Protein AF-A0A1Q7BSC8-F1 (afdb_monomer_lite)

Structure (mmCIF, N/CA/C/O backbone):
data_AF-A0A1Q7BSC8-F1
#
_entry.id   AF-A0A1Q7BSC8-F1
#
loop_
_atom_site.group_PDB
_atom_site.id
_atom_site.type_symbol
_atom_site.label_atom_id
_atom_site.label_alt_id
_atom_site.label_comp_id
_atom_site.label_asym_id
_atom_site.label_entity_id
_atom_site.label_seq_id
_atom_site.pdbx_PDB_ins_code
_atom_site.Cartn_x
_atom_site.Cartn_y
_atom_site.Cartn_z
_atom_site.occupancy
_atom_site.B_iso_or_equiv
_atom_site.auth_seq_id
_atom_site.auth_comp_id
_atom_site.auth_asym_id
_atom_site.auth_atom_id
_atom_site.pdbx_PDB_model_num
ATOM 1 N N . MET A 1 1 ? 24.101 6.860 -33.844 1.00 36.53 1 MET A N 1
ATOM 2 C CA . MET A 1 1 ? 23.488 7.467 -32.642 1.00 36.53 1 MET A CA 1
ATOM 3 C C . MET A 1 1 ? 24.605 7.893 -31.706 1.00 36.53 1 MET A C 1
ATOM 5 O O . MET A 1 1 ? 25.421 7.050 -31.357 1.00 36.53 1 MET A O 1
ATOM 9 N N . GLN A 1 2 ? 24.690 9.177 -31.361 1.00 43.75 2 GLN A N 1
ATOM 10 C CA . GLN A 1 2 ? 25.536 9.635 -30.258 1.00 43.75 2 GLN A CA 1
ATOM 11 C C . GLN A 1 2 ? 24.615 9.796 -29.054 1.00 43.75 2 GLN A C 1
ATOM 13 O O . GLN A 1 2 ? 23.700 10.613 -29.097 1.00 43.75 2 GLN A O 1
ATOM 18 N N . LEU A 1 3 ? 24.829 8.994 -28.010 1.00 50.44 3 LEU A N 1
ATOM 19 C CA . LEU A 1 3 ? 24.289 9.318 -26.692 1.00 50.44 3 LEU A CA 1
ATOM 20 C C . LEU A 1 3 ? 24.719 10.754 -26.355 1.00 50.44 3 LEU A C 1
ATOM 22 O O . LEU A 1 3 ? 25.823 11.170 -26.708 1.00 50.44 3 LEU A O 1
ATOM 26 N N . GLY A 1 4 ? 23.878 11.511 -25.646 1.00 54.38 4 GLY A N 1
ATOM 27 C CA . GLY A 1 4 ? 24.215 12.872 -25.192 1.00 54.38 4 GLY A CA 1
ATOM 28 C C . GLY A 1 4 ? 25.420 12.914 -24.250 1.00 54.38 4 GLY A C 1
ATOM 29 O O . GLY A 1 4 ? 25.931 13.983 -23.925 1.00 54.38 4 GLY A O 1
ATOM 30 N N . LEU A 1 5 ? 25.865 11.732 -23.830 1.00 59.69 5 LEU A N 1
ATOM 31 C CA . LEU A 1 5 ? 27.064 11.459 -23.072 1.00 59.69 5 LEU A CA 1
ATOM 32 C C . LEU A 1 5 ? 28.054 10.745 -24.013 1.00 59.69 5 LEU A C 1
ATOM 34 O O . LEU A 1 5 ? 27.775 9.620 -24.438 1.00 59.69 5 LEU A O 1
ATOM 38 N N . PRO A 1 6 ? 29.200 11.358 -24.357 1.00 66.75 6 PRO A N 1
ATOM 39 C CA . PRO A 1 6 ? 30.256 10.671 -25.088 1.00 66.75 6 PRO A CA 1
ATOM 40 C C . PRO A 1 6 ? 30.926 9.652 -24.154 1.00 66.75 6 PRO A C 1
ATOM 42 O O . PRO A 1 6 ? 31.910 9.952 -23.485 1.00 66.75 6 PRO A O 1
ATOM 45 N N . PHE A 1 7 ? 30.379 8.437 -24.081 1.00 67.12 7 PHE A N 1
ATOM 46 C CA . PHE A 1 7 ? 30.982 7.322 -23.333 1.00 67.12 7 PHE A CA 1
ATOM 47 C C . PHE A 1 7 ? 32.167 6.673 -24.058 1.00 67.12 7 PHE A C 1
ATOM 49 O O . PHE A 1 7 ? 32.701 5.669 -23.594 1.00 67.12 7 PHE A O 1
ATOM 56 N N . ASP A 1 8 ? 32.574 7.236 -25.194 1.00 69.06 8 ASP A N 1
ATOM 57 C CA . ASP A 1 8 ? 33.717 6.758 -25.970 1.00 69.06 8 ASP A CA 1
ATOM 58 C C . ASP A 1 8 ? 35.052 7.030 -25.238 1.00 69.06 8 ASP A C 1
ATOM 60 O O . ASP A 1 8 ? 36.064 6.401 -25.536 1.00 69.06 8 ASP A O 1
ATOM 64 N N . ASP A 1 9 ? 35.043 7.921 -24.238 1.00 80.94 9 ASP A N 1
ATOM 65 C CA . ASP A 1 9 ? 36.149 8.172 -23.315 1.00 80.94 9 ASP A CA 1
ATOM 66 C C . ASP A 1 9 ? 35.873 7.547 -21.934 1.00 80.94 9 ASP A C 1
ATOM 68 O O . ASP A 1 9 ? 34.904 7.891 -21.245 1.00 80.94 9 ASP A O 1
ATOM 72 N N . LEU A 1 10 ? 36.767 6.649 -21.506 1.00 80.62 10 LEU A N 1
ATOM 73 C CA . LEU A 1 10 ? 36.708 5.978 -20.204 1.00 80.62 10 LEU A CA 1
ATOM 74 C C . LEU A 1 10 ? 36.642 6.988 -19.052 1.00 80.62 10 LEU A C 1
ATOM 76 O O . LEU A 1 10 ? 35.930 6.754 -18.076 1.00 80.62 10 LEU A O 1
ATOM 80 N N . TRP A 1 11 ? 37.357 8.113 -19.155 1.00 85.25 11 TRP A N 1
ATOM 81 C CA . TRP A 1 11 ? 37.371 9.124 -18.099 1.00 85.25 11 TRP A CA 1
ATOM 82 C C . TRP A 1 11 ? 36.010 9.806 -17.947 1.00 85.25 11 TRP A C 1
ATOM 84 O O . TRP A 1 11 ? 35.499 9.934 -16.833 1.00 85.25 11 TRP A O 1
ATOM 94 N N . SER A 1 12 ? 35.379 10.168 -19.063 1.00 83.44 12 SER A N 1
ATOM 95 C CA . SER A 1 12 ? 34.022 10.720 -19.095 1.00 83.44 12 SER A CA 1
ATOM 96 C C . SER A 1 12 ? 32.983 9.753 -18.512 1.00 83.44 12 SER A C 1
ATOM 98 O O . SER A 1 12 ? 32.105 10.177 -17.755 1.00 83.44 12 SER A O 1
ATOM 100 N N . PHE A 1 13 ? 33.114 8.449 -18.782 1.00 80.38 13 PHE A N 1
ATOM 101 C CA . PHE A 1 13 ? 32.273 7.417 -18.167 1.00 80.38 13 PHE A CA 1
ATOM 102 C C . PHE A 1 13 ? 32.499 7.306 -16.650 1.00 80.38 13 PHE A C 1
ATOM 104 O O . PHE A 1 13 ? 31.537 7.341 -15.882 1.00 80.38 13 PHE A O 1
ATOM 111 N N . VAL A 1 14 ? 33.755 7.231 -16.195 1.00 84.06 14 VAL A N 1
ATOM 112 C CA . VAL A 1 14 ? 34.092 7.160 -14.760 1.00 84.06 14 VAL A CA 1
ATOM 113 C C . VAL A 1 14 ? 33.574 8.390 -14.014 1.00 84.06 14 VAL A C 1
ATOM 115 O O . VAL A 1 14 ? 32.969 8.251 -12.949 1.00 84.06 14 VAL A O 1
ATOM 118 N N . LEU A 1 15 ? 33.747 9.584 -14.589 1.00 88.50 15 LEU A N 1
ATOM 119 C CA . LEU A 1 15 ? 33.216 10.824 -14.030 1.00 88.50 15 LEU A CA 1
ATOM 120 C C . LEU A 1 15 ? 31.687 10.781 -13.932 1.00 88.50 15 LEU A C 1
ATOM 122 O O . LEU A 1 15 ? 31.143 11.118 -12.882 1.00 88.50 15 LEU A O 1
ATOM 126 N N . PHE A 1 16 ? 30.996 10.319 -14.979 1.00 86.56 16 PHE A N 1
ATOM 127 C CA . PHE A 1 16 ? 29.541 10.168 -14.964 1.00 86.56 16 PHE A CA 1
ATOM 128 C C . PHE A 1 16 ? 29.069 9.234 -13.844 1.00 86.56 16 PHE A C 1
ATOM 130 O O . PHE A 1 16 ? 28.160 9.589 -13.097 1.00 86.56 16 PHE A O 1
ATOM 137 N N . ILE A 1 17 ? 29.706 8.072 -13.670 1.00 85.44 17 ILE A N 1
ATOM 138 C CA . ILE A 1 17 ? 29.359 7.115 -12.607 1.00 85.44 17 ILE A CA 1
ATOM 139 C C . ILE A 1 17 ? 29.641 7.691 -11.213 1.00 85.44 17 ILE A C 1
ATOM 141 O O . ILE A 1 17 ? 28.824 7.526 -10.301 1.00 85.44 17 ILE A O 1
ATOM 145 N N . ALA A 1 18 ? 30.756 8.406 -11.036 1.00 90.31 18 ALA A N 1
ATOM 146 C CA . ALA A 1 18 ? 31.074 9.080 -9.779 1.00 90.31 18 ALA A CA 1
ATOM 147 C C . ALA A 1 18 ? 30.032 10.163 -9.444 1.00 90.31 18 ALA A C 1
ATOM 149 O O . ALA A 1 18 ? 29.505 10.205 -8.329 1.00 90.31 18 ALA A O 1
ATOM 150 N N . CYS A 1 19 ? 29.670 10.992 -10.426 1.00 94.06 19 CYS A N 1
ATOM 151 C CA . CYS A 1 19 ? 28.638 12.012 -10.281 1.00 94.06 19 CYS A CA 1
ATOM 152 C C . CYS A 1 19 ? 27.249 11.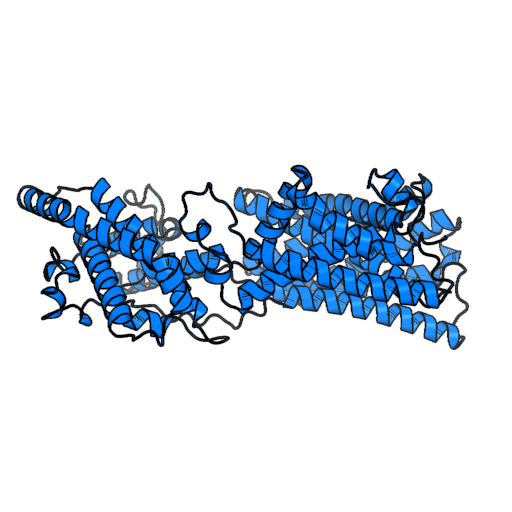410 -10.037 1.00 94.06 19 CYS A C 1
ATOM 154 O O . CYS A 1 19 ? 26.514 11.911 -9.189 1.00 94.06 19 CYS A O 1
ATOM 156 N N . LEU A 1 20 ? 26.895 10.318 -10.717 1.00 90.31 20 LEU A N 1
ATOM 157 C CA . LEU A 1 20 ? 25.647 9.590 -10.490 1.00 90.31 20 LEU A CA 1
ATOM 158 C C . LEU A 1 20 ? 25.587 9.012 -9.073 1.00 90.31 20 LEU A C 1
ATOM 160 O O . LEU A 1 20 ? 24.568 9.141 -8.403 1.00 90.31 20 LEU A O 1
ATOM 164 N N . SER A 1 21 ? 26.687 8.445 -8.579 1.00 87.31 21 SER A N 1
ATOM 165 C CA . SER A 1 21 ? 26.769 7.925 -7.209 1.00 87.31 21 SER A CA 1
ATOM 166 C C . SER A 1 21 ? 26.558 9.035 -6.172 1.00 87.31 21 SER A C 1
ATOM 168 O O . SER A 1 21 ? 25.778 8.872 -5.233 1.00 87.31 21 SER A O 1
ATOM 170 N N . ALA A 1 22 ? 27.183 10.201 -6.374 1.00 95.06 22 ALA A N 1
ATOM 171 C CA . ALA A 1 22 ? 26.968 11.375 -5.527 1.00 95.06 22 ALA A CA 1
ATOM 172 C C . ALA A 1 22 ? 25.517 11.891 -5.601 1.00 95.06 22 ALA A C 1
ATOM 174 O O . ALA A 1 22 ? 24.913 12.200 -4.572 1.00 95.06 22 ALA A O 1
ATOM 175 N N . ALA A 1 23 ? 24.935 11.931 -6.802 1.00 94.56 23 ALA A N 1
ATOM 176 C CA . ALA A 1 23 ? 23.545 12.315 -7.030 1.00 94.56 23 ALA A CA 1
ATOM 177 C C . ALA A 1 23 ? 22.560 11.387 -6.299 1.00 94.56 23 ALA A C 1
ATOM 179 O O . ALA A 1 23 ? 21.646 11.866 -5.630 1.00 94.56 23 ALA A O 1
ATOM 180 N N . ILE A 1 24 ? 22.783 10.069 -6.347 1.00 90.75 24 ILE A N 1
ATOM 181 C CA . ILE A 1 24 ? 21.999 9.074 -5.601 1.00 90.75 24 ILE A CA 1
ATOM 182 C C . ILE A 1 24 ? 22.101 9.326 -4.089 1.00 90.75 24 ILE A C 1
ATOM 184 O O . ILE A 1 24 ? 21.083 9.286 -3.398 1.00 90.75 24 ILE A O 1
ATOM 188 N N . GLY A 1 25 ? 23.293 9.650 -3.574 1.00 92.81 25 GLY A N 1
ATOM 189 C CA . GLY A 1 25 ? 23.489 10.029 -2.170 1.00 92.81 25 GLY A CA 1
ATOM 190 C C . GLY A 1 25 ? 22.687 11.272 -1.758 1.00 92.81 25 GLY A C 1
ATOM 191 O O . GLY A 1 25 ? 22.038 11.267 -0.711 1.00 92.81 25 GLY A O 1
ATOM 192 N N . LEU A 1 26 ? 22.657 12.313 -2.599 1.00 96.00 26 LEU A N 1
ATOM 193 C CA . LEU A 1 26 ? 21.836 13.513 -2.368 1.00 96.00 26 LEU A CA 1
ATOM 194 C C . LEU A 1 26 ? 20.337 13.187 -2.353 1.00 96.00 26 LEU A C 1
ATOM 196 O O . LEU A 1 26 ? 19.617 13.618 -1.450 1.00 96.00 26 LEU A O 1
ATOM 200 N N . VAL A 1 27 ? 19.873 12.390 -3.320 1.00 94.56 27 VAL A N 1
ATOM 201 C CA . VAL A 1 27 ? 18.477 11.937 -3.392 1.00 94.56 27 VAL A CA 1
ATOM 202 C C . VAL A 1 27 ? 18.112 11.100 -2.170 1.00 94.56 27 VAL A C 1
ATOM 204 O O . VAL A 1 27 ? 17.017 11.268 -1.643 1.00 94.56 27 VAL A O 1
ATOM 207 N N . TYR A 1 28 ? 19.010 10.243 -1.679 1.00 93.69 28 TYR A N 1
ATOM 208 C CA . TYR A 1 28 ? 18.780 9.444 -0.475 1.00 93.69 28 TYR A CA 1
ATOM 209 C C . TYR A 1 28 ? 18.534 10.331 0.752 1.00 93.69 28 TYR A C 1
ATOM 211 O O . TYR A 1 28 ? 17.547 10.135 1.461 1.00 93.69 28 TYR A O 1
ATOM 219 N N . LEU A 1 29 ? 19.385 11.341 0.975 1.00 95.88 29 LEU A N 1
ATOM 220 C CA . LEU A 1 29 ? 19.230 12.282 2.091 1.00 95.88 29 LEU A CA 1
ATOM 221 C C . LEU A 1 29 ? 17.918 13.070 1.992 1.00 95.88 29 LEU A C 1
ATOM 223 O O . LEU A 1 29 ? 17.183 13.171 2.976 1.00 95.88 29 LEU A O 1
ATOM 227 N N . PHE A 1 30 ? 17.598 13.576 0.798 1.00 95.12 30 PHE A N 1
ATOM 228 C CA . PHE A 1 30 ? 16.337 14.271 0.540 1.00 95.12 30 PHE A CA 1
ATOM 229 C C . PHE A 1 30 ? 15.129 13.368 0.797 1.00 95.12 30 PHE A C 1
ATOM 231 O O . PHE A 1 30 ? 14.215 13.748 1.532 1.00 95.12 30 PHE A O 1
ATOM 238 N N . CYS A 1 31 ? 15.144 12.150 0.249 1.00 94.06 31 CYS A N 1
ATOM 239 C CA . CYS A 1 31 ? 14.062 11.195 0.434 1.00 94.06 31 CYS A CA 1
ATOM 240 C C . CYS A 1 31 ? 13.902 10.828 1.908 1.00 94.06 31 CYS A C 1
ATOM 242 O O . CYS A 1 31 ? 12.776 10.707 2.376 1.00 94.06 31 CYS A O 1
ATOM 244 N N . GLY A 1 32 ? 15.002 10.673 2.654 1.00 93.38 32 GLY A N 1
ATOM 245 C CA . GLY A 1 32 ? 14.970 10.335 4.079 1.00 93.38 32 GLY A CA 1
ATOM 246 C C . GLY A 1 32 ? 14.221 11.379 4.904 1.00 93.38 32 GLY A C 1
ATOM 247 O O . GLY A 1 32 ? 13.424 11.028 5.772 1.00 93.38 32 GLY A O 1
ATOM 248 N N . GLN A 1 33 ? 14.419 12.660 4.583 1.00 94.56 33 GLN A N 1
ATOM 249 C CA . GLN A 1 33 ? 13.695 13.762 5.215 1.00 94.56 33 GLN A CA 1
ATOM 250 C C . GLN A 1 33 ? 12.238 13.826 4.745 1.00 94.56 33 GLN A C 1
ATOM 252 O O . GLN A 1 33 ? 11.324 13.870 5.567 1.00 94.56 33 GLN A O 1
ATOM 257 N N . LYS A 1 34 ? 12.005 13.791 3.426 1.00 94.44 34 LYS A N 1
ATOM 258 C CA . LYS A 1 34 ? 10.671 13.967 2.835 1.00 94.44 34 LYS A CA 1
ATOM 259 C C . LYS A 1 34 ? 9.726 12.814 3.118 1.00 94.44 34 LYS A C 1
ATOM 261 O O . LYS A 1 34 ? 8.547 13.043 3.360 1.00 94.44 34 LYS A O 1
ATOM 266 N N . PHE A 1 35 ? 10.214 11.581 3.113 1.00 94.88 35 PHE A N 1
ATOM 267 C CA . PHE A 1 35 ? 9.389 10.398 3.343 1.00 94.88 35 PHE A CA 1
ATOM 268 C C . PHE A 1 35 ? 8.862 10.312 4.786 1.00 94.88 35 PHE A C 1
ATOM 270 O O . PHE A 1 35 ? 7.818 9.701 5.020 1.00 94.88 35 PHE A O 1
ATOM 277 N N . ALA A 1 36 ? 9.549 10.961 5.732 1.00 93.50 36 ALA A N 1
ATOM 278 C CA . ALA A 1 36 ? 9.143 11.060 7.131 1.00 93.50 36 ALA A CA 1
ATOM 279 C C . ALA A 1 36 ? 8.074 12.144 7.393 1.00 93.50 36 ALA A C 1
ATOM 281 O O . ALA A 1 36 ? 7.526 12.199 8.495 1.00 93.50 36 ALA A O 1
ATOM 282 N N . GLU A 1 37 ? 7.768 13.008 6.418 1.00 92.69 37 GLU A N 1
ATOM 283 C CA . GLU A 1 37 ? 6.724 14.028 6.551 1.00 92.69 37 GLU A CA 1
ATOM 284 C C . GLU A 1 37 ? 5.311 13.418 6.501 1.00 92.69 37 GLU A C 1
ATOM 286 O O . GLU A 1 37 ? 5.076 12.349 5.934 1.00 92.69 37 GLU A O 1
ATOM 291 N N . ARG A 1 38 ? 4.334 14.134 7.070 1.00 88.19 38 ARG A N 1
ATOM 292 C CA . ARG A 1 38 ? 2.925 13.711 7.106 1.00 88.19 38 ARG A CA 1
ATOM 293 C C . ARG A 1 38 ? 2.294 13.722 5.704 1.00 88.19 38 ARG A C 1
ATOM 295 O O . ARG A 1 38 ? 2.599 14.577 4.871 1.00 88.19 38 ARG A O 1
ATOM 302 N N . ILE A 1 39 ? 1.378 12.783 5.456 1.00 74.06 39 ILE A N 1
ATOM 303 C CA . ILE A 1 39 ? 0.730 12.564 4.144 1.00 74.06 39 ILE A CA 1
ATOM 304 C C . ILE A 1 39 ? -0.262 13.685 3.800 1.00 74.06 39 ILE A C 1
ATOM 306 O O . ILE A 1 39 ? -0.447 14.034 2.628 1.00 74.06 39 ILE A O 1
ATOM 310 N N . SER A 1 40 ? -0.920 14.229 4.823 1.00 73.06 40 SER A N 1
ATOM 311 C CA . SER A 1 40 ? -1.962 15.246 4.718 1.00 73.06 40 SER A CA 1
ATOM 312 C C . SER A 1 40 ? -2.167 15.909 6.079 1.00 73.06 40 SER A C 1
ATOM 314 O O . SER A 1 40 ? -2.193 15.232 7.099 1.00 73.06 40 SER A O 1
ATOM 316 N N . THR A 1 41 ? -2.345 17.228 6.097 1.00 62.94 41 THR A N 1
ATOM 317 C CA . THR A 1 41 ? -2.771 17.985 7.287 1.00 62.94 41 THR A CA 1
ATOM 318 C C . THR A 1 41 ? -4.267 18.318 7.273 1.00 62.94 41 THR A C 1
ATOM 320 O O . THR A 1 41 ? -4.727 19.024 8.161 1.00 62.94 41 THR A O 1
ATOM 323 N N . GLY A 1 42 ? -5.023 17.845 6.272 1.00 64.81 42 GLY A N 1
ATOM 324 C CA . GLY A 1 42 ? -6.436 18.198 6.059 1.00 64.81 42 GLY A CA 1
ATOM 325 C C . GLY A 1 42 ? -7.417 17.027 6.134 1.00 64.81 42 GLY A C 1
ATOM 326 O O . GLY A 1 42 ? -8.547 17.161 5.682 1.00 64.81 42 GLY A O 1
ATOM 327 N N . THR A 1 43 ? -6.983 15.868 6.626 1.00 71.12 43 THR A N 1
ATOM 328 C CA . THR A 1 43 ? -7.823 14.674 6.799 1.00 71.12 43 THR A CA 1
ATOM 329 C C . THR A 1 43 ? -8.283 14.559 8.250 1.00 71.12 43 THR A C 1
ATOM 331 O O . THR A 1 43 ? -7.473 14.690 9.168 1.00 71.12 43 THR A O 1
ATOM 334 N N . ASP A 1 44 ? -9.571 14.268 8.454 1.00 79.81 44 ASP A N 1
ATOM 335 C CA . ASP A 1 44 ? -10.162 14.097 9.792 1.00 79.81 44 ASP A CA 1
ATOM 336 C C . ASP A 1 44 ? -9.675 12.821 10.504 1.00 79.81 44 ASP A C 1
ATOM 338 O O . ASP A 1 44 ? -9.789 12.700 11.723 1.00 79.81 44 ASP A O 1
ATOM 342 N N . ASP A 1 45 ? -9.108 11.864 9.761 1.00 88.12 45 ASP A N 1
ATOM 343 C CA . ASP A 1 45 ? -8.606 10.616 10.330 1.00 88.12 45 ASP A CA 1
ATOM 344 C C . ASP A 1 45 ? -7.304 10.837 11.106 1.00 88.12 45 ASP A C 1
ATOM 346 O O . ASP A 1 45 ? -6.295 11.311 10.577 1.00 88.12 45 ASP A O 1
ATOM 350 N N . TYR A 1 46 ? -7.324 10.428 12.372 1.00 90.75 46 TYR A N 1
ATOM 351 C CA . TYR A 1 46 ? -6.200 10.559 13.287 1.00 90.75 46 TYR A CA 1
ATOM 352 C C . TYR A 1 46 ? -4.954 9.796 12.814 1.00 90.75 46 TYR A C 1
ATOM 354 O O . TYR A 1 46 ? -3.839 10.267 13.026 1.00 90.75 46 TYR A O 1
ATOM 362 N N . ALA A 1 47 ? -5.119 8.667 12.110 1.00 90.69 47 ALA A N 1
ATOM 363 C CA . ALA A 1 47 ? -3.987 7.914 11.569 1.00 90.69 47 ALA A CA 1
ATOM 364 C C . ALA A 1 47 ? -3.126 8.764 10.617 1.00 90.69 47 ALA A C 1
ATOM 366 O O . ALA A 1 47 ? -1.904 8.679 10.655 1.00 90.69 47 ALA A O 1
ATOM 367 N N . ASP A 1 48 ? -3.739 9.636 9.812 1.00 87.50 48 ASP A N 1
ATOM 368 C CA . ASP A 1 48 ? -3.017 10.471 8.842 1.00 87.50 48 ASP A CA 1
ATOM 369 C C . ASP A 1 48 ? -2.289 11.662 9.499 1.00 87.50 48 ASP A C 1
ATOM 371 O O . ASP A 1 48 ? -1.434 12.295 8.873 1.00 87.50 48 ASP A O 1
ATOM 375 N N . GLN A 1 49 ? -2.609 11.967 10.763 1.00 89.88 49 GLN A N 1
ATOM 376 C CA . GLN A 1 49 ? -1.973 13.032 11.545 1.00 89.88 49 GLN A CA 1
ATOM 377 C C . GLN A 1 49 ? -0.648 12.578 12.176 1.00 89.88 49 GLN A C 1
ATOM 379 O O . GLN A 1 49 ? 0.171 13.425 12.556 1.00 89.88 49 GLN A O 1
ATOM 384 N N . LEU A 1 50 ? -0.422 11.262 12.275 1.00 91.06 50 LEU A N 1
ATOM 385 C CA . LEU A 1 50 ? 0.809 10.691 12.814 1.00 91.06 50 LEU A CA 1
ATOM 386 C C . LEU A 1 50 ? 1.942 10.685 11.772 1.00 91.06 50 LEU A C 1
ATOM 388 O O . LEU A 1 50 ? 1.708 10.776 10.565 1.00 91.06 50 LEU A O 1
ATOM 392 N N . LEU A 1 51 ? 3.200 10.599 12.221 1.00 93.06 51 LEU A N 1
ATOM 393 C CA . LEU A 1 51 ? 4.328 10.470 11.298 1.00 93.06 51 LEU A CA 1
ATOM 394 C C . LEU A 1 51 ? 4.340 9.056 10.692 1.00 93.06 51 LEU A C 1
ATOM 396 O O . LEU A 1 51 ? 4.174 8.081 11.428 1.00 93.06 51 LEU A O 1
ATOM 400 N N . PRO A 1 52 ? 4.639 8.896 9.390 1.00 92.62 52 PRO A N 1
ATOM 401 C CA . PRO A 1 52 ? 4.713 7.579 8.751 1.00 92.62 52 PRO A CA 1
ATOM 402 C C . PRO A 1 52 ? 5.656 6.600 9.461 1.00 92.62 52 PRO A C 1
ATOM 404 O O . PRO A 1 52 ? 5.346 5.417 9.571 1.00 92.62 52 PRO A O 1
ATOM 407 N N . ARG A 1 53 ? 6.773 7.101 10.012 1.00 92.94 53 ARG A N 1
ATOM 408 C CA . ARG A 1 53 ? 7.741 6.301 10.786 1.00 92.94 53 ARG A CA 1
ATOM 409 C C . ARG A 1 53 ? 7.157 5.681 12.056 1.00 92.94 53 ARG A C 1
ATOM 411 O O . ARG A 1 53 ? 7.739 4.748 12.581 1.00 92.94 53 ARG A O 1
ATOM 418 N N . GLN A 1 54 ? 6.063 6.243 12.569 1.00 93.12 54 GLN A N 1
ATOM 419 C CA . GLN A 1 54 ? 5.384 5.789 13.782 1.00 93.12 54 GLN A CA 1
ATOM 420 C C . GLN A 1 54 ? 4.182 4.892 13.477 1.00 93.12 54 GLN A C 1
ATOM 422 O O . GLN A 1 54 ? 3.760 4.125 14.332 1.00 93.12 54 GLN A O 1
ATOM 427 N N . LEU A 1 55 ? 3.644 4.970 12.259 1.00 91.88 55 LEU A N 1
ATOM 428 C CA . LEU A 1 55 ? 2.510 4.168 11.801 1.00 91.88 55 LEU A CA 1
ATOM 429 C C . LEU A 1 55 ? 2.912 2.781 11.293 1.00 91.88 55 LEU A C 1
ATOM 431 O O . LEU A 1 55 ? 2.059 1.903 11.185 1.00 91.88 55 LEU A O 1
ATOM 435 N N . ALA A 1 56 ? 4.177 2.591 10.932 1.00 90.44 56 ALA A N 1
ATOM 436 C CA . ALA A 1 56 ? 4.667 1.395 10.262 1.00 90.44 56 ALA A CA 1
ATOM 437 C C . ALA A 1 56 ? 5.755 0.694 11.066 1.00 90.44 56 ALA A C 1
ATOM 439 O O . ALA A 1 56 ? 6.533 1.331 11.769 1.00 90.44 56 ALA A O 1
ATOM 440 N N . THR A 1 57 ? 5.846 -0.623 10.904 1.00 89.81 57 THR A N 1
ATOM 441 C CA . THR A 1 57 ? 7.023 -1.374 11.357 1.00 89.81 57 THR A CA 1
ATOM 442 C C . THR A 1 57 ? 8.266 -0.934 10.571 1.00 89.81 57 THR A C 1
ATOM 444 O O . THR A 1 57 ? 8.157 -0.360 9.483 1.00 89.81 57 THR A O 1
ATOM 447 N N . HIS A 1 58 ? 9.468 -1.232 11.075 1.00 87.25 58 HIS A N 1
ATOM 448 C CA . HIS A 1 58 ? 10.709 -0.908 10.358 1.00 87.25 58 HIS A CA 1
ATOM 449 C C . HIS A 1 58 ? 10.755 -1.500 8.939 1.00 87.25 58 HIS A C 1
ATOM 451 O O . HIS A 1 58 ? 11.241 -0.845 8.019 1.00 87.25 58 HIS A O 1
ATOM 457 N N . GLU A 1 59 ? 10.220 -2.708 8.750 1.00 83.69 59 GLU A N 1
ATOM 458 C CA . GLU A 1 59 ? 10.169 -3.383 7.450 1.00 83.69 59 GLU A CA 1
ATOM 459 C C . GLU A 1 59 ? 9.208 -2.687 6.484 1.00 83.69 59 GLU A C 1
ATOM 461 O O . GLU A 1 59 ? 9.583 -2.378 5.356 1.00 83.69 59 GLU A O 1
ATOM 466 N N . GLU A 1 60 ? 7.984 -2.392 6.925 1.00 86.94 60 GLU A N 1
ATOM 467 C CA . GLU A 1 60 ? 6.993 -1.662 6.124 1.00 86.94 60 GLU A CA 1
ATOM 468 C C . GLU A 1 60 ? 7.509 -0.268 5.744 1.00 86.94 60 GLU A C 1
ATOM 470 O O . GLU A 1 60 ? 7.438 0.132 4.579 1.00 86.94 60 GLU A O 1
ATOM 475 N N . TYR A 1 61 ? 8.093 0.458 6.704 1.00 90.31 61 TYR A N 1
ATOM 476 C CA . TYR A 1 61 ? 8.664 1.778 6.454 1.00 90.31 61 TYR A CA 1
ATOM 477 C C . TYR A 1 61 ? 9.820 1.705 5.453 1.00 90.31 61 TYR A C 1
ATOM 479 O O . TYR A 1 61 ? 9.859 2.491 4.507 1.00 90.31 61 TYR A O 1
ATOM 487 N N . SER A 1 62 ? 10.734 0.742 5.619 1.00 86.88 62 SER A N 1
ATOM 488 C CA . SER A 1 62 ? 11.856 0.530 4.700 1.00 86.88 62 SER A CA 1
ATOM 489 C C . SER A 1 62 ? 11.377 0.173 3.292 1.00 86.88 62 SER A C 1
ATOM 491 O O . SER A 1 62 ? 11.840 0.775 2.325 1.00 86.88 62 SER A O 1
ATOM 493 N N . LYS A 1 63 ? 10.387 -0.719 3.160 1.00 85.38 63 LYS A N 1
ATOM 494 C CA . LYS A 1 63 ? 9.772 -1.077 1.872 1.00 85.38 63 LYS A CA 1
ATOM 495 C C . LYS A 1 63 ? 9.188 0.147 1.170 1.00 85.38 63 LYS A C 1
ATOM 497 O O . LYS A 1 63 ? 9.499 0.399 0.007 1.00 85.38 63 LYS A O 1
ATOM 502 N N . GLY A 1 64 ? 8.374 0.934 1.874 1.00 88.50 64 GLY A N 1
ATOM 503 C CA . GLY A 1 64 ? 7.801 2.160 1.317 1.00 88.50 64 GLY A CA 1
ATOM 504 C C . GLY A 1 64 ? 8.881 3.172 0.931 1.00 88.50 64 GLY A C 1
ATOM 505 O O . GLY A 1 64 ? 8.833 3.746 -0.157 1.00 88.50 64 GLY A O 1
ATOM 506 N N . PHE A 1 65 ? 9.896 3.333 1.782 1.00 91.31 65 PHE A N 1
ATOM 507 C CA . PHE A 1 65 ? 11.020 4.221 1.520 1.00 91.31 65 PHE A CA 1
ATOM 508 C C . PHE A 1 65 ? 11.784 3.806 0.260 1.00 91.31 65 PHE A C 1
ATOM 510 O O . PHE A 1 65 ? 12.057 4.655 -0.580 1.00 91.31 65 PHE A O 1
ATOM 517 N N . LEU A 1 66 ? 12.075 2.513 0.083 1.00 87.19 66 LEU A N 1
ATOM 518 C CA . LEU A 1 66 ? 12.769 1.991 -1.096 1.00 87.19 66 LEU A CA 1
ATOM 519 C C . LEU A 1 66 ? 11.971 2.201 -2.386 1.00 87.19 66 LEU A C 1
ATOM 521 O O . LEU A 1 66 ? 12.566 2.531 -3.409 1.00 87.19 66 LEU A O 1
ATOM 525 N N . VAL A 1 67 ? 10.641 2.068 -2.352 1.00 85.19 67 VAL A N 1
ATOM 526 C CA . VAL A 1 67 ? 9.782 2.370 -3.513 1.00 85.19 67 VAL A CA 1
ATOM 527 C C . VAL A 1 67 ? 9.878 3.850 -3.886 1.00 85.19 67 VAL A C 1
ATOM 529 O O . VAL A 1 67 ? 10.076 4.186 -5.057 1.00 85.19 67 VAL A O 1
ATOM 532 N N . TYR A 1 68 ? 9.770 4.740 -2.898 1.00 91.38 68 TYR A N 1
ATOM 533 C CA . TYR A 1 68 ? 9.872 6.182 -3.115 1.00 91.38 68 TYR A CA 1
ATOM 534 C C . TYR A 1 68 ? 11.269 6.583 -3.612 1.00 91.38 68 TYR A C 1
ATOM 536 O O . TYR A 1 68 ? 11.400 7.171 -4.685 1.00 91.38 68 TYR A O 1
ATOM 544 N N . PHE A 1 69 ? 12.315 6.181 -2.891 1.00 90.81 69 PHE A N 1
ATOM 545 C CA . PHE A 1 69 ? 13.712 6.428 -3.238 1.00 90.81 69 PHE A CA 1
ATOM 546 C C . PHE A 1 69 ? 14.074 5.869 -4.617 1.00 90.81 69 PHE A C 1
ATOM 548 O O . PHE A 1 69 ? 14.638 6.587 -5.438 1.00 90.81 69 PHE A O 1
ATOM 555 N N . GLY A 1 70 ? 13.697 4.623 -4.912 1.00 85.38 70 GLY A N 1
ATOM 556 C CA . GLY A 1 70 ? 13.948 3.992 -6.207 1.00 85.38 70 GLY A CA 1
ATOM 557 C C . GLY A 1 70 ? 13.304 4.755 -7.364 1.00 85.38 70 GLY A C 1
ATOM 558 O O . GLY A 1 70 ? 13.940 4.951 -8.397 1.00 85.38 70 GLY A O 1
ATOM 559 N N . THR A 1 71 ? 12.085 5.269 -7.177 1.00 84.94 71 THR A N 1
ATOM 560 C CA . THR A 1 71 ? 11.402 6.083 -8.198 1.00 84.94 71 THR A CA 1
ATOM 561 C C . THR A 1 71 ? 12.114 7.422 -8.431 1.00 84.94 71 THR A C 1
ATOM 563 O O . THR A 1 71 ? 12.251 7.878 -9.569 1.00 84.94 71 THR A O 1
ATOM 566 N N . MET A 1 72 ? 12.631 8.038 -7.368 1.00 89.06 72 MET A N 1
ATOM 567 C CA . MET A 1 72 ? 13.386 9.293 -7.445 1.00 89.06 72 MET A CA 1
ATOM 568 C C . MET A 1 72 ? 14.752 9.098 -8.112 1.00 89.06 72 MET A C 1
ATOM 570 O O . MET A 1 72 ? 15.132 9.883 -8.980 1.00 89.06 72 MET A O 1
ATOM 574 N N . VAL A 1 73 ? 15.461 8.014 -7.782 1.00 87.56 73 VAL A N 1
ATOM 575 C CA . VAL A 1 73 ? 16.715 7.626 -8.447 1.00 87.56 73 VAL A CA 1
ATOM 576 C C . VAL A 1 73 ? 16.482 7.331 -9.924 1.00 87.56 73 VAL A C 1
ATOM 578 O O . VAL A 1 73 ? 17.238 7.820 -10.759 1.00 87.56 73 VAL A O 1
ATOM 581 N N . ALA A 1 74 ? 15.420 6.595 -10.264 1.00 82.06 74 ALA A N 1
ATOM 582 C CA . ALA A 1 74 ? 15.055 6.337 -11.654 1.00 82.06 74 ALA A CA 1
ATOM 583 C C . ALA A 1 74 ? 14.792 7.645 -12.416 1.00 82.06 74 ALA A C 1
ATOM 585 O O . ALA A 1 74 ? 15.262 7.803 -13.539 1.00 82.06 74 ALA A O 1
ATOM 586 N N . THR A 1 75 ? 14.123 8.614 -11.785 1.00 85.81 75 THR A N 1
ATOM 587 C CA . THR A 1 75 ? 13.894 9.945 -12.368 1.00 85.81 75 THR A CA 1
ATOM 588 C C . THR A 1 75 ? 15.212 10.675 -12.630 1.00 85.81 75 THR A C 1
ATOM 590 O O . THR A 1 75 ? 15.417 11.180 -13.732 1.00 85.81 75 THR A O 1
ATOM 593 N N . VAL A 1 76 ? 16.136 10.690 -11.660 1.00 88.62 76 VAL A N 1
ATOM 594 C CA . VAL A 1 76 ? 17.469 11.287 -11.851 1.00 88.62 76 VAL A CA 1
ATOM 595 C C . VAL A 1 76 ? 18.225 10.591 -12.975 1.00 88.62 76 VAL A C 1
ATOM 597 O O . VAL A 1 76 ? 18.789 11.271 -13.826 1.00 88.62 76 VAL A O 1
ATOM 600 N N . LEU A 1 77 ? 18.219 9.260 -13.015 1.00 84.12 77 LEU A N 1
ATOM 601 C CA . LEU A 1 77 ? 18.909 8.485 -14.041 1.00 84.12 77 LEU A CA 1
ATOM 602 C C . LEU A 1 77 ? 18.356 8.785 -15.438 1.00 84.12 77 LEU A C 1
ATOM 604 O O . LEU A 1 77 ? 19.129 9.128 -16.327 1.00 84.12 77 LEU A O 1
ATOM 608 N N . VAL A 1 78 ? 17.032 8.749 -15.614 1.00 78.19 78 VAL A N 1
ATOM 609 C CA . VAL A 1 78 ? 16.381 9.066 -16.895 1.00 78.19 78 VAL A CA 1
ATOM 610 C C . VAL A 1 78 ? 16.721 10.488 -17.338 1.00 78.19 78 VAL A C 1
ATOM 612 O O . VAL A 1 78 ? 17.178 10.681 -18.462 1.00 78.19 78 VAL A O 1
ATOM 615 N N . LEU A 1 79 ? 16.578 11.478 -16.452 1.00 83.88 79 LEU A N 1
ATOM 616 C CA . LEU A 1 79 ? 16.919 12.867 -16.766 1.00 83.88 79 LEU A CA 1
ATOM 617 C C . LEU A 1 79 ? 18.413 13.042 -17.071 1.00 83.88 79 LEU A C 1
ATOM 619 O O . LEU A 1 79 ? 18.769 13.823 -17.945 1.00 83.88 79 LEU A O 1
ATOM 623 N N . SER A 1 80 ? 19.293 12.299 -16.399 1.00 85.50 80 SER A N 1
ATOM 624 C CA . SER A 1 80 ? 20.738 12.368 -16.643 1.00 85.50 80 SER A CA 1
ATOM 625 C C . SER A 1 80 ? 21.128 11.835 -18.014 1.00 85.50 80 SER A C 1
ATOM 627 O O . SER A 1 80 ? 22.020 12.389 -18.653 1.00 85.50 80 SER A O 1
ATOM 629 N N . LEU A 1 81 ? 20.452 10.777 -18.468 1.00 78.12 81 LEU A N 1
ATOM 630 C CA . LEU A 1 81 ? 20.705 10.162 -19.768 1.00 78.12 81 LEU A CA 1
ATOM 631 C C . LEU A 1 81 ? 20.288 11.077 -20.928 1.00 78.12 81 LEU A C 1
ATOM 633 O O . LEU A 1 81 ? 21.014 11.138 -21.917 1.00 78.12 81 LEU A O 1
ATOM 637 N N . ILE A 1 82 ? 19.216 11.871 -20.763 1.00 78.44 82 ILE A N 1
ATOM 638 C CA . ILE A 1 82 ? 18.777 12.893 -21.738 1.00 78.44 82 ILE A CA 1
ATOM 639 C C . ILE A 1 82 ? 19.922 13.851 -22.122 1.00 78.44 82 ILE A C 1
ATOM 641 O O . ILE A 1 82 ? 20.002 14.292 -23.273 1.00 78.44 82 ILE A O 1
ATOM 645 N N . GLY A 1 83 ? 20.830 14.146 -21.186 1.00 79.25 83 GLY A N 1
ATOM 646 C CA . GLY A 1 83 ? 21.988 15.010 -21.404 1.00 79.25 83 GLY A CA 1
ATOM 647 C C . GLY A 1 83 ? 21.668 16.512 -21.325 1.00 79.25 83 GLY A C 1
ATOM 648 O O . GLY A 1 83 ? 20.506 16.927 -21.365 1.00 79.25 83 GLY A O 1
ATOM 649 N N . PRO A 1 84 ? 22.697 17.370 -21.215 1.00 83.50 84 PRO A N 1
ATOM 650 C CA . PRO A 1 84 ? 22.518 18.769 -20.825 1.00 83.50 84 PRO A CA 1
ATOM 651 C C . PRO A 1 84 ? 21.806 19.596 -21.904 1.00 83.50 84 PRO A C 1
ATOM 653 O O . PRO A 1 84 ? 20.899 20.362 -21.590 1.00 83.50 84 PRO A O 1
ATOM 656 N N . ASN A 1 85 ? 22.146 19.398 -23.182 1.00 80.06 85 ASN A N 1
ATOM 657 C CA . ASN A 1 85 ? 21.575 20.163 -24.299 1.00 80.06 85 ASN A CA 1
ATOM 658 C C . ASN A 1 85 ? 20.059 19.968 -24.432 1.00 80.06 85 ASN A C 1
ATOM 660 O O . ASN A 1 85 ? 19.314 20.923 -24.647 1.00 80.06 85 ASN A O 1
ATOM 664 N N . ASN A 1 86 ? 19.599 18.730 -24.266 1.00 75.69 86 ASN A N 1
ATOM 665 C CA . ASN A 1 86 ? 18.186 18.390 -24.380 1.00 75.69 86 ASN A CA 1
ATOM 666 C C . ASN A 1 86 ? 17.403 18.835 -23.143 1.00 75.69 86 ASN A C 1
ATOM 668 O O . ASN A 1 86 ? 16.287 19.326 -23.273 1.00 75.69 86 ASN A O 1
ATOM 672 N N . LEU A 1 87 ? 17.995 18.737 -21.949 1.00 79.62 87 LEU A N 1
ATOM 673 C CA . LEU A 1 87 ? 17.392 19.290 -20.737 1.00 79.62 87 LEU A CA 1
ATOM 674 C C . LEU A 1 87 ? 17.201 20.813 -20.853 1.00 79.62 87 LEU A C 1
ATOM 676 O O . LEU A 1 87 ? 16.125 21.311 -20.525 1.00 79.62 87 LEU A O 1
ATOM 680 N N . VAL A 1 88 ? 18.180 21.544 -21.401 1.00 81.38 88 VAL A N 1
ATOM 681 C CA . VAL A 1 88 ? 18.038 22.984 -21.691 1.00 81.38 88 VAL A CA 1
ATOM 682 C C . VAL A 1 88 ? 16.921 23.239 -22.708 1.00 81.38 88 VAL A C 1
ATOM 684 O O . VAL A 1 88 ? 16.121 24.153 -22.511 1.00 81.38 88 VAL A O 1
ATOM 687 N N . ALA A 1 89 ? 16.809 22.416 -23.756 1.00 78.12 89 ALA A N 1
ATOM 688 C CA . ALA A 1 89 ? 15.719 22.512 -24.732 1.00 78.12 89 ALA A CA 1
ATOM 689 C C . ALA A 1 89 ? 14.331 22.245 -24.114 1.00 78.12 89 ALA A C 1
ATOM 691 O O . ALA A 1 89 ? 13.342 22.830 -24.549 1.00 78.12 89 ALA A O 1
ATOM 692 N N . LEU A 1 90 ? 14.261 21.417 -23.066 1.00 72.44 90 LEU A N 1
ATOM 693 C CA . LEU A 1 90 ? 13.057 21.166 -22.264 1.00 72.44 90 LEU A CA 1
ATOM 694 C C . LEU A 1 90 ? 12.778 22.264 -21.217 1.00 72.44 90 LEU A C 1
ATOM 696 O O . LEU A 1 90 ? 11.844 22.136 -20.427 1.00 72.44 90 LEU A O 1
ATOM 700 N N . GLY A 1 91 ? 13.569 23.342 -21.196 1.00 79.12 91 GLY A N 1
ATOM 701 C CA . GLY A 1 91 ? 13.406 24.460 -20.266 1.00 79.12 91 GLY A CA 1
ATOM 702 C C . GLY A 1 91 ? 13.995 24.216 -18.874 1.00 79.12 91 GLY A C 1
ATOM 703 O O . GLY A 1 91 ? 13.717 24.986 -17.955 1.00 79.12 91 GLY A O 1
ATOM 704 N N . VAL A 1 92 ? 14.812 23.172 -18.695 1.00 81.75 92 VAL A N 1
ATOM 705 C CA . VAL A 1 92 ? 15.523 22.923 -17.436 1.00 81.75 92 VAL A CA 1
ATOM 706 C C . VAL A 1 92 ? 16.738 23.859 -17.364 1.00 81.75 92 VAL A C 1
ATOM 708 O O . VAL A 1 92 ? 17.590 23.824 -18.256 1.00 81.75 92 VAL A O 1
ATOM 711 N N . PRO A 1 93 ? 16.857 24.706 -16.326 1.00 81.44 93 PRO A N 1
ATOM 712 C CA . PRO A 1 93 ? 17.925 25.696 -16.240 1.00 81.44 93 PRO A CA 1
ATOM 713 C C . PRO A 1 93 ? 19.258 25.027 -15.875 1.00 81.44 93 PRO A C 1
ATOM 715 O O . PRO A 1 93 ? 19.580 24.867 -14.699 1.00 81.44 93 PRO A O 1
ATOM 718 N N . LEU A 1 94 ? 20.042 24.638 -16.883 1.00 85.81 94 LEU A N 1
ATOM 719 C CA . LEU A 1 94 ? 21.404 24.122 -16.713 1.00 85.81 94 LEU A CA 1
ATOM 720 C C . LEU A 1 94 ? 22.452 25.113 -17.244 1.00 85.81 94 LEU A C 1
ATOM 722 O O . LEU A 1 94 ? 22.197 25.803 -18.236 1.00 85.81 94 LEU A O 1
ATOM 726 N N . PRO A 1 95 ? 23.647 25.181 -16.627 1.00 86.50 95 PRO A N 1
ATOM 727 C CA . PRO A 1 95 ? 24.776 25.916 -17.190 1.00 86.50 95 PRO A CA 1
ATOM 728 C C . PRO A 1 95 ? 25.135 25.381 -18.582 1.00 86.50 95 PRO A C 1
ATOM 730 O O . PRO A 1 95 ? 25.228 24.170 -18.772 1.00 86.50 95 PRO A O 1
ATOM 733 N N . LYS A 1 96 ? 25.374 26.280 -19.546 1.00 83.25 96 LYS A N 1
ATOM 734 C CA . LYS A 1 96 ? 25.708 25.910 -20.936 1.00 83.25 96 LYS A CA 1
ATOM 735 C C . LYS A 1 96 ? 27.010 25.109 -21.051 1.00 83.25 96 LYS A C 1
ATOM 737 O O . LYS A 1 96 ? 27.132 24.290 -21.951 1.00 83.25 96 LYS A O 1
ATOM 742 N N . ASP A 1 97 ? 27.927 25.309 -20.107 1.00 86.69 97 ASP A N 1
ATOM 743 C CA . ASP A 1 97 ? 29.246 24.669 -20.080 1.00 86.69 97 ASP A CA 1
ATOM 744 C C . ASP A 1 97 ? 29.295 23.449 -19.140 1.00 86.69 97 ASP A C 1
ATOM 746 O O . ASP A 1 97 ? 30.369 23.001 -18.734 1.00 86.69 97 ASP A O 1
ATOM 750 N N . LEU A 1 98 ? 28.136 22.915 -18.732 1.00 87.75 98 LEU A N 1
ATOM 751 C CA . LEU A 1 98 ? 28.088 21.755 -17.849 1.00 87.75 98 LEU A CA 1
ATOM 752 C C . LEU A 1 98 ? 28.596 20.509 -18.586 1.00 87.75 98 LEU A C 1
ATOM 754 O O . LEU A 1 98 ? 27.992 20.058 -19.559 1.00 87.75 98 LEU A O 1
ATOM 758 N N . SER A 1 99 ? 29.683 19.923 -18.077 1.00 87.75 99 SER A N 1
ATOM 759 C CA . SER A 1 99 ? 30.196 18.651 -18.586 1.00 87.75 99 SER A CA 1
ATOM 760 C C . SER A 1 99 ? 29.097 17.575 -18.557 1.00 87.75 99 SER A C 1
ATOM 762 O O . SER A 1 99 ? 28.426 17.438 -17.528 1.00 87.75 99 SER A O 1
ATOM 764 N N . PRO A 1 100 ? 28.943 16.764 -19.622 1.00 84.88 100 PRO A N 1
ATOM 765 C CA . PRO A 1 100 ? 28.007 15.639 -19.657 1.00 84.88 100 PRO A CA 1
ATOM 766 C C . PRO A 1 100 ? 28.142 14.712 -18.433 1.00 84.88 100 PRO A C 1
ATOM 768 O O . PRO A 1 100 ? 27.144 14.282 -17.859 1.00 84.88 100 PRO A O 1
ATOM 771 N N . GLY A 1 101 ? 29.372 14.487 -17.952 1.00 86.56 101 GLY A N 1
ATOM 772 C CA . GLY A 1 101 ? 29.628 13.685 -16.751 1.00 86.56 101 GLY A CA 1
ATOM 773 C C . GLY A 1 101 ? 29.038 14.276 -15.463 1.00 86.56 101 GLY A C 1
ATOM 774 O O . GLY A 1 101 ? 28.676 13.528 -14.564 1.00 86.56 101 GLY A O 1
ATOM 775 N N . ALA A 1 102 ? 28.873 15.600 -15.377 1.00 91.00 102 ALA A N 1
ATOM 776 C CA . ALA A 1 102 ? 28.358 16.295 -14.193 1.00 91.00 102 ALA A CA 1
ATOM 777 C C . ALA A 1 102 ? 26.822 16.436 -14.163 1.00 91.00 102 ALA A C 1
ATOM 779 O O . ALA A 1 102 ? 26.262 16.885 -13.157 1.00 91.00 102 ALA A O 1
ATOM 780 N N . VAL A 1 103 ? 26.126 16.039 -15.235 1.00 91.06 103 VAL A N 1
ATOM 781 C CA . VAL A 1 103 ? 24.663 16.155 -15.362 1.00 91.06 103 VAL A CA 1
ATOM 782 C C . VAL A 1 103 ? 23.900 15.491 -14.209 1.00 91.06 103 VAL A C 1
ATOM 784 O O . VAL A 1 103 ? 22.992 16.146 -13.692 1.00 91.06 103 VAL A O 1
ATOM 787 N N . PRO A 1 104 ? 24.250 14.279 -13.723 1.00 93.94 104 PRO A N 1
ATOM 788 C CA . PRO A 1 104 ? 23.505 13.655 -12.629 1.00 93.94 104 PRO A CA 1
ATOM 789 C C . PRO A 1 104 ? 23.432 14.498 -11.359 1.00 93.94 104 PRO A C 1
ATOM 791 O O . PRO A 1 104 ? 22.371 14.598 -10.742 1.00 93.94 104 PRO A O 1
ATOM 794 N N . ILE A 1 105 ? 24.538 15.151 -10.987 1.00 94.88 105 ILE A N 1
ATOM 795 C CA . ILE A 1 105 ? 24.574 16.022 -9.808 1.00 94.88 105 ILE A CA 1
ATOM 796 C C . ILE A 1 105 ? 23.690 17.246 -10.038 1.00 94.88 105 ILE A C 1
ATOM 798 O O . ILE A 1 105 ? 22.905 17.597 -9.161 1.00 94.88 105 ILE A O 1
ATOM 802 N N . ALA A 1 106 ? 23.777 17.880 -11.211 1.00 93.38 106 ALA A N 1
ATOM 803 C CA . ALA A 1 106 ? 22.960 19.051 -11.520 1.00 93.38 106 ALA A CA 1
ATOM 804 C C . ALA A 1 106 ? 21.458 18.721 -11.497 1.00 93.38 106 ALA A C 1
ATOM 806 O O . ALA A 1 106 ? 20.677 19.452 -10.890 1.00 93.38 106 ALA A O 1
ATOM 807 N N . VAL A 1 107 ? 21.066 17.586 -12.083 1.00 92.31 107 VAL A N 1
ATOM 808 C CA . VAL A 1 107 ? 19.688 17.078 -12.049 1.00 92.31 107 VAL A CA 1
ATOM 809 C C . VAL A 1 107 ? 19.240 16.811 -10.615 1.00 92.31 107 VAL A C 1
ATOM 811 O O . VAL A 1 107 ? 18.158 17.250 -10.235 1.00 92.31 107 VAL A O 1
ATOM 814 N N . ALA A 1 108 ? 20.055 16.136 -9.800 1.00 94.50 108 ALA A N 1
ATOM 815 C CA . ALA A 1 108 ? 19.714 15.879 -8.404 1.00 94.50 108 ALA A CA 1
ATOM 816 C C . ALA A 1 108 ? 19.575 17.175 -7.594 1.00 94.50 108 ALA A C 1
ATOM 818 O O . ALA A 1 108 ? 18.632 17.299 -6.822 1.00 94.50 108 ALA A O 1
ATOM 819 N N . LEU A 1 109 ? 20.448 18.167 -7.794 1.00 93.25 109 LEU A N 1
ATOM 820 C CA . LEU A 1 109 ? 20.350 19.467 -7.122 1.00 93.25 109 LEU A CA 1
ATOM 821 C C . LEU A 1 109 ? 19.102 20.245 -7.545 1.00 93.25 109 LEU A C 1
ATOM 823 O O . LEU A 1 109 ? 18.436 20.829 -6.694 1.00 93.25 109 LEU A O 1
ATOM 827 N N . ILE A 1 110 ? 18.754 20.222 -8.833 1.00 90.75 110 ILE A N 1
ATOM 828 C CA . ILE A 1 110 ? 17.501 20.793 -9.342 1.00 90.75 110 ILE A CA 1
ATOM 829 C C . ILE A 1 110 ? 16.310 20.091 -8.702 1.00 90.75 110 ILE A C 1
ATOM 831 O O . ILE A 1 110 ? 15.414 20.743 -8.176 1.00 90.75 110 ILE A O 1
ATOM 835 N N . LEU A 1 111 ? 16.314 18.764 -8.705 1.00 89.62 111 LEU A N 1
ATOM 836 C CA . LEU A 1 111 ? 15.221 17.970 -8.181 1.00 89.62 111 LEU A CA 1
ATOM 837 C C . LEU A 1 111 ? 15.064 18.174 -6.666 1.00 89.62 111 LEU A C 1
ATOM 839 O O . LEU A 1 111 ? 13.954 18.345 -6.193 1.00 89.62 111 LEU A O 1
ATOM 843 N N . VAL A 1 112 ? 16.152 18.244 -5.903 1.00 92.62 112 VAL A N 1
ATOM 844 C CA . VAL A 1 112 ? 16.116 18.462 -4.447 1.00 92.62 112 VAL A CA 1
ATOM 845 C C . VAL A 1 112 ? 15.806 19.924 -4.090 1.00 92.62 112 VAL A C 1
ATOM 847 O O . VAL A 1 112 ? 15.082 20.184 -3.129 1.00 92.62 112 VAL A O 1
ATOM 850 N N . GLY A 1 113 ? 16.331 20.886 -4.853 1.00 89.88 113 GLY A N 1
ATOM 851 C CA . GLY A 1 113 ? 16.237 22.319 -4.559 1.00 89.88 113 GLY A CA 1
ATOM 852 C C . GLY A 1 113 ? 14.998 23.020 -5.123 1.00 89.88 113 GLY A C 1
ATOM 853 O O . GLY A 1 113 ? 14.450 23.902 -4.465 1.00 89.88 113 GLY A O 1
ATOM 854 N N . LEU A 1 114 ? 14.534 22.640 -6.320 1.00 87.44 114 LEU A N 1
ATOM 855 C CA . LEU A 1 114 ? 13.385 23.265 -6.994 1.00 87.44 114 LEU A CA 1
ATOM 856 C C . LEU A 1 114 ? 12.060 22.538 -6.745 1.00 87.44 114 LEU A C 1
ATOM 858 O O . LEU A 1 114 ? 10.998 23.146 -6.850 1.00 87.44 114 LEU A O 1
ATOM 862 N N . MET A 1 115 ? 12.079 21.257 -6.378 1.00 86.50 115 MET A N 1
ATOM 863 C CA . MET A 1 115 ? 10.843 20.525 -6.078 1.00 86.50 115 MET A CA 1
ATOM 864 C C . MET A 1 115 ? 10.011 21.147 -4.948 1.00 86.50 115 MET A C 1
ATOM 866 O O . MET A 1 115 ? 8.794 21.205 -5.105 1.00 86.50 115 MET A O 1
ATOM 870 N N . PRO A 1 116 ? 10.595 21.678 -3.852 1.00 85.06 116 PRO A N 1
ATOM 871 C CA . PRO A 1 116 ? 9.814 22.364 -2.824 1.00 85.06 116 PRO A CA 1
ATOM 872 C C . PRO A 1 116 ? 9.229 23.709 -3.277 1.00 85.06 116 PRO A C 1
ATOM 874 O O . PRO A 1 116 ? 8.266 24.175 -2.673 1.00 85.06 116 PRO A O 1
ATOM 877 N N . THR A 1 117 ? 9.816 24.355 -4.291 1.00 88.25 117 THR A N 1
ATOM 878 C CA . THR A 1 117 ? 9.444 25.715 -4.718 1.00 88.25 117 THR A CA 1
ATOM 879 C C . THR A 1 117 ? 8.471 25.730 -5.891 1.00 88.25 117 THR A C 1
ATOM 881 O O . THR A 1 117 ? 7.706 26.683 -6.029 1.00 88.25 117 THR A O 1
ATOM 884 N N . VAL A 1 118 ? 8.460 24.682 -6.718 1.00 88.12 118 VAL A N 1
ATOM 885 C CA . VAL A 1 118 ? 7.566 24.555 -7.874 1.00 88.12 118 VAL A CA 1
ATOM 886 C C . VAL A 1 118 ? 6.324 23.740 -7.485 1.00 88.12 118 VAL A C 1
ATOM 888 O O . VAL A 1 118 ? 6.446 22.530 -7.283 1.00 88.12 118 VAL A O 1
ATOM 891 N N . PRO A 1 119 ? 5.113 24.339 -7.441 1.00 88.62 119 PRO A N 1
ATOM 892 C CA . PRO A 1 119 ? 3.900 23.657 -6.976 1.00 88.62 119 PRO A CA 1
ATOM 893 C C . PRO A 1 119 ? 3.605 22.342 -7.703 1.00 88.62 119 PRO A C 1
ATOM 895 O O . PRO A 1 119 ? 3.282 21.346 -7.068 1.00 88.62 119 PRO A O 1
ATOM 898 N N . LEU A 1 120 ? 3.798 22.311 -9.026 1.00 86.69 120 LEU A N 1
ATOM 899 C CA . LEU A 1 120 ? 3.562 21.112 -9.832 1.00 86.69 120 LEU A CA 1
ATOM 900 C C . LEU A 1 120 ? 4.495 19.952 -9.445 1.00 86.69 120 LEU A C 1
ATOM 902 O O . LEU A 1 120 ? 4.044 18.816 -9.328 1.00 86.69 120 LEU A O 1
ATOM 906 N N . LEU A 1 121 ? 5.788 20.228 -9.234 1.00 85.88 121 LEU A N 1
ATOM 907 C CA . LEU A 1 121 ? 6.753 19.201 -8.824 1.00 85.88 121 LEU A CA 1
ATOM 908 C C . LEU A 1 121 ? 6.474 18.723 -7.401 1.00 85.88 121 LEU A C 1
ATOM 910 O O . LEU A 1 121 ? 6.579 17.530 -7.131 1.00 85.88 121 LEU A O 1
ATOM 914 N N . LEU A 1 122 ? 6.071 19.637 -6.516 1.00 89.69 122 LEU A N 1
ATOM 915 C CA . LEU A 1 122 ? 5.652 19.303 -5.162 1.00 89.69 122 LEU A CA 1
ATOM 916 C C . LEU A 1 122 ? 4.409 18.401 -5.154 1.00 89.69 122 LEU A C 1
ATOM 918 O O . LEU A 1 122 ? 4.332 17.476 -4.352 1.00 89.69 122 LEU A O 1
ATOM 922 N N . ASP A 1 123 ? 3.439 18.638 -6.036 1.00 89.62 123 ASP A N 1
ATOM 923 C CA . ASP A 1 123 ? 2.242 17.799 -6.136 1.00 89.62 123 ASP A CA 1
ATOM 924 C C . ASP A 1 123 ? 2.567 16.399 -6.672 1.00 89.62 123 ASP A C 1
ATOM 926 O O . ASP A 1 123 ? 2.058 15.405 -6.146 1.00 89.62 123 ASP A O 1
ATOM 930 N N . VAL A 1 124 ? 3.462 16.303 -7.663 1.00 87.31 124 VAL A N 1
ATOM 931 C CA . VAL A 1 124 ? 3.983 15.017 -8.158 1.00 87.31 124 VAL A CA 1
ATOM 932 C C . VAL A 1 124 ? 4.746 14.277 -7.056 1.00 87.31 124 VAL A C 1
ATOM 934 O O . VAL A 1 124 ? 4.519 13.086 -6.854 1.00 87.31 124 VAL A O 1
ATOM 937 N N . GLU A 1 125 ? 5.602 14.967 -6.299 1.00 92.88 125 GLU A N 1
ATOM 938 C CA . GLU A 1 125 ? 6.336 14.395 -5.164 1.00 92.88 125 GLU A CA 1
ATOM 939 C C . GLU A 1 125 ? 5.388 13.877 -4.082 1.00 92.88 125 GLU A C 1
ATOM 941 O O . GLU A 1 125 ? 5.491 12.716 -3.684 1.00 92.88 125 GLU A O 1
ATOM 946 N N . LYS A 1 126 ? 4.412 14.686 -3.656 1.00 92.19 126 LYS A N 1
ATOM 947 C CA . LYS A 1 126 ? 3.398 14.278 -2.674 1.00 92.19 126 LYS A CA 1
ATOM 948 C C . LYS A 1 126 ? 2.612 13.069 -3.156 1.00 92.19 126 LYS A C 1
ATOM 950 O O . LYS A 1 126 ? 2.300 12.187 -2.354 1.00 92.19 126 LYS A O 1
ATOM 955 N N . TRP A 1 127 ? 2.279 13.023 -4.447 1.00 89.88 127 TRP A N 1
ATOM 956 C CA . TRP A 1 127 ? 1.606 11.880 -5.052 1.00 89.88 127 TRP A CA 1
ATOM 957 C C . TRP A 1 127 ? 2.484 10.624 -5.010 1.00 89.88 127 TRP A C 1
ATOM 959 O O . TRP A 1 127 ? 2.012 9.586 -4.549 1.00 89.88 127 TRP A O 1
ATOM 969 N N . LEU A 1 128 ? 3.760 10.724 -5.399 1.00 89.38 128 LEU A N 1
ATOM 970 C CA . LEU A 1 128 ? 4.727 9.620 -5.344 1.00 89.38 128 LEU A CA 1
ATOM 971 C C . LEU A 1 128 ? 4.927 9.106 -3.918 1.00 89.38 128 LEU A C 1
ATOM 973 O O . LEU A 1 128 ? 4.899 7.899 -3.677 1.00 89.38 128 LEU A O 1
ATOM 977 N N . ARG A 1 129 ? 5.084 10.018 -2.958 1.00 92.69 129 ARG A N 1
ATOM 978 C CA . ARG A 1 129 ? 5.239 9.692 -1.541 1.00 92.69 129 ARG A CA 1
ATOM 979 C C . ARG A 1 129 ? 3.998 8.997 -0.990 1.00 92.69 129 ARG A C 1
ATOM 981 O O . ARG A 1 129 ? 4.116 7.942 -0.373 1.00 92.69 129 ARG A O 1
ATOM 988 N N . ARG A 1 130 ? 2.804 9.534 -1.266 1.00 90.38 130 ARG A N 1
ATOM 989 C CA . ARG A 1 130 ? 1.532 8.909 -0.868 1.00 90.38 130 ARG A CA 1
ATOM 990 C C . ARG A 1 130 ? 1.374 7.529 -1.495 1.00 90.38 130 ARG A C 1
ATOM 992 O O . ARG A 1 130 ? 0.995 6.594 -0.800 1.00 90.38 130 ARG A O 1
ATOM 999 N N . TYR A 1 131 ? 1.696 7.392 -2.778 1.00 86.25 131 TYR A N 1
ATOM 1000 C CA . TYR A 1 131 ? 1.681 6.108 -3.470 1.00 86.25 131 TYR A CA 1
ATOM 1001 C C . TYR A 1 131 ? 2.609 5.096 -2.786 1.00 86.25 131 TYR A C 1
ATOM 1003 O O . TYR A 1 131 ? 2.197 3.968 -2.523 1.00 86.25 131 TYR A O 1
ATOM 1011 N N . ALA A 1 132 ? 3.826 5.503 -2.422 1.00 88.94 132 ALA A N 1
ATOM 1012 C CA . ALA A 1 132 ? 4.770 4.648 -1.714 1.00 88.94 132 ALA A CA 1
ATOM 1013 C C . ALA A 1 132 ? 4.285 4.259 -0.302 1.00 88.94 132 ALA A C 1
ATOM 1015 O O . ALA A 1 132 ? 4.400 3.094 0.082 1.00 88.94 132 ALA A O 1
ATOM 1016 N N . HIS A 1 133 ? 3.683 5.190 0.450 1.00 90.19 133 HIS A N 1
ATOM 1017 C CA . HIS A 1 133 ? 3.068 4.908 1.756 1.00 90.19 133 HIS A CA 1
ATOM 1018 C C . HIS A 1 133 ? 1.875 3.949 1.652 1.00 90.19 133 HIS A C 1
ATOM 1020 O O . HIS A 1 133 ? 1.788 3.005 2.435 1.00 90.19 133 HIS A O 1
ATOM 1026 N N . GLU A 1 134 ? 0.979 4.157 0.681 1.00 85.38 134 GLU A N 1
ATOM 1027 C CA . GLU A 1 134 ? -0.155 3.260 0.407 1.00 85.38 134 GLU A CA 1
ATOM 1028 C C . GLU A 1 134 ? 0.338 1.868 -0.004 1.00 85.38 134 GLU A C 1
ATOM 1030 O O . GLU A 1 134 ? -0.181 0.858 0.469 1.00 85.38 134 GLU A O 1
ATOM 1035 N N . ARG A 1 135 ? 1.378 1.797 -0.844 1.00 82.50 135 ARG A N 1
ATOM 1036 C CA . ARG A 1 135 ? 1.925 0.530 -1.340 1.00 82.50 135 ARG A CA 1
ATOM 1037 C C . ARG A 1 135 ? 2.581 -0.311 -0.247 1.00 82.50 135 ARG A C 1
ATOM 1039 O O . ARG A 1 135 ? 2.579 -1.538 -0.371 1.00 82.50 135 ARG A O 1
ATOM 1046 N N . ALA A 1 136 ? 3.121 0.350 0.774 1.00 85.50 136 ALA A N 1
ATOM 1047 C CA . ALA A 1 136 ? 3.692 -0.253 1.972 1.00 85.50 136 ALA A CA 1
ATOM 1048 C C . ALA A 1 136 ? 2.687 -0.394 3.129 1.00 85.50 136 ALA A C 1
ATOM 1050 O O . ALA A 1 136 ? 3.082 -0.737 4.239 1.00 85.50 136 ALA A O 1
ATOM 1051 N N . TYR A 1 137 ? 1.400 -0.127 2.881 1.00 88.25 137 TYR A N 1
ATOM 1052 C CA . TYR A 1 137 ? 0.311 -0.265 3.849 1.00 88.25 137 TYR A CA 1
ATOM 1053 C C . TYR A 1 137 ? 0.476 0.527 5.148 1.00 88.25 137 TYR A C 1
ATOM 1055 O O . TYR A 1 137 ? -0.124 0.176 6.161 1.00 88.25 137 TYR A O 1
ATOM 1063 N N . ILE A 1 138 ? 1.247 1.614 5.137 1.00 90.06 138 ILE A N 1
ATOM 1064 C CA . ILE A 1 138 ? 1.615 2.334 6.363 1.00 90.06 138 ILE A CA 1
ATOM 1065 C C . ILE A 1 138 ? 0.372 2.799 7.146 1.00 90.06 138 ILE A C 1
ATOM 1067 O O . ILE A 1 138 ? 0.175 2.351 8.279 1.00 90.06 138 ILE A O 1
ATOM 1071 N N . PRO A 1 139 ? -0.529 3.624 6.578 1.00 91.25 139 PRO A N 1
ATOM 1072 C CA . PRO A 1 139 ? -1.714 4.039 7.320 1.00 91.25 139 PRO A CA 1
ATOM 1073 C C . PRO A 1 139 ? -2.770 2.923 7.409 1.00 91.25 139 PRO A C 1
ATOM 1075 O O . PRO A 1 139 ? -3.504 2.846 8.392 1.00 91.25 139 PRO A O 1
ATOM 1078 N N . SER A 1 140 ? -2.869 2.031 6.416 1.00 90.25 140 SER A N 1
ATOM 1079 C CA . SER A 1 140 ? -3.886 0.968 6.405 1.00 90.25 140 SER A CA 1
ATOM 1080 C C . SER A 1 140 ? -3.634 -0.104 7.459 1.00 90.25 140 SER A C 1
ATOM 1082 O O . SER A 1 140 ? -4.590 -0.565 8.068 1.00 90.25 140 SER A O 1
ATOM 1084 N N . ALA A 1 141 ? -2.382 -0.466 7.734 1.00 90.75 141 ALA A N 1
ATOM 1085 C CA . ALA A 1 141 ? -2.044 -1.449 8.758 1.00 90.75 141 ALA A CA 1
ATOM 1086 C C . ALA A 1 141 ? -2.265 -0.905 10.183 1.00 90.75 141 ALA A C 1
ATOM 1088 O O . ALA A 1 141 ? -2.733 -1.633 11.064 1.00 90.75 141 ALA A O 1
ATOM 1089 N N . ALA A 1 142 ? -2.020 0.393 10.403 1.00 93.12 142 ALA A N 1
ATOM 1090 C CA . ALA A 1 142 ? -2.376 1.063 11.654 1.00 93.12 142 ALA A CA 1
ATOM 1091 C C . ALA A 1 142 ? -3.901 1.080 11.860 1.00 93.12 142 ALA A C 1
ATOM 1093 O O . ALA A 1 142 ? -4.388 0.666 12.913 1.00 93.12 142 ALA A O 1
ATOM 1094 N N . ARG A 1 143 ? -4.663 1.459 10.822 1.00 94.62 143 ARG A N 1
ATOM 1095 C CA . ARG A 1 143 ? -6.136 1.404 10.829 1.00 94.62 143 ARG A CA 1
ATOM 1096 C C . ARG A 1 143 ? -6.665 -0.007 11.048 1.00 94.62 143 ARG A C 1
ATOM 1098 O O . ARG A 1 143 ? -7.577 -0.186 11.843 1.00 94.62 143 ARG A O 1
ATOM 1105 N N . ALA A 1 144 ? -6.100 -0.998 10.366 1.00 92.44 144 ALA A N 1
ATOM 1106 C CA . ALA A 1 144 ? -6.478 -2.398 10.512 1.00 92.44 144 ALA A CA 1
ATOM 1107 C C . ALA A 1 144 ? -6.303 -2.852 11.960 1.00 92.44 144 ALA A C 1
ATOM 1109 O O . ALA A 1 144 ? -7.229 -3.395 12.554 1.00 92.44 144 ALA A O 1
ATOM 1110 N N . THR A 1 145 ? -5.167 -2.514 12.570 1.00 93.88 145 THR A N 1
ATOM 1111 C CA . THR A 1 145 ? -4.913 -2.811 13.983 1.00 93.88 145 THR A CA 1
ATOM 1112 C C . THR A 1 145 ? -5.930 -2.125 14.889 1.00 93.88 145 THR A C 1
ATOM 1114 O O . THR A 1 145 ? -6.522 -2.781 15.739 1.00 93.88 145 THR A O 1
ATOM 1117 N N . ALA A 1 146 ? -6.214 -0.837 14.679 1.00 95.38 146 ALA A N 1
ATOM 1118 C CA . ALA A 1 146 ? -7.218 -0.134 15.474 1.00 95.38 146 ALA A CA 1
ATOM 1119 C C . ALA A 1 146 ? -8.636 -0.701 15.296 1.00 95.38 146 ALA A C 1
ATOM 1121 O O . ALA A 1 146 ? -9.379 -0.807 16.269 1.00 95.38 146 ALA A O 1
ATOM 1122 N N . GLN A 1 147 ? -9.009 -1.118 14.082 1.00 94.50 147 GLN A N 1
ATOM 1123 C CA . GLN A 1 147 ? -10.283 -1.792 13.826 1.00 94.50 147 GLN A CA 1
ATOM 1124 C C . GLN A 1 147 ? -10.349 -3.167 14.492 1.00 94.50 147 GLN A C 1
ATOM 1126 O O . GLN A 1 147 ? -11.403 -3.534 15.008 1.00 94.50 147 GLN A O 1
ATOM 1131 N N . ARG A 1 148 ? -9.237 -3.909 14.499 1.00 93.44 148 ARG A N 1
ATOM 1132 C CA . ARG A 1 148 ? -9.125 -5.198 15.185 1.00 93.44 148 ARG A CA 1
ATOM 1133 C C . ARG A 1 148 ? -9.284 -5.017 16.690 1.00 93.44 148 ARG A C 1
ATOM 1135 O O . ARG A 1 148 ? -10.078 -5.719 17.298 1.00 93.44 148 ARG A O 1
ATOM 1142 N N . LEU A 1 149 ? -8.629 -4.010 17.276 1.00 95.25 149 LEU A N 1
ATOM 1143 C CA . LEU A 1 149 ? -8.802 -3.646 18.685 1.00 95.25 149 LEU A CA 1
ATOM 1144 C C . LEU A 1 149 ? -10.242 -3.239 18.997 1.00 95.25 149 LEU A C 1
ATOM 1146 O O . LEU A 1 149 ? -10.812 -3.729 19.966 1.00 95.25 149 LEU A O 1
ATOM 1150 N N . ALA A 1 150 ? -10.856 -2.398 18.165 1.00 94.12 150 ALA A N 1
ATOM 1151 C CA . ALA A 1 150 ? -12.244 -1.991 18.352 1.00 94.12 150 ALA A CA 1
ATOM 1152 C C . ALA A 1 150 ? -13.201 -3.197 18.345 1.00 94.12 150 ALA A C 1
ATOM 1154 O O . ALA A 1 150 ? -14.066 -3.274 19.215 1.00 94.12 150 ALA A O 1
ATOM 1155 N N . ALA A 1 151 ? -12.989 -4.143 17.421 1.00 92.06 151 ALA A N 1
ATOM 1156 C CA . ALA A 1 151 ? -13.780 -5.363 17.253 1.00 92.06 151 ALA A CA 1
ATOM 1157 C C . ALA A 1 151 ? -13.412 -6.509 18.215 1.00 92.06 151 ALA A C 1
ATOM 1159 O O . ALA A 1 151 ? -14.138 -7.504 18.286 1.00 92.06 151 ALA A O 1
ATOM 1160 N N . ALA A 1 152 ? -12.331 -6.396 18.984 1.00 93.19 152 ALA A N 1
ATOM 1161 C CA . ALA A 1 152 ? -11.914 -7.418 19.941 1.00 93.19 152 ALA A CA 1
ATOM 1162 C C . ALA A 1 152 ? -12.728 -7.355 21.239 1.00 93.19 152 ALA A C 1
ATOM 1164 O O . ALA A 1 152 ? -12.991 -6.261 21.752 1.00 93.19 152 ALA A O 1
ATOM 1165 N N . ASP A 1 153 ? -13.065 -8.525 21.789 1.00 91.94 153 ASP A N 1
ATOM 1166 C CA . ASP A 1 153 ? -13.590 -8.633 23.153 1.00 91.94 153 ASP A CA 1
ATOM 1167 C C . ASP A 1 153 ? -12.580 -8.061 24.161 1.00 91.94 153 ASP A C 1
ATOM 1169 O O . ASP A 1 153 ? -11.371 -8.005 23.906 1.00 91.94 153 ASP A O 1
ATOM 1173 N N . PHE A 1 154 ? -13.079 -7.632 25.320 1.00 95.06 154 PHE A N 1
ATOM 1174 C CA . PHE A 1 154 ? -12.264 -7.010 26.357 1.00 95.06 154 PHE A CA 1
ATOM 1175 C C . PHE A 1 154 ? -12.415 -7.745 27.692 1.00 95.06 154 PHE A C 1
ATOM 1177 O O . PHE A 1 154 ? -13.525 -8.051 28.123 1.00 95.06 154 PHE A O 1
ATOM 1184 N N . ASP A 1 155 ? -11.291 -8.065 28.323 1.00 96.19 155 ASP A N 1
ATOM 1185 C CA . ASP A 1 155 ? -11.205 -8.693 29.632 1.00 96.19 155 ASP A CA 1
ATOM 1186 C C . ASP A 1 155 ? -11.069 -7.626 30.711 1.00 96.19 155 ASP A C 1
ATOM 1188 O O . ASP A 1 155 ? -10.037 -6.964 30.818 1.00 96.19 155 ASP A O 1
ATOM 1192 N N . PHE A 1 156 ? -12.114 -7.463 31.516 1.00 96.62 156 PHE A N 1
ATOM 1193 C CA . PHE A 1 156 ? -12.121 -6.478 32.594 1.00 96.62 156 PHE A CA 1
ATOM 1194 C C . PHE A 1 156 ? -11.565 -7.011 33.920 1.00 96.62 156 PHE A C 1
ATOM 1196 O O . PHE A 1 156 ? -11.381 -6.229 34.845 1.00 96.62 156 PHE A O 1
ATOM 1203 N N . THR A 1 157 ? -11.247 -8.307 34.011 1.00 95.19 157 THR A N 1
ATOM 1204 C CA . THR A 1 157 ? -10.871 -8.985 35.266 1.00 95.19 157 THR A CA 1
ATOM 1205 C C . THR A 1 157 ? -9.703 -8.316 35.996 1.00 95.19 157 THR A C 1
ATOM 1207 O O . THR A 1 157 ? -9.727 -8.197 37.217 1.00 95.19 157 THR A O 1
ATOM 1210 N N . ALA A 1 158 ? -8.705 -7.813 35.263 1.00 93.31 158 ALA A N 1
ATOM 1211 C CA . ALA A 1 158 ? -7.551 -7.107 35.830 1.00 93.31 158 ALA A CA 1
ATOM 1212 C C . ALA A 1 158 ? -7.884 -5.714 36.404 1.00 93.31 158 ALA A C 1
ATOM 1214 O O . ALA A 1 158 ? -7.081 -5.146 37.141 1.00 93.31 158 ALA A O 1
ATOM 1215 N N . TYR A 1 159 ? -9.051 -5.162 36.063 1.00 95.38 159 TYR A N 1
ATOM 1216 C CA . TYR A 1 159 ? -9.512 -3.827 36.455 1.00 95.38 159 TYR A CA 1
ATOM 1217 C C . TYR A 1 159 ? -10.594 -3.865 37.545 1.00 95.38 159 TYR A C 1
ATOM 1219 O O . TYR A 1 159 ? -11.095 -2.819 37.963 1.00 95.38 159 TYR A O 1
ATOM 1227 N N . GLU A 1 160 ? -10.964 -5.059 38.007 1.00 91.25 160 GLU A N 1
ATOM 1228 C CA . GLU A 1 160 ? -11.844 -5.254 39.156 1.00 91.25 160 GLU A CA 1
ATOM 1229 C C . GLU A 1 160 ? -11.102 -4.981 40.482 1.00 91.25 160 GLU A C 1
ATOM 1231 O O . GLU A 1 160 ? -9.872 -4.966 40.551 1.00 91.25 160 GLU A O 1
ATOM 1236 N N . GLY A 1 161 ? -11.850 -4.736 41.563 1.00 92.25 161 GLY A N 1
ATOM 1237 C CA . GLY A 1 161 ? -11.280 -4.500 42.896 1.00 92.25 161 GLY A CA 1
ATOM 1238 C C . GLY A 1 161 ? -10.613 -3.128 43.050 1.00 92.25 161 GLY A C 1
ATOM 1239 O O . GLY A 1 161 ? -11.207 -2.104 42.713 1.00 92.25 161 GLY A O 1
ATOM 1240 N N . ASP A 1 162 ? -9.383 -3.098 43.574 1.00 91.38 162 ASP A N 1
ATOM 1241 C CA . ASP A 1 162 ? -8.671 -1.865 43.958 1.00 91.38 162 ASP A CA 1
ATOM 1242 C C . ASP A 1 162 ? -8.448 -0.893 42.791 1.00 91.38 162 ASP A C 1
ATOM 1244 O O . ASP A 1 162 ? -8.392 0.325 42.989 1.00 91.38 162 ASP A O 1
ATOM 1248 N N . VAL A 1 163 ? -8.344 -1.413 41.564 1.00 93.44 163 VAL A N 1
ATOM 1249 C CA . VAL A 1 163 ? -8.175 -0.595 40.356 1.00 93.44 163 VAL A CA 1
ATOM 1250 C C . VAL A 1 163 ? -9.415 0.258 40.092 1.00 93.44 163 VAL A C 1
ATOM 1252 O O . VAL A 1 163 ? -9.286 1.431 39.745 1.00 93.44 163 VAL A O 1
ATOM 1255 N N . LEU A 1 164 ? -10.617 -0.271 40.342 1.00 93.50 164 LEU A N 1
ATOM 1256 C CA . LEU A 1 164 ? -11.881 0.449 40.153 1.00 93.50 164 LEU A CA 1
ATOM 1257 C C . LEU A 1 164 ? -11.993 1.693 41.055 1.00 93.50 164 LEU A C 1
ATOM 1259 O O . LEU A 1 164 ? -12.720 2.632 40.737 1.00 93.50 164 LEU A O 1
ATOM 1263 N N . HIS A 1 165 ? -11.248 1.725 42.162 1.00 92.88 165 HIS A N 1
ATOM 1264 C CA . HIS A 1 165 ? -11.206 2.853 43.094 1.00 92.88 165 HIS A CA 1
ATOM 1265 C C . HIS A 1 165 ? -10.163 3.921 42.732 1.00 92.88 165 HIS A C 1
ATOM 1267 O O . HIS A 1 165 ? -10.087 4.955 43.402 1.00 92.88 165 HIS A O 1
ATOM 1273 N N . GLN A 1 166 ? -9.370 3.708 41.678 1.00 95.44 166 GLN A N 1
ATOM 1274 C CA . GLN A 1 166 ? -8.364 4.669 41.236 1.00 95.44 166 GLN A CA 1
ATOM 1275 C C . GLN A 1 166 ? -9.008 5.914 40.600 1.00 95.44 166 GLN A C 1
ATOM 1277 O O . GLN A 1 166 ? -10.086 5.821 40.001 1.00 95.44 166 GLN A O 1
ATOM 1282 N N . PRO A 1 167 ? -8.361 7.094 40.675 1.00 92.38 167 PRO A N 1
ATOM 1283 C CA . PRO A 1 167 ? -8.897 8.336 40.113 1.00 92.38 167 PRO A CA 1
ATOM 1284 C C . PRO A 1 167 ? -9.253 8.237 38.624 1.00 92.38 167 PRO A C 1
ATOM 1286 O O . PRO A 1 167 ? -10.250 8.805 38.182 1.00 92.38 167 PRO A O 1
ATOM 1289 N N . GLU A 1 168 ? -8.463 7.496 37.852 1.00 92.31 168 GLU A N 1
ATOM 1290 C CA . GLU A 1 168 ? -8.657 7.279 36.418 1.00 92.31 168 GLU A CA 1
ATOM 1291 C C . GLU A 1 168 ? -9.935 6.483 36.117 1.00 92.31 168 GLU A C 1
ATOM 1293 O O . GLU A 1 168 ? -10.555 6.707 35.078 1.00 92.31 168 GLU A O 1
ATOM 1298 N N . MET A 1 169 ? -10.378 5.634 37.048 1.00 95.81 169 MET A N 1
ATOM 1299 C CA . MET A 1 169 ? -11.585 4.805 36.946 1.00 95.81 169 MET A CA 1
ATOM 1300 C C . MET A 1 169 ? -12.845 5.505 37.474 1.00 95.81 169 MET A C 1
ATOM 1302 O O . MET A 1 169 ? -13.926 4.916 37.501 1.00 95.81 169 MET A O 1
ATOM 1306 N N . ARG A 1 170 ? -12.753 6.786 37.864 1.00 93.81 170 ARG A N 1
ATOM 1307 C CA . ARG A 1 170 ? -13.912 7.547 38.343 1.00 93.81 170 ARG A CA 1
ATOM 1308 C C . ARG A 1 170 ? -15.055 7.512 37.329 1.00 93.81 170 ARG A C 1
ATOM 1310 O O . ARG A 1 170 ? -14.865 7.784 36.140 1.00 93.81 170 ARG A O 1
ATOM 1317 N N . GLY A 1 171 ? -16.247 7.221 37.845 1.00 91.81 171 GLY A N 1
ATOM 1318 C CA . GLY A 1 171 ? -17.465 7.101 37.058 1.00 91.81 171 GLY A CA 1
ATOM 1319 C C . GLY A 1 171 ? -17.620 5.743 36.381 1.00 91.81 171 GLY A C 1
ATOM 1320 O O . GLY A 1 171 ? -18.563 5.586 35.623 1.00 91.81 171 GLY A O 1
ATOM 1321 N N . VAL A 1 172 ? -16.748 4.761 36.610 1.00 96.81 172 VAL A N 1
ATOM 1322 C CA . VAL A 1 172 ? -16.963 3.369 36.184 1.00 96.81 172 VAL A CA 1
ATOM 1323 C C . VAL A 1 172 ? -17.620 2.593 37.325 1.00 96.81 172 VAL A C 1
ATOM 1325 O O . VAL A 1 172 ? -17.230 2.723 38.482 1.00 96.81 172 VAL A O 1
ATOM 1328 N N . GLU A 1 173 ? -18.645 1.810 37.010 1.00 95.50 173 GLU A N 1
ATOM 1329 C CA . GLU A 1 173 ? -19.291 0.874 37.933 1.00 95.50 173 GLU A CA 1
ATOM 1330 C C . GLU A 1 173 ? -18.913 -0.563 37.560 1.00 95.50 173 GLU A C 1
ATOM 1332 O O . GLU A 1 173 ? -18.777 -0.878 36.382 1.00 95.50 173 GLU A O 1
ATOM 1337 N N . ALA A 1 174 ? -18.815 -1.473 38.535 1.00 94.62 174 ALA A N 1
ATOM 1338 C CA . ALA A 1 174 ? -18.508 -2.885 38.261 1.00 94.62 174 ALA A CA 1
ATOM 1339 C C . ALA A 1 174 ? -19.515 -3.533 37.288 1.00 94.62 174 ALA A C 1
ATOM 1341 O O . ALA A 1 174 ? -19.165 -4.405 36.496 1.00 94.62 174 ALA A O 1
ATOM 1342 N N . ALA A 1 175 ? -20.768 -3.065 37.301 1.00 95.19 175 ALA A N 1
ATOM 1343 C CA . ALA A 1 175 ? -21.788 -3.512 36.362 1.00 95.19 175 ALA A CA 1
ATOM 1344 C C . ALA A 1 175 ? -21.437 -3.181 34.900 1.00 95.19 175 ALA A C 1
ATOM 1346 O O . ALA A 1 175 ? -21.851 -3.927 34.012 1.00 95.19 175 ALA A O 1
ATOM 1347 N N . ASP A 1 176 ? -20.668 -2.113 34.642 1.00 95.94 176 ASP A N 1
ATOM 1348 C CA . ASP A 1 176 ? -20.286 -1.668 33.296 1.00 95.94 176 ASP A CA 1
ATOM 1349 C C . ASP A 1 176 ? -19.461 -2.724 32.550 1.00 95.94 176 ASP A C 1
ATOM 1351 O O . ASP A 1 176 ? -19.623 -2.886 31.343 1.00 95.94 176 ASP A O 1
ATOM 1355 N N . PHE A 1 177 ? -18.650 -3.502 33.275 1.00 95.62 177 PHE A N 1
ATOM 1356 C CA . PHE A 1 177 ? -17.807 -4.572 32.727 1.00 95.62 177 PHE A CA 1
ATOM 1357 C C . PHE A 1 177 ? -18.604 -5.728 32.117 1.00 95.62 177 PHE A C 1
ATOM 1359 O O . PHE A 1 177 ? -18.096 -6.470 31.281 1.00 95.62 177 PHE A O 1
ATOM 1366 N N . THR A 1 178 ? -19.867 -5.869 32.518 1.00 92.56 178 THR A N 1
ATOM 1367 C CA . THR A 1 178 ? -20.781 -6.909 32.021 1.00 92.56 178 THR A CA 1
ATOM 1368 C C . THR A 1 178 ? -21.823 -6.363 31.048 1.00 92.56 178 THR A C 1
ATOM 1370 O O . THR A 1 178 ? -22.675 -7.112 30.561 1.00 92.56 178 THR A O 1
ATOM 1373 N N . ARG A 1 179 ? -21.801 -5.052 30.765 1.00 91.94 179 ARG A N 1
ATOM 1374 C CA . ARG A 1 179 ? -22.757 -4.449 29.834 1.00 91.94 179 ARG A CA 1
ATOM 1375 C C . ARG A 1 179 ? -22.479 -4.913 28.405 1.00 91.94 179 ARG A C 1
ATOM 1377 O O . ARG A 1 179 ? -21.331 -5.182 28.058 1.00 91.94 179 ARG A O 1
ATOM 1384 N N . PRO A 1 180 ? -23.522 -4.986 27.556 1.00 87.75 180 PRO A N 1
ATOM 1385 C CA . PRO A 1 180 ? -23.346 -5.347 26.158 1.00 87.75 180 PRO A CA 1
ATOM 1386 C C . PRO A 1 180 ? -22.326 -4.441 25.472 1.00 87.75 180 PRO A C 1
ATOM 1388 O O . PRO A 1 180 ? -22.301 -3.227 25.705 1.00 87.75 180 PRO A O 1
ATOM 1391 N N . ARG A 1 181 ? -21.537 -5.023 24.566 1.00 84.69 181 ARG A N 1
ATOM 1392 C CA . ARG A 1 181 ? -20.627 -4.268 23.700 1.00 84.69 181 ARG A CA 1
ATOM 1393 C C . ARG A 1 181 ? -21.407 -3.146 23.012 1.00 84.69 181 ARG A C 1
ATOM 1395 O O . ARG A 1 181 ? -22.575 -3.328 22.666 1.00 84.69 181 ARG A O 1
ATOM 1402 N N . ARG A 1 182 ? -20.773 -1.980 22.845 1.00 81.00 182 ARG A N 1
ATOM 1403 C CA . ARG A 1 182 ? -21.361 -0.728 22.319 1.00 81.00 182 ARG A CA 1
ATOM 1404 C C . ARG A 1 182 ? -22.328 0.025 23.209 1.00 81.00 182 ARG A C 1
ATOM 1406 O O . ARG A 1 182 ? -22.756 1.119 22.814 1.00 81.00 182 ARG A O 1
ATOM 1413 N N . SER A 1 183 ? -22.689 -0.504 24.373 1.00 91.06 183 SER A N 1
ATOM 1414 C CA . SER A 1 183 ? -23.353 0.343 25.351 1.00 91.06 183 SER A CA 1
ATOM 1415 C C . SER A 1 183 ? -22.402 1.482 25.736 1.00 91.06 183 SER A C 1
ATOM 1417 O O . SER A 1 183 ? -21.178 1.341 25.682 1.00 91.06 183 SER A O 1
ATOM 1419 N N . LEU A 1 184 ? -22.967 2.637 26.090 1.00 95.50 184 LEU A N 1
ATOM 1420 C CA . LEU A 1 184 ? -22.156 3.783 26.498 1.00 95.50 184 LEU A CA 1
ATOM 1421 C C . LEU A 1 184 ? -21.299 3.411 27.713 1.00 95.50 184 LEU A C 1
ATOM 1423 O O . LEU A 1 184 ? -20.133 3.770 27.771 1.00 95.50 184 LEU A O 1
ATOM 1427 N N . GLU A 1 185 ? -21.868 2.628 28.628 1.00 96.38 185 GLU A N 1
ATOM 1428 C CA . GLU A 1 185 ? -21.218 2.099 29.825 1.00 96.38 185 GLU A CA 1
ATOM 1429 C C . GLU A 1 185 ? -20.025 1.198 29.497 1.00 96.38 185 GLU A C 1
ATOM 1431 O O . GLU A 1 185 ? -18.947 1.405 30.043 1.00 96.38 185 GLU A O 1
ATOM 1436 N N . HIS A 1 186 ? -20.188 0.242 28.576 1.00 95.38 186 HIS A N 1
ATOM 1437 C CA . HIS A 1 186 ? -19.102 -0.645 28.164 1.00 95.38 186 HIS A CA 1
ATOM 1438 C C . HIS A 1 186 ? -17.964 0.142 27.493 1.00 95.38 186 HIS A C 1
ATOM 1440 O O . HIS A 1 186 ? -16.792 -0.033 27.831 1.00 95.38 186 HIS A O 1
ATOM 1446 N N . ASP A 1 187 ? -18.297 1.040 26.559 1.00 96.19 187 ASP A N 1
ATOM 1447 C CA . ASP A 1 187 ? -17.304 1.866 25.861 1.00 96.19 187 ASP A CA 1
ATOM 1448 C C . ASP A 1 187 ? -16.601 2.829 26.847 1.00 96.19 187 ASP A C 1
ATOM 1450 O O . ASP A 1 187 ? -15.388 3.031 26.769 1.00 96.19 187 ASP A O 1
ATOM 1454 N N . TRP A 1 188 ? -17.331 3.368 27.829 1.00 97.88 188 TRP A N 1
ATOM 1455 C CA . TRP A 1 188 ? -16.790 4.206 28.903 1.00 97.88 188 TRP A CA 1
ATOM 1456 C C . TRP A 1 188 ? -15.841 3.447 29.837 1.00 97.88 188 TRP A C 1
ATOM 1458 O O . TRP A 1 188 ? -14.752 3.943 30.148 1.00 97.88 188 TRP A O 1
ATOM 1468 N N . ALA A 1 189 ? -16.229 2.242 30.261 1.00 97.94 189 ALA A N 1
ATOM 1469 C CA . ALA A 1 189 ? -15.392 1.373 31.076 1.00 97.94 189 ALA A CA 1
ATOM 1470 C C . ALA A 1 189 ? -14.094 1.040 30.337 1.00 97.94 189 ALA A C 1
ATOM 1472 O O . ALA A 1 189 ? -13.009 1.235 30.877 1.00 97.94 189 ALA A O 1
ATOM 1473 N N . ARG A 1 190 ? -14.194 0.651 29.061 1.00 97.44 190 ARG A N 1
ATOM 1474 C CA . ARG A 1 190 ? -13.034 0.352 28.216 1.00 97.44 190 ARG A CA 1
ATOM 1475 C C . ARG A 1 190 ? -12.106 1.555 28.051 1.00 97.44 190 ARG A C 1
ATOM 1477 O O . ARG A 1 190 ? -10.894 1.398 28.162 1.00 97.44 190 ARG A O 1
ATOM 1484 N N . LEU A 1 191 ? -12.653 2.752 27.816 1.00 98.00 191 LEU A N 1
ATOM 1485 C CA . LEU A 1 191 ? -11.860 3.983 27.729 1.00 98.00 191 LEU A CA 1
ATOM 1486 C C . LEU A 1 191 ? -11.111 4.246 29.038 1.00 98.00 191 LEU A C 1
ATOM 1488 O O . LEU A 1 191 ? -9.913 4.518 29.014 1.00 98.00 191 LEU A O 1
ATOM 1492 N N . SER A 1 192 ? -11.802 4.125 30.170 1.00 98.00 192 SER A N 1
ATOM 1493 C CA . SER A 1 192 ? -11.226 4.367 31.495 1.00 98.00 192 SER A CA 1
ATOM 1494 C C . SER A 1 192 ? -10.129 3.355 31.838 1.00 98.00 192 SER A C 1
ATOM 1496 O O . SER A 1 192 ? -9.046 3.769 32.249 1.00 98.00 192 SER A O 1
ATOM 1498 N N . CYS A 1 193 ? -10.350 2.061 31.574 1.00 97.75 193 CYS A N 1
ATOM 1499 C CA . CYS A 1 193 ? -9.344 1.008 31.748 1.00 97.75 193 CYS A CA 1
ATOM 1500 C C . CYS A 1 193 ? -8.089 1.280 30.914 1.00 97.75 193 CYS A C 1
ATOM 1502 O O . CYS A 1 193 ? -6.978 1.188 31.425 1.00 97.75 193 CYS A O 1
ATOM 1504 N N . LEU A 1 194 ? -8.248 1.656 29.640 1.00 97.06 194 LEU A N 1
ATOM 1505 C CA . LEU A 1 194 ? -7.109 1.911 28.756 1.00 97.06 194 LEU A CA 1
ATOM 1506 C C . LEU A 1 194 ? -6.332 3.170 29.144 1.00 97.06 194 LEU A C 1
ATOM 1508 O O . LEU A 1 194 ? -5.105 3.155 29.083 1.00 97.06 194 LEU A O 1
ATOM 1512 N N . VAL A 1 195 ? -7.018 4.239 29.564 1.00 96.81 195 VAL A N 1
ATOM 1513 C CA . VAL A 1 195 ? -6.364 5.449 30.092 1.00 96.81 195 VAL A CA 1
ATOM 1514 C C . VAL A 1 195 ? -5.604 5.128 31.381 1.00 96.81 195 VAL A C 1
ATOM 1516 O O . VAL A 1 195 ? -4.447 5.525 31.512 1.00 96.81 195 VAL A O 1
ATOM 1519 N N . TYR A 1 196 ? -6.214 4.376 32.303 1.00 96.62 196 TYR A N 1
ATOM 1520 C CA . TYR A 1 196 ? -5.555 3.914 33.525 1.00 96.62 196 TYR A CA 1
ATOM 1521 C C . TYR A 1 196 ? -4.303 3.087 33.209 1.00 96.62 196 TYR A C 1
ATOM 1523 O O . TYR A 1 196 ? -3.212 3.431 33.660 1.00 96.62 196 TYR A O 1
ATOM 1531 N N . GLU A 1 197 ? -4.438 2.045 32.389 1.00 94.56 197 GLU A N 1
ATOM 1532 C CA . GLU A 1 197 ? -3.356 1.110 32.073 1.00 94.56 197 GLU A CA 1
ATOM 1533 C C . GLU A 1 197 ? -2.186 1.816 31.378 1.00 94.56 197 GLU A C 1
ATOM 1535 O O . GLU A 1 197 ? -1.015 1.610 31.707 1.00 94.56 197 GLU A O 1
ATOM 1540 N N . GLN A 1 198 ? -2.502 2.697 30.427 1.00 92.69 198 GLN A N 1
ATOM 1541 C CA . GLN A 1 198 ? -1.512 3.476 29.696 1.00 92.69 198 GLN A CA 1
ATOM 1542 C C . GLN A 1 198 ? -0.749 4.430 30.622 1.00 92.69 198 GLN A C 1
ATOM 1544 O O . GLN A 1 198 ? 0.478 4.531 30.522 1.00 92.69 198 GLN A O 1
ATOM 1549 N N . LYS A 1 199 ? -1.448 5.097 31.544 1.00 92.88 199 LYS A N 1
ATOM 1550 C CA . LYS A 1 199 ? -0.833 5.996 32.522 1.00 92.88 199 LYS A CA 1
ATOM 1551 C C . LYS A 1 199 ? 0.013 5.227 33.531 1.00 92.88 199 LYS A C 1
ATOM 1553 O O . LYS A 1 199 ? 1.171 5.583 33.738 1.00 92.88 199 LYS A O 1
ATOM 1558 N N . TYR A 1 200 ? -0.527 4.142 34.085 1.00 92.75 200 TYR A N 1
ATOM 1559 C CA . TYR A 1 200 ? 0.167 3.264 35.023 1.00 92.75 200 TYR A CA 1
ATOM 1560 C C . TYR A 1 200 ? 1.495 2.773 34.442 1.00 92.75 200 TYR A C 1
ATOM 1562 O O . TYR A 1 200 ? 2.542 2.965 35.058 1.00 92.75 200 TYR A O 1
ATOM 1570 N N . ARG A 1 201 ? 1.491 2.233 33.216 1.00 90.88 201 ARG A N 1
ATOM 1571 C CA . ARG A 1 201 ? 2.709 1.726 32.563 1.00 90.88 201 ARG A CA 1
ATOM 1572 C C . ARG A 1 201 ? 3.731 2.817 32.274 1.00 90.88 201 ARG A C 1
ATOM 1574 O O . ARG A 1 201 ? 4.920 2.596 32.497 1.00 90.88 201 ARG A O 1
ATOM 1581 N N . ARG A 1 202 ? 3.285 4.001 31.836 1.00 88.75 202 ARG A N 1
ATOM 1582 C CA . ARG A 1 202 ? 4.172 5.158 31.627 1.00 88.75 202 ARG A CA 1
ATOM 1583 C C . ARG A 1 202 ? 4.844 5.593 32.924 1.00 88.75 202 ARG A C 1
ATOM 1585 O O . ARG A 1 202 ? 6.048 5.826 32.922 1.00 88.75 202 ARG A O 1
ATOM 1592 N N . THR A 1 203 ? 4.091 5.689 34.018 1.00 88.94 203 THR A N 1
ATOM 1593 C CA . THR A 1 203 ? 4.623 6.110 35.323 1.00 88.94 203 THR A CA 1
ATOM 1594 C C . THR A 1 203 ? 5.503 5.035 35.959 1.00 88.94 203 THR A C 1
ATOM 1596 O O . THR A 1 203 ? 6.524 5.364 36.556 1.00 88.94 203 THR A O 1
ATOM 1599 N N . ALA A 1 204 ? 5.152 3.758 35.800 1.00 89.00 204 ALA A N 1
ATOM 1600 C CA . ALA A 1 204 ? 5.923 2.630 36.316 1.00 89.00 204 ALA A CA 1
ATOM 1601 C C . ALA A 1 204 ? 7.159 2.284 35.461 1.00 89.00 204 ALA A C 1
ATOM 1603 O O . ALA A 1 204 ? 7.969 1.457 35.868 1.00 89.00 204 ALA A O 1
ATOM 1604 N N . GLY A 1 205 ? 7.304 2.879 34.270 1.00 85.12 205 GLY A N 1
ATOM 1605 C CA . GLY A 1 205 ? 8.377 2.550 33.326 1.00 85.12 205 GLY A CA 1
ATOM 1606 C C . GLY A 1 205 ? 8.244 1.161 32.685 1.00 85.12 205 GLY A C 1
ATOM 1607 O O . GLY A 1 205 ? 9.205 0.662 32.106 1.00 85.12 205 GLY A O 1
ATOM 1608 N N . LEU A 1 206 ? 7.064 0.535 32.758 1.00 85.38 206 LEU A N 1
ATOM 1609 C CA . LEU A 1 206 ? 6.789 -0.822 32.267 1.00 85.38 206 LEU A CA 1
ATOM 1610 C C . LEU A 1 206 ? 6.467 -0.820 30.765 1.00 85.38 206 LEU A C 1
ATOM 1612 O O . LEU A 1 206 ? 5.351 -1.125 30.338 1.00 85.38 206 LEU A O 1
ATOM 1616 N N . MET A 1 207 ? 7.463 -0.445 29.963 1.00 83.19 207 MET A N 1
ATOM 1617 C CA . MET A 1 207 ? 7.317 -0.185 28.525 1.00 83.19 207 MET A CA 1
ATOM 1618 C C . MET A 1 207 ? 7.925 -1.286 27.647 1.00 83.19 207 MET A C 1
ATOM 1620 O O . MET A 1 207 ? 8.110 -1.082 26.455 1.00 83.19 207 MET A O 1
ATOM 1624 N N . ASP A 1 208 ? 8.225 -2.467 28.193 1.00 84.81 208 ASP A N 1
ATOM 1625 C CA . ASP A 1 208 ? 8.913 -3.540 27.450 1.00 84.81 208 ASP A CA 1
ATOM 1626 C C . ASP A 1 208 ? 8.194 -3.942 26.150 1.00 84.81 208 ASP A C 1
ATOM 1628 O O . ASP A 1 208 ? 8.830 -4.308 25.159 1.00 84.81 208 ASP A O 1
ATOM 1632 N N . TRP A 1 209 ? 6.8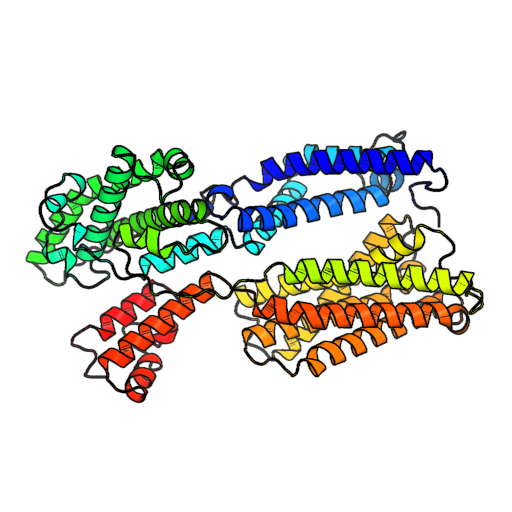66 -3.809 26.143 1.00 86.06 209 TRP A N 1
ATOM 1633 C CA . TRP A 1 209 ? 5.966 -4.199 25.054 1.00 86.06 209 TRP A CA 1
ATOM 1634 C C . TRP A 1 209 ? 5.507 -3.031 24.175 1.00 86.06 209 TRP A C 1
ATOM 1636 O O . TRP A 1 209 ? 4.798 -3.247 23.193 1.00 86.06 209 TRP A O 1
ATOM 1646 N N . LEU A 1 210 ? 5.885 -1.801 24.528 1.00 90.69 210 LEU A N 1
ATOM 1647 C CA . LEU A 1 210 ? 5.467 -0.580 23.852 1.00 90.69 210 LEU A CA 1
ATOM 1648 C C . LEU A 1 210 ? 6.683 0.212 23.389 1.00 90.69 210 LEU A C 1
ATOM 1650 O O . LEU A 1 210 ? 7.695 0.314 24.079 1.00 90.69 210 LEU A O 1
ATOM 1654 N N . ASP A 1 211 ? 6.574 0.839 22.228 1.00 92.06 211 ASP A N 1
ATOM 1655 C CA . ASP A 1 211 ? 7.575 1.806 21.813 1.00 92.06 211 ASP A CA 1
ATOM 1656 C C . ASP A 1 211 ? 7.488 3.088 22.662 1.00 92.06 211 ASP A C 1
ATOM 1658 O O . ASP A 1 211 ? 6.517 3.848 22.602 1.00 92.06 211 ASP A O 1
ATOM 1662 N N . ALA A 1 212 ? 8.502 3.306 23.504 1.00 89.62 212 ALA A N 1
ATOM 1663 C CA . ALA A 1 212 ? 8.553 4.441 24.421 1.00 89.62 212 ALA A CA 1
ATOM 1664 C C . ALA A 1 212 ? 8.749 5.779 23.690 1.00 89.62 212 ALA A C 1
ATOM 1666 O O . ALA A 1 212 ? 8.276 6.810 24.173 1.00 89.62 212 ALA A O 1
ATOM 1667 N N . ASP A 1 213 ? 9.414 5.769 22.532 1.00 90.69 213 ASP A N 1
ATOM 1668 C CA . ASP A 1 213 ? 9.674 6.976 21.751 1.00 90.69 213 ASP A CA 1
ATOM 1669 C C . ASP A 1 213 ? 8.385 7.500 21.112 1.00 90.69 213 ASP A C 1
ATOM 1671 O O . ASP A 1 213 ? 8.098 8.690 21.233 1.00 90.69 213 ASP A O 1
ATOM 1675 N N . LEU A 1 214 ? 7.545 6.628 20.539 1.00 92.75 214 LEU A N 1
ATOM 1676 C CA . LEU A 1 214 ? 6.213 7.000 20.054 1.00 92.75 214 LEU A CA 1
ATOM 1677 C C . LEU A 1 214 ? 5.361 7.608 21.171 1.00 92.75 214 LEU A C 1
ATOM 1679 O O . LEU A 1 214 ? 4.766 8.669 20.988 1.00 92.75 214 LEU A O 1
ATOM 1683 N N . LEU A 1 215 ? 5.301 6.959 22.336 1.00 91.50 215 LEU A N 1
ATOM 1684 C CA . LEU A 1 215 ? 4.459 7.427 23.443 1.00 91.50 215 LEU A CA 1
ATOM 1685 C C . LEU A 1 215 ? 4.975 8.733 24.063 1.00 91.50 215 LEU A C 1
ATOM 1687 O O . LEU A 1 215 ? 4.181 9.507 24.597 1.00 91.50 215 LEU A O 1
ATOM 1691 N N . ARG A 1 216 ? 6.280 9.013 23.958 1.00 92.19 216 ARG A N 1
ATOM 1692 C CA . ARG A 1 216 ? 6.869 10.309 24.313 1.00 92.19 216 ARG A CA 1
ATOM 1693 C C . ARG A 1 216 ? 6.536 11.379 23.273 1.00 92.19 216 ARG A C 1
ATOM 1695 O O . ARG A 1 216 ? 6.084 12.456 23.653 1.00 92.19 216 ARG A O 1
ATOM 1702 N N . ASP A 1 217 ? 6.709 11.075 21.988 1.00 92.62 217 ASP A N 1
ATOM 1703 C CA . ASP A 1 217 ? 6.433 11.997 20.879 1.00 92.62 217 ASP A CA 1
ATOM 1704 C C . ASP A 1 217 ? 4.946 12.408 20.831 1.00 92.62 217 ASP A C 1
ATOM 1706 O O . ASP A 1 217 ? 4.632 13.549 20.488 1.00 92.62 217 ASP A O 1
ATOM 1710 N N . TYR A 1 218 ? 4.037 11.516 21.247 1.00 94.00 218 TYR A N 1
ATOM 1711 C CA . TYR A 1 218 ? 2.588 11.755 21.322 1.00 94.00 218 TYR A CA 1
ATOM 1712 C C . TYR A 1 218 ? 2.039 11.901 22.745 1.00 94.00 218 TYR A C 1
ATOM 1714 O O . TYR A 1 218 ? 0.832 11.771 22.962 1.00 94.00 218 TYR A O 1
ATOM 1722 N N . ALA A 1 219 ? 2.886 12.229 23.726 1.00 93.69 219 ALA A N 1
ATOM 1723 C CA . ALA A 1 219 ? 2.449 12.431 25.109 1.00 93.69 219 ALA A CA 1
ATOM 1724 C C . ALA A 1 219 ? 1.315 13.468 25.217 1.00 93.69 219 ALA A C 1
ATOM 1726 O O . ALA A 1 219 ? 0.334 13.235 25.915 1.00 93.69 219 ALA A O 1
ATOM 1727 N N . LYS A 1 220 ? 1.391 14.561 24.445 1.00 95.38 220 LYS A N 1
ATOM 1728 C CA . LYS A 1 220 ? 0.357 15.607 24.414 1.00 95.38 220 LYS A CA 1
ATOM 1729 C C . LYS A 1 220 ? -1.010 15.089 23.951 1.00 95.38 220 LYS A C 1
ATOM 1731 O O . LYS A 1 220 ? -2.035 15.531 24.468 1.00 95.38 220 LYS A O 1
ATOM 1736 N N . ASP A 1 221 ? -1.041 14.177 22.983 1.00 94.81 221 ASP A N 1
ATOM 1737 C CA . ASP A 1 221 ? -2.299 13.606 22.493 1.00 94.81 221 ASP A CA 1
ATOM 1738 C C . ASP A 1 221 ? -2.912 12.678 23.543 1.00 94.81 221 ASP A C 1
ATOM 1740 O O . ASP A 1 221 ? -4.119 12.711 23.775 1.00 94.81 221 ASP A O 1
ATOM 1744 N N . LEU A 1 222 ? -2.074 11.915 24.246 1.00 95.62 222 LEU A N 1
ATOM 1745 C CA . LEU A 1 222 ? -2.492 11.070 25.363 1.00 95.62 222 LEU A CA 1
ATOM 1746 C C . LEU A 1 222 ? -3.049 11.908 26.522 1.00 95.62 222 LEU A C 1
ATOM 1748 O O . LEU A 1 222 ? -4.116 11.596 27.046 1.00 95.62 222 LEU A O 1
ATOM 1752 N N . ASP A 1 223 ? -2.392 13.018 26.858 1.00 95.81 223 ASP A N 1
ATOM 1753 C CA . ASP A 1 223 ? -2.859 13.952 27.888 1.00 95.81 223 ASP A CA 1
ATOM 1754 C C . ASP A 1 223 ? -4.166 14.652 27.464 1.00 95.81 223 ASP A C 1
ATOM 1756 O O . ASP A 1 223 ? -5.045 14.918 28.289 1.00 95.81 223 ASP A O 1
ATOM 1760 N N . THR A 1 224 ? -4.334 14.915 26.162 1.00 96.62 224 THR A N 1
ATOM 1761 C CA . THR A 1 224 ? -5.584 15.445 25.592 1.00 96.62 224 THR A CA 1
ATOM 1762 C C . THR A 1 224 ? -6.722 14.437 25.745 1.00 96.62 224 THR A C 1
ATOM 1764 O O . THR A 1 224 ? -7.822 14.824 26.134 1.00 96.62 224 THR A O 1
ATOM 1767 N N . ILE A 1 225 ? -6.462 13.148 25.506 1.00 96.81 225 ILE A N 1
ATOM 1768 C CA . ILE A 1 225 ? -7.441 12.072 25.708 1.00 96.81 225 ILE A CA 1
ATOM 1769 C C . ILE A 1 225 ? -7.789 11.923 27.195 1.00 96.81 225 ILE A C 1
ATOM 1771 O O . ILE A 1 225 ? -8.968 11.828 27.533 1.00 96.81 225 ILE A O 1
ATOM 1775 N N . GLU A 1 226 ? -6.804 11.965 28.100 1.00 96.50 226 GLU A N 1
ATOM 1776 C CA . GLU A 1 226 ? -7.051 11.930 29.552 1.00 96.50 226 GLU A CA 1
ATOM 1777 C C . GLU A 1 226 ? -7.906 13.128 29.997 1.00 96.50 226 GLU A C 1
ATOM 1779 O O . GLU A 1 226 ? -8.857 12.976 30.766 1.00 96.50 226 GLU A O 1
ATOM 1784 N N . THR A 1 227 ? -7.604 14.322 29.485 1.00 96.94 227 THR A N 1
ATOM 1785 C CA . THR A 1 227 ? -8.366 15.542 29.785 1.00 96.94 227 THR A CA 1
ATOM 1786 C C . THR A 1 227 ? -9.794 15.452 29.248 1.00 96.94 227 THR A C 1
ATOM 1788 O O . THR A 1 227 ? -10.736 15.768 29.974 1.00 96.94 227 THR A O 1
ATOM 1791 N N . ALA A 1 228 ? -9.972 14.961 28.019 1.00 96.69 228 ALA A N 1
ATOM 1792 C CA . ALA A 1 228 ? -11.288 14.743 27.423 1.00 96.69 228 ALA A CA 1
ATOM 1793 C C . ALA A 1 228 ? -12.104 13.704 28.208 1.00 96.69 228 ALA A C 1
ATOM 1795 O O . ALA A 1 228 ? -13.289 13.914 28.467 1.00 96.69 228 ALA A O 1
ATOM 1796 N N . LYS A 1 229 ? -11.472 12.607 28.654 1.00 97.19 229 LYS A N 1
ATOM 1797 C CA . LYS A 1 229 ? -12.100 11.628 29.551 1.00 97.19 229 LYS A CA 1
ATOM 1798 C C . LYS A 1 229 ? -12.594 12.309 30.821 1.00 97.19 229 LYS A C 1
ATOM 1800 O O . LYS A 1 229 ? -13.761 12.153 31.161 1.00 97.19 229 LYS A O 1
ATOM 1805 N N . LYS A 1 230 ? -11.748 13.102 31.488 1.00 96.88 230 LYS A N 1
ATOM 1806 C CA . LYS A 1 230 ? -12.123 13.825 32.717 1.00 96.88 230 LYS A CA 1
ATOM 1807 C C . LYS A 1 230 ? -13.301 14.772 32.494 1.00 96.88 230 LYS A C 1
ATOM 1809 O O . LYS A 1 230 ? -14.210 14.796 33.315 1.00 96.88 230 LYS A O 1
ATOM 1814 N N . SER A 1 231 ? -13.332 15.510 31.381 1.00 96.69 231 SER A N 1
ATOM 1815 C CA . SER A 1 231 ? -14.465 16.396 31.077 1.00 96.69 231 SER A CA 1
ATOM 1816 C C . SER A 1 231 ? -15.772 15.645 30.810 1.00 96.69 231 SER A C 1
ATOM 1818 O O . SER A 1 231 ? -16.835 16.195 31.064 1.00 96.69 231 SER A O 1
ATOM 1820 N N . MET A 1 232 ? -15.710 14.393 30.341 1.00 97.81 232 MET A N 1
ATOM 1821 C CA . MET A 1 232 ? -16.896 13.562 30.096 1.00 97.81 232 MET A CA 1
ATOM 1822 C C . MET A 1 232 ? -17.479 12.931 31.375 1.00 97.81 232 MET A C 1
ATOM 1824 O O . MET A 1 232 ? -18.591 12.411 31.335 1.00 97.81 232 MET A O 1
ATOM 1828 N N . GLU A 1 233 ? -16.786 12.971 32.522 1.00 97.31 233 GLU A N 1
ATOM 1829 C CA . GLU A 1 233 ? -17.241 12.315 33.763 1.00 97.31 233 GLU A CA 1
ATOM 1830 C C . GLU A 1 233 ? -18.598 12.842 34.259 1.00 97.31 233 GLU A C 1
ATOM 1832 O O . GLU A 1 233 ? -19.463 12.056 34.655 1.00 97.31 233 GLU A O 1
ATOM 1837 N N . SER A 1 234 ? -18.817 14.161 34.204 1.00 96.69 234 SER A N 1
ATOM 1838 C CA . SER A 1 234 ? -20.103 14.774 34.569 1.00 96.69 234 SER A CA 1
ATOM 1839 C C . SER A 1 234 ? -21.222 14.394 33.604 1.00 96.69 234 SER A C 1
ATOM 1841 O O . SER A 1 234 ? -22.368 14.201 34.019 1.00 96.69 234 SER A O 1
ATOM 1843 N N . ASP A 1 235 ? -20.893 14.252 32.323 1.00 97.06 235 ASP A N 1
ATOM 1844 C CA . ASP A 1 235 ? -21.856 13.909 31.280 1.00 97.06 235 ASP A CA 1
ATOM 1845 C C . ASP A 1 235 ? -22.288 12.448 31.411 1.00 97.06 235 ASP A C 1
ATOM 1847 O O . ASP A 1 235 ? -23.472 12.143 31.274 1.00 97.06 235 ASP A O 1
ATOM 1851 N N . VAL A 1 236 ? -21.358 11.551 31.759 1.00 97.25 236 VAL A N 1
ATOM 1852 C CA . VAL A 1 236 ? -21.654 10.144 32.069 1.00 97.25 236 VAL A CA 1
ATOM 1853 C C . VAL A 1 236 ? -22.535 10.040 33.313 1.00 97.25 236 VAL A C 1
ATOM 1855 O O . VAL A 1 236 ? -23.520 9.301 33.297 1.00 97.25 236 VAL A O 1
ATOM 1858 N N . ALA A 1 237 ? -22.242 10.808 34.368 1.00 96.94 237 ALA A N 1
ATOM 1859 C CA . ALA A 1 237 ? -23.078 10.843 35.568 1.00 96.94 237 ALA A CA 1
ATOM 1860 C C . ALA A 1 237 ? -24.505 11.333 35.257 1.00 96.94 237 ALA A C 1
ATOM 1862 O O . ALA A 1 237 ? -25.482 10.721 35.692 1.00 96.94 237 ALA A O 1
ATOM 1863 N N . THR A 1 238 ? -24.628 12.386 34.444 1.00 97.38 238 THR A N 1
ATOM 1864 C CA . THR A 1 238 ? -25.922 12.912 33.981 1.00 97.38 238 THR A CA 1
ATOM 1865 C C . THR A 1 238 ? -26.664 11.879 33.137 1.00 97.38 238 THR A C 1
ATOM 1867 O O . THR A 1 238 ? -27.836 11.604 33.384 1.00 97.38 238 THR A O 1
ATOM 1870 N N . TYR A 1 239 ? -25.973 11.242 32.190 1.00 97.06 239 TYR A N 1
ATOM 1871 C CA . TYR A 1 239 ? -26.527 10.172 31.366 1.00 97.06 239 TYR A CA 1
ATOM 1872 C C . TYR A 1 239 ? -27.073 9.023 32.218 1.00 97.06 239 TYR A C 1
ATOM 1874 O O . TYR A 1 239 ? -28.173 8.548 31.955 1.00 97.06 239 TYR A O 1
ATOM 1882 N N . ARG A 1 240 ? -26.350 8.598 33.260 1.00 96.19 240 ARG A N 1
ATOM 1883 C CA . ARG A 1 240 ? -26.826 7.545 34.166 1.00 96.19 240 ARG A CA 1
ATOM 1884 C C . ARG A 1 240 ? -28.039 7.978 34.976 1.00 96.19 240 ARG A C 1
ATOM 1886 O O . ARG A 1 240 ? -28.971 7.191 35.112 1.00 96.19 240 ARG A O 1
ATOM 1893 N N . ALA A 1 241 ? -28.050 9.212 35.477 1.00 96.75 241 ALA A N 1
ATOM 1894 C CA . ALA A 1 241 ? -29.192 9.755 36.206 1.00 96.75 241 ALA A CA 1
ATOM 1895 C C . ALA A 1 241 ? -30.455 9.799 35.330 1.00 96.75 241 ALA A C 1
ATOM 1897 O O . ALA A 1 241 ? -31.532 9.432 35.795 1.00 96.75 241 ALA A O 1
ATOM 1898 N N . GLU A 1 242 ? -30.328 10.192 34.061 1.00 96.75 242 GLU A N 1
ATOM 1899 C CA . GLU A 1 242 ? -31.438 10.165 33.102 1.00 96.75 242 GLU A CA 1
ATOM 1900 C C . GLU A 1 242 ? -31.827 8.736 32.717 1.00 96.75 242 GLU A C 1
ATOM 1902 O O . GLU A 1 242 ? -33.009 8.402 32.710 1.00 96.75 242 GLU A O 1
ATOM 1907 N N . LYS A 1 243 ? -30.856 7.845 32.506 1.00 94.19 243 LYS A N 1
ATOM 1908 C CA . LYS A 1 243 ? -31.122 6.441 32.174 1.00 94.19 243 LYS A CA 1
ATOM 1909 C C . LYS A 1 243 ? -31.797 5.659 33.304 1.00 94.19 243 LYS A C 1
ATOM 1911 O O . LYS A 1 243 ? -32.547 4.720 33.050 1.00 94.19 243 LYS A O 1
ATOM 1916 N N . ALA A 1 244 ? -31.554 6.046 34.554 1.00 94.94 244 ALA A N 1
ATOM 1917 C CA . ALA A 1 244 ? -32.265 5.502 35.706 1.00 94.94 244 ALA A CA 1
ATOM 1918 C C . ALA A 1 244 ? -33.747 5.921 35.727 1.00 94.94 244 ALA A C 1
ATOM 1920 O O . ALA A 1 244 ? -34.581 5.165 36.223 1.00 94.94 244 ALA A O 1
ATOM 1921 N N . LYS A 1 245 ? -34.081 7.100 35.182 1.00 96.44 245 LYS A N 1
ATOM 1922 C CA . LYS A 1 245 ? -35.468 7.571 35.024 1.00 96.44 245 LYS A CA 1
ATOM 1923 C C . LYS A 1 245 ? -36.135 6.946 33.800 1.00 96.44 245 LYS A C 1
ATOM 1925 O O . LYS A 1 245 ? -37.296 6.556 33.868 1.00 96.44 245 LYS A O 1
ATOM 1930 N N . ASP A 1 246 ? -35.397 6.847 32.699 1.00 94.06 246 ASP A N 1
ATOM 1931 C CA . ASP A 1 246 ? -35.842 6.280 31.432 1.00 94.06 246 ASP A CA 1
ATOM 1932 C C . ASP A 1 246 ? -34.806 5.286 30.897 1.00 94.06 246 ASP A C 1
ATOM 1934 O O . ASP A 1 246 ? -33.774 5.657 30.338 1.00 94.06 246 ASP A O 1
ATOM 1938 N N . SER A 1 247 ? -35.124 3.994 31.003 1.00 90.12 247 SER A N 1
ATOM 1939 C CA . SER A 1 247 ? -34.258 2.912 30.519 1.00 90.12 247 SER A CA 1
ATOM 1940 C C . SER A 1 247 ? -33.916 2.991 29.021 1.00 90.12 247 SER A C 1
ATOM 1942 O O . SER A 1 247 ? -32.929 2.386 28.595 1.00 90.12 247 SER A O 1
ATOM 1944 N N . SER A 1 248 ? -34.711 3.726 28.230 1.00 90.62 248 SER A N 1
ATOM 1945 C CA . SER A 1 248 ? -34.515 3.924 26.791 1.00 90.62 248 SER A CA 1
ATOM 1946 C C . SER A 1 248 ? -33.663 5.148 26.440 1.00 90.62 248 SER A C 1
ATOM 1948 O O . SER A 1 248 ? -33.291 5.313 25.276 1.00 90.62 248 SER A O 1
ATOM 1950 N N . TYR A 1 249 ? -33.296 5.971 27.428 1.00 92.88 249 TYR A N 1
ATOM 1951 C CA . TYR A 1 249 ? -32.482 7.161 27.214 1.00 92.88 249 TYR A CA 1
ATOM 1952 C C . TYR A 1 249 ? -31.119 6.817 26.595 1.00 92.88 249 TYR A C 1
ATOM 1954 O O . TYR A 1 249 ? -30.366 5.969 27.089 1.00 92.88 249 TYR A O 1
ATOM 1962 N N . ALA A 1 250 ? -30.779 7.521 25.515 1.00 92.00 250 ALA A N 1
ATOM 1963 C CA . ALA A 1 250 ? -29.519 7.389 24.798 1.00 92.00 250 ALA A CA 1
ATOM 1964 C C . ALA A 1 250 ? -28.872 8.764 24.597 1.00 92.00 250 ALA A C 1
ATOM 1966 O O . ALA A 1 250 ? -29.537 9.732 24.234 1.00 92.00 250 ALA A O 1
ATOM 1967 N N . ASN A 1 251 ? -27.555 8.839 24.791 1.00 95.38 251 ASN A N 1
ATOM 1968 C CA . ASN A 1 251 ? -26.764 10.041 24.541 1.00 95.38 251 ASN A CA 1
ATOM 1969 C C . ASN A 1 251 ? -25.733 9.754 23.438 1.00 95.38 251 ASN A C 1
ATOM 1971 O O . ASN A 1 251 ? -24.583 9.400 23.703 1.00 95.38 251 ASN A O 1
ATOM 1975 N N . GLU A 1 252 ? -26.173 9.858 22.181 1.00 93.56 252 GLU A N 1
ATOM 1976 C CA . GLU A 1 252 ? -25.317 9.602 21.014 1.00 93.56 252 GLU A CA 1
ATOM 1977 C C . GLU A 1 252 ? -24.124 10.567 20.891 1.00 93.56 252 GLU A C 1
ATOM 1979 O O . GLU A 1 252 ? -23.043 10.095 20.533 1.00 93.56 252 GLU A O 1
ATOM 1984 N N . PRO A 1 253 ? -24.239 11.878 21.201 1.00 96.88 253 PRO A N 1
ATOM 1985 C CA . PRO A 1 253 ? -23.079 12.769 21.227 1.00 96.88 253 PRO A CA 1
ATOM 1986 C C . PRO A 1 253 ? -21.982 12.304 22.193 1.00 96.88 253 PRO A C 1
ATOM 1988 O O . PRO A 1 253 ? -20.823 12.211 21.790 1.00 96.88 253 PRO A O 1
ATOM 1991 N N . LEU A 1 254 ? -22.345 11.944 23.431 1.00 97.56 254 LEU A N 1
ATOM 1992 C CA . LEU A 1 254 ? -21.395 11.440 24.427 1.00 97.56 254 LEU A CA 1
ATOM 1993 C C . LEU A 1 254 ? -20.789 10.103 23.991 1.00 97.56 254 LEU A C 1
ATOM 1995 O O . LEU A 1 254 ? -19.575 9.920 24.052 1.00 97.56 254 LEU A O 1
ATOM 1999 N N . ARG A 1 255 ? -21.614 9.182 23.477 1.00 95.50 255 ARG A N 1
ATOM 2000 C CA . ARG A 1 255 ? -21.130 7.903 22.940 1.00 95.50 255 ARG A CA 1
ATOM 2001 C C . ARG A 1 255 ? -20.121 8.111 21.807 1.00 95.50 255 ARG A C 1
ATOM 2003 O O . ARG A 1 255 ? -19.092 7.439 21.786 1.00 95.50 255 ARG A O 1
ATOM 2010 N N . ARG A 1 256 ? -20.388 9.037 20.879 1.00 94.81 256 ARG A N 1
ATOM 2011 C CA . ARG A 1 256 ? -19.466 9.371 19.783 1.00 94.81 256 ARG A CA 1
ATOM 2012 C C . ARG A 1 256 ? -18.151 9.931 20.321 1.00 94.81 256 ARG A C 1
ATOM 2014 O O . ARG A 1 256 ? -17.101 9.431 19.943 1.00 94.81 256 ARG A O 1
ATOM 2021 N N . ALA A 1 257 ? -18.204 10.866 21.269 1.00 97.06 257 ALA A N 1
ATOM 2022 C CA . ALA A 1 257 ? -17.007 11.430 21.892 1.00 97.06 257 ALA A CA 1
ATOM 2023 C C . ALA A 1 257 ? -16.143 10.366 22.599 1.00 97.06 257 ALA A C 1
ATOM 2025 O O . ALA A 1 257 ? -14.918 10.370 22.458 1.00 97.06 257 ALA A O 1
ATOM 2026 N N . ILE A 1 258 ? -16.762 9.415 23.310 1.00 97.62 258 ILE A N 1
ATOM 2027 C CA . ILE A 1 258 ? -16.056 8.280 23.930 1.00 97.62 258 ILE A CA 1
ATOM 2028 C C . ILE A 1 258 ? -15.368 7.427 22.855 1.00 97.62 258 ILE A C 1
ATOM 2030 O O . ILE A 1 258 ? -14.187 7.100 22.987 1.00 97.62 258 ILE A O 1
ATOM 2034 N N . ARG A 1 259 ? -16.073 7.104 21.766 1.00 95.50 259 ARG A N 1
ATOM 2035 C CA . ARG A 1 259 ? -15.534 6.288 20.667 1.00 95.50 259 ARG A CA 1
ATOM 2036 C C . ARG A 1 259 ? -14.414 6.966 19.898 1.00 95.50 259 ARG A C 1
ATOM 2038 O O . ARG A 1 259 ? -13.443 6.297 19.561 1.00 95.50 259 ARG A O 1
ATOM 2045 N N . ASP A 1 260 ? -14.513 8.266 19.663 1.00 95.69 260 ASP A N 1
ATOM 2046 C CA . ASP A 1 260 ? -13.464 9.026 18.987 1.00 95.69 260 ASP A CA 1
ATOM 2047 C C . ASP A 1 260 ? -12.168 9.002 19.812 1.00 95.69 260 ASP A C 1
ATOM 2049 O O . ASP A 1 260 ? -11.079 8.815 19.268 1.00 95.69 260 ASP A O 1
ATOM 2053 N N . ASN A 1 261 ? -12.274 9.117 21.142 1.00 97.56 261 ASN A N 1
ATOM 2054 C CA . ASN A 1 261 ? -11.128 8.984 22.044 1.00 97.56 261 ASN A CA 1
ATOM 2055 C C . ASN A 1 261 ? -10.586 7.545 22.098 1.00 97.56 261 ASN A C 1
ATOM 2057 O O . ASN A 1 261 ? -9.370 7.354 22.049 1.00 97.56 261 ASN A O 1
ATOM 2061 N N . LEU A 1 262 ? -11.460 6.533 22.129 1.00 97.31 262 LEU A N 1
ATOM 2062 C CA . LEU A 1 262 ? -11.055 5.127 22.031 1.00 97.31 262 LEU A CA 1
ATOM 2063 C C . LEU A 1 262 ? -10.309 4.835 20.728 1.00 97.31 262 LEU A C 1
ATOM 2065 O O . LEU A 1 262 ? -9.257 4.209 20.764 1.00 97.31 262 LEU A O 1
ATOM 2069 N N . TYR A 1 263 ? -10.807 5.318 19.590 1.00 96.44 263 TYR A N 1
ATOM 2070 C CA . TYR A 1 263 ? -10.165 5.120 18.292 1.00 96.44 263 TYR A CA 1
ATOM 2071 C C . TYR A 1 263 ? -8.754 5.718 18.261 1.00 96.44 263 TYR A C 1
ATOM 2073 O O . TYR A 1 263 ? -7.814 5.049 17.829 1.00 96.44 263 TYR A O 1
ATOM 2081 N N . LYS A 1 264 ? -8.575 6.935 18.794 1.00 96.81 264 LYS A N 1
ATOM 2082 C CA . LYS A 1 264 ? -7.246 7.552 18.934 1.00 96.81 264 LYS A CA 1
ATOM 2083 C C . LYS A 1 264 ? -6.314 6.703 19.801 1.00 96.81 264 LYS A C 1
ATOM 2085 O O . LYS A 1 264 ? -5.177 6.456 19.399 1.00 96.81 264 LYS A O 1
ATOM 2090 N N . LEU A 1 265 ? -6.797 6.196 20.940 1.00 96.88 265 LEU A N 1
ATOM 2091 C CA . LEU A 1 265 ? -6.020 5.281 21.785 1.00 96.88 265 LEU A CA 1
ATOM 2092 C C . LEU A 1 265 ? -5.678 3.977 21.067 1.00 96.88 265 LEU A C 1
ATOM 2094 O O . LEU A 1 265 ? -4.543 3.524 21.170 1.00 96.88 265 LEU A O 1
ATOM 2098 N N . TYR A 1 266 ? -6.609 3.383 20.319 1.00 97.44 266 TYR A N 1
ATOM 2099 C CA . TYR A 1 266 ? -6.355 2.158 19.561 1.00 97.44 266 TYR A CA 1
ATOM 2100 C C . TYR A 1 266 ? -5.281 2.357 18.495 1.00 97.44 266 TYR A C 1
ATOM 2102 O O . TYR A 1 266 ? -4.426 1.490 18.330 1.00 97.44 266 TYR A O 1
ATOM 2110 N N . ILE A 1 267 ? -5.285 3.500 17.803 1.00 96.62 267 ILE A N 1
ATOM 2111 C CA . ILE A 1 267 ? -4.231 3.847 16.848 1.00 96.62 267 ILE A CA 1
ATOM 2112 C C . ILE A 1 267 ? -2.887 3.993 17.572 1.00 96.62 267 ILE A C 1
ATOM 2114 O O . ILE A 1 267 ? -1.928 3.336 17.174 1.00 96.62 267 ILE A O 1
ATOM 2118 N N . LEU A 1 268 ? -2.805 4.791 18.645 1.00 96.50 268 LEU A N 1
ATOM 2119 C CA . LEU A 1 268 ? -1.546 5.008 19.375 1.00 96.50 268 LEU A CA 1
ATOM 2120 C C . LEU A 1 268 ? -0.995 3.712 19.974 1.00 96.50 268 LEU A C 1
ATOM 2122 O O . LEU A 1 268 ? 0.183 3.409 19.802 1.00 96.50 268 LEU A O 1
ATOM 2126 N N . LEU A 1 269 ? -1.848 2.929 20.636 1.00 95.50 269 LEU A N 1
ATOM 2127 C CA . LEU A 1 269 ? -1.472 1.661 21.252 1.00 95.50 269 LEU A CA 1
ATOM 2128 C C . LEU A 1 269 ? -1.065 0.631 20.197 1.00 95.50 269 LEU A C 1
ATOM 2130 O O . LEU A 1 269 ? -0.015 0.003 20.316 1.00 95.50 269 LEU A O 1
ATOM 2134 N N . GLY A 1 270 ? -1.867 0.489 19.139 1.00 94.69 270 GLY A N 1
ATOM 2135 C CA . GLY A 1 270 ? -1.573 -0.411 18.030 1.00 94.69 270 GLY A CA 1
ATOM 2136 C C . GLY A 1 270 ? -0.245 -0.071 17.359 1.00 94.69 270 GLY A C 1
ATOM 2137 O O . GLY A 1 270 ? 0.560 -0.963 17.104 1.00 94.69 270 GLY A O 1
ATOM 2138 N N . CYS A 1 271 ? 0.031 1.215 17.134 1.00 95.12 271 CYS A N 1
ATOM 2139 C CA . CYS A 1 271 ? 1.307 1.674 16.590 1.00 95.12 271 CYS A CA 1
ATOM 2140 C C . CYS A 1 271 ? 2.474 1.413 17.554 1.00 95.12 271 CYS A C 1
ATOM 2142 O O . CYS A 1 271 ? 3.491 0.867 17.131 1.00 95.12 271 CYS A O 1
ATOM 2144 N N . ALA A 1 272 ? 2.317 1.716 18.847 1.00 94.94 272 ALA A N 1
ATOM 2145 C CA . ALA A 1 272 ? 3.353 1.490 19.857 1.00 94.94 272 ALA A CA 1
ATOM 2146 C C . ALA A 1 272 ? 3.759 0.011 19.954 1.00 94.94 272 ALA A C 1
ATOM 2148 O O . ALA A 1 272 ? 4.947 -0.301 20.016 1.00 94.94 272 ALA A O 1
ATOM 2149 N N . VAL A 1 273 ? 2.786 -0.905 19.929 1.00 94.06 273 VAL A N 1
ATOM 2150 C CA . VAL A 1 273 ? 3.058 -2.350 19.932 1.00 94.06 273 VAL A CA 1
ATOM 2151 C C . VAL A 1 273 ? 3.705 -2.789 18.616 1.00 94.06 273 VAL A C 1
ATOM 2153 O O . VAL A 1 273 ? 4.671 -3.553 18.621 1.00 94.06 273 VAL A O 1
ATOM 2156 N N . ARG A 1 274 ? 3.211 -2.298 17.472 1.00 92.75 274 ARG A N 1
ATOM 2157 C CA . ARG A 1 274 ? 3.744 -2.662 16.149 1.00 92.75 274 ARG A CA 1
ATOM 2158 C C . ARG A 1 274 ? 5.183 -2.210 15.945 1.00 92.75 274 ARG A C 1
ATOM 2160 O O . ARG A 1 274 ? 5.956 -2.966 15.371 1.00 92.75 274 ARG A O 1
ATOM 2167 N N . LEU A 1 275 ? 5.565 -1.035 16.434 1.00 92.25 275 LEU A N 1
ATOM 2168 C CA . LEU A 1 275 ? 6.952 -0.566 16.371 1.00 92.25 275 LEU A CA 1
ATOM 2169 C C . LEU A 1 275 ? 7.902 -1.428 17.201 1.00 92.25 275 LEU A C 1
ATOM 2171 O O . LEU A 1 275 ? 9.029 -1.683 16.785 1.00 92.25 275 LEU A O 1
ATOM 2175 N N . LYS A 1 276 ? 7.437 -1.919 18.354 1.00 90.25 276 LYS A N 1
ATOM 2176 C CA . LYS A 1 276 ? 8.234 -2.775 19.240 1.00 90.25 276 LYS A CA 1
ATOM 2177 C C . LYS A 1 276 ? 8.335 -4.227 18.753 1.00 90.25 276 LYS A C 1
ATOM 2179 O O . LYS A 1 276 ? 9.180 -4.989 19.229 1.00 90.25 276 LYS A O 1
ATOM 2184 N N . LYS A 1 277 ? 7.477 -4.618 17.807 1.00 83.75 277 LYS A N 1
ATOM 2185 C CA . LYS A 1 277 ? 7.404 -5.958 17.219 1.00 83.75 277 LYS A CA 1
ATOM 2186 C C . LYS A 1 277 ? 8.748 -6.342 16.584 1.00 83.75 277 LYS A C 1
ATOM 2188 O O . LYS A 1 277 ? 9.284 -5.634 15.735 1.00 83.75 277 LYS A O 1
ATOM 2193 N N . ARG A 1 278 ? 9.270 -7.517 16.950 1.00 75.38 278 ARG A N 1
ATOM 2194 C CA . ARG A 1 278 ? 10.390 -8.144 16.225 1.00 75.38 278 ARG A CA 1
ATOM 2195 C C . ARG A 1 278 ? 9.936 -8.583 14.824 1.00 75.38 278 ARG A C 1
ATOM 2197 O O . ARG A 1 278 ? 8.752 -8.881 14.664 1.00 75.38 278 ARG A O 1
ATOM 2204 N N . PRO A 1 279 ? 10.841 -8.712 13.839 1.00 69.75 279 PRO A N 1
ATOM 2205 C CA . PRO A 1 279 ? 10.530 -9.356 12.561 1.00 69.75 279 PRO A CA 1
ATOM 2206 C C . PRO A 1 279 ? 9.726 -10.648 12.778 1.00 69.75 279 PRO A C 1
ATOM 2208 O O . PRO A 1 279 ? 10.151 -11.514 13.544 1.00 69.75 279 PRO A O 1
ATOM 2211 N N . ASN A 1 280 ? 8.538 -10.750 12.174 1.00 64.31 280 ASN A N 1
ATOM 2212 C CA . ASN A 1 280 ? 7.588 -11.872 12.321 1.00 64.31 280 ASN A CA 1
ATOM 2213 C C . ASN A 1 280 ? 6.965 -12.115 13.719 1.00 64.31 280 ASN A C 1
ATOM 2215 O O . ASN A 1 280 ? 6.289 -13.122 13.909 1.00 64.31 280 ASN A O 1
ATOM 2219 N N . GLY A 1 281 ? 7.142 -11.222 14.697 1.00 72.44 281 GLY A N 1
ATOM 2220 C CA . GLY A 1 281 ? 6.548 -11.370 16.034 1.00 72.44 281 GLY A CA 1
ATOM 2221 C C . GLY A 1 281 ? 5.033 -11.134 16.063 1.00 72.44 281 GLY A C 1
ATOM 2222 O O . GLY A 1 281 ? 4.519 -10.286 15.341 1.00 72.44 281 GLY A O 1
ATOM 2223 N N . ASP A 1 282 ? 4.291 -11.839 16.909 1.00 82.69 282 ASP A N 1
ATOM 2224 C CA . ASP A 1 282 ? 2.869 -11.543 17.118 1.00 82.69 282 ASP A CA 1
ATOM 2225 C C . ASP A 1 282 ? 2.697 -10.304 18.023 1.00 82.69 282 ASP A C 1
ATOM 2227 O O . ASP A 1 282 ? 3.423 -10.145 19.006 1.00 82.69 282 ASP A O 1
ATOM 2231 N N . ILE A 1 283 ? 1.754 -9.421 17.682 1.00 89.00 283 ILE A N 1
ATOM 2232 C CA . ILE A 1 283 ? 1.387 -8.253 18.501 1.00 89.00 283 ILE A CA 1
ATOM 2233 C C . ILE A 1 283 ? 0.356 -8.611 19.578 1.00 89.00 283 ILE A C 1
ATOM 2235 O O . ILE A 1 283 ? 0.229 -7.894 20.573 1.00 89.00 283 ILE A O 1
ATOM 2239 N N . ASP A 1 284 ? -0.354 -9.728 19.410 1.00 91.25 284 ASP A N 1
ATOM 2240 C CA . ASP A 1 284 ? -1.450 -10.140 20.283 1.00 91.25 284 ASP A CA 1
ATOM 2241 C C . ASP A 1 284 ? -1.020 -10.323 21.749 1.00 91.25 284 ASP A C 1
ATOM 2243 O O . ASP A 1 284 ? -1.751 -9.862 22.627 1.00 91.25 284 ASP A O 1
ATOM 2247 N N . PRO A 1 285 ? 0.153 -10.911 22.079 1.00 90.62 285 PRO A N 1
ATOM 2248 C CA . PRO A 1 285 ? 0.580 -11.059 23.471 1.00 90.62 285 PRO A CA 1
ATOM 2249 C C . PRO A 1 285 ? 0.748 -9.727 24.206 1.00 90.62 285 PRO A C 1
ATOM 2251 O O . PRO A 1 285 ? 0.408 -9.637 25.383 1.00 90.62 285 PRO A O 1
ATOM 2254 N N . ALA A 1 286 ? 1.244 -8.691 23.523 1.00 91.44 286 ALA A N 1
ATOM 2255 C CA . ALA A 1 286 ? 1.396 -7.360 24.103 1.00 91.44 286 ALA A CA 1
ATOM 2256 C C . ALA A 1 286 ? 0.029 -6.702 24.338 1.00 91.44 286 ALA A C 1
ATOM 2258 O O . ALA A 1 286 ? -0.212 -6.131 25.398 1.00 91.44 286 ALA A O 1
ATOM 2259 N N . LEU A 1 287 ? -0.890 -6.834 23.378 1.00 94.12 287 LEU A N 1
ATOM 2260 C CA . LEU A 1 287 ? -2.237 -6.266 23.461 1.00 94.12 287 LEU A CA 1
ATOM 2261 C C . LEU A 1 287 ? -3.117 -6.989 24.493 1.00 94.12 287 LEU A C 1
ATOM 2263 O O . LEU A 1 287 ? -3.903 -6.343 25.179 1.00 94.12 287 LEU A O 1
ATOM 2267 N N . ARG A 1 288 ? -2.938 -8.300 24.696 1.00 93.00 288 ARG A N 1
ATOM 2268 C CA . ARG A 1 288 ? -3.627 -9.060 25.757 1.00 93.00 288 ARG A CA 1
ATOM 2269 C C . ARG A 1 288 ? -3.362 -8.506 27.157 1.00 93.00 288 ARG A C 1
ATOM 2271 O O . ARG A 1 288 ? -4.236 -8.597 28.009 1.00 93.00 288 ARG A O 1
ATOM 2278 N N . GLN A 1 289 ? -2.209 -7.874 27.388 1.00 91.00 289 GLN A N 1
ATOM 2279 C CA . GLN A 1 289 ? -1.903 -7.245 28.680 1.00 91.00 289 GLN A CA 1
ATOM 2280 C C . GLN A 1 289 ? -2.765 -6.014 28.986 1.00 91.00 289 GLN A C 1
ATOM 2282 O O . GLN A 1 289 ? -2.851 -5.615 30.139 1.00 91.00 289 GLN A O 1
ATOM 2287 N N . PHE A 1 290 ? -3.399 -5.427 27.969 1.00 94.44 290 PHE A N 1
ATOM 2288 C CA . PHE A 1 290 ? -4.369 -4.341 28.117 1.00 94.44 290 PHE A CA 1
ATOM 2289 C C . PHE A 1 290 ? -5.810 -4.862 28.192 1.00 94.44 290 PHE A C 1
ATOM 2291 O O . PHE A 1 290 ? -6.736 -4.071 28.086 1.00 94.44 290 PHE A O 1
ATOM 2298 N N . GLY A 1 291 ? -6.016 -6.181 28.281 1.00 95.06 291 GLY A N 1
ATOM 2299 C CA . GLY A 1 291 ? -7.338 -6.809 28.320 1.00 95.06 291 GLY A CA 1
ATOM 2300 C C . GLY A 1 291 ? -7.912 -7.205 26.954 1.00 95.06 291 GLY A C 1
ATOM 2301 O O . GLY A 1 291 ? -9.003 -7.758 26.903 1.00 95.06 291 GLY A O 1
ATOM 2302 N N . PHE A 1 292 ? -7.236 -6.988 25.820 1.00 96.06 292 PHE A N 1
ATOM 2303 C CA . PHE A 1 292 ? -7.806 -7.380 24.519 1.00 96.06 292 PHE A CA 1
ATOM 2304 C C . PHE A 1 292 ? -7.784 -8.903 24.302 1.00 96.06 292 PHE A C 1
ATOM 2306 O O . PHE A 1 292 ? -6.723 -9.529 24.317 1.00 96.06 292 PHE A O 1
ATOM 2313 N N . LYS A 1 293 ? -8.943 -9.501 24.004 1.00 93.56 293 LYS A N 1
ATOM 2314 C CA . LYS A 1 293 ? -9.074 -10.908 23.595 1.00 93.56 293 LYS A CA 1
ATOM 2315 C C . LYS A 1 293 ? -9.042 -10.995 22.070 1.00 93.56 293 LYS A C 1
ATOM 2317 O O . LYS A 1 293 ? -10.058 -10.848 21.397 1.00 93.56 293 LYS A O 1
ATOM 2322 N N . LEU A 1 294 ? -7.838 -11.190 21.538 1.00 88.88 294 LEU A N 1
ATOM 2323 C CA . LEU A 1 294 ? -7.572 -11.292 20.103 1.00 88.88 294 LEU A CA 1
ATOM 2324 C C . LEU A 1 294 ? -7.495 -12.760 19.673 1.00 88.88 294 LEU A C 1
ATOM 2326 O O . LEU A 1 294 ? -6.734 -13.545 20.257 1.00 88.88 294 LEU A O 1
ATOM 2330 N N . SER A 1 295 ? -8.274 -13.109 18.648 1.00 78.75 295 SER A N 1
ATOM 2331 C CA . SER A 1 295 ? -8.213 -14.403 17.969 1.00 78.75 295 SER A CA 1
ATOM 2332 C C . SER A 1 295 ? -6.874 -14.524 17.249 1.00 78.75 295 SER A C 1
ATOM 2334 O O . SER A 1 295 ? -6.518 -13.635 16.482 1.00 78.75 295 SER A O 1
ATOM 2336 N N . HIS A 1 296 ? -6.116 -15.599 17.487 1.00 67.44 296 HIS A N 1
ATOM 2337 C CA . HIS A 1 296 ? -4.843 -15.804 16.791 1.00 67.44 296 HIS A CA 1
ATOM 2338 C C . HIS A 1 296 ? -5.085 -15.981 15.291 1.00 67.44 296 HIS A C 1
ATOM 2340 O O . HIS A 1 296 ? -5.470 -17.054 14.831 1.00 67.44 296 HIS A O 1
ATOM 2346 N N . THR A 1 297 ? -4.790 -14.945 14.519 1.00 59.69 297 THR A N 1
ATOM 2347 C CA . THR A 1 297 ? -4.602 -15.055 13.077 1.00 59.69 297 THR A CA 1
ATOM 2348 C C . THR A 1 297 ? -3.133 -15.344 12.823 1.00 59.69 297 THR A C 1
ATOM 2350 O O . THR A 1 297 ? -2.280 -14.465 12.945 1.00 59.69 297 THR A O 1
ATOM 2353 N N . THR A 1 298 ? -2.819 -16.592 12.474 1.00 55.97 298 THR A N 1
ATOM 2354 C CA . THR A 1 298 ? -1.527 -16.910 11.864 1.00 55.97 298 THR A CA 1
ATOM 2355 C C . THR A 1 298 ? -1.511 -16.255 10.492 1.00 55.97 298 THR A C 1
ATOM 2357 O O . THR A 1 298 ? -2.021 -16.816 9.525 1.00 55.97 298 THR A O 1
ATOM 2360 N N . LEU A 1 299 ? -0.960 -15.040 10.399 1.00 56.22 299 LEU A N 1
ATOM 2361 C CA . LEU A 1 299 ? -0.666 -14.488 9.086 1.00 56.22 299 LEU A CA 1
ATOM 2362 C C . LEU A 1 299 ? 0.363 -15.415 8.429 1.00 56.22 299 LEU A C 1
ATOM 2364 O O . LEU A 1 299 ? 1.427 -15.650 9.018 1.00 56.22 299 LEU A O 1
ATOM 2368 N N . PRO A 1 300 ? 0.074 -15.970 7.239 1.00 54.56 300 PRO A N 1
ATOM 2369 C CA . PRO A 1 300 ? 1.095 -16.674 6.488 1.00 54.56 300 PRO A CA 1
ATOM 2370 C C . PRO A 1 300 ? 2.262 -15.704 6.248 1.00 54.56 300 PRO A C 1
ATOM 2372 O O . PRO A 1 300 ? 2.023 -14.510 6.052 1.00 54.56 300 PRO A O 1
ATOM 2375 N N . PRO A 1 301 ? 3.523 -16.173 6.281 1.00 54.75 301 PRO A N 1
ATOM 2376 C CA . PRO A 1 301 ? 4.674 -15.314 6.034 1.00 54.75 301 PRO A CA 1
ATOM 2377 C C . PRO A 1 301 ? 4.517 -14.634 4.667 1.00 54.75 301 PRO A C 1
ATOM 2379 O O . PRO A 1 301 ? 4.603 -15.277 3.617 1.00 54.75 301 PRO A O 1
ATOM 2382 N N . GLY A 1 302 ? 4.221 -13.334 4.700 1.00 56.09 302 GLY A N 1
ATOM 2383 C CA . GLY A 1 302 ? 3.970 -12.519 3.521 1.00 56.09 302 GLY A CA 1
ATOM 2384 C C . GLY A 1 302 ? 5.266 -12.310 2.756 1.00 56.09 302 GLY A C 1
ATOM 2385 O O . GLY A 1 302 ? 6.194 -11.667 3.238 1.00 56.09 302 GLY A O 1
ATOM 2386 N N . ASN A 1 303 ? 5.346 -12.865 1.550 1.00 57.62 303 ASN A N 1
ATOM 2387 C CA . ASN A 1 303 ? 6.502 -12.705 0.673 1.00 57.62 303 ASN A CA 1
ATOM 2388 C C . ASN A 1 303 ? 6.260 -11.506 -0.269 1.00 57.62 303 ASN A C 1
ATOM 2390 O O . ASN A 1 303 ? 6.178 -11.643 -1.491 1.00 57.62 303 ASN A O 1
ATOM 2394 N N . ASP A 1 304 ? 6.072 -10.322 0.323 1.00 57.59 304 ASP A N 1
ATOM 2395 C CA . ASP A 1 304 ? 5.643 -9.100 -0.381 1.00 57.59 304 ASP A CA 1
ATOM 2396 C C . ASP A 1 304 ? 6.648 -8.603 -1.433 1.00 57.59 304 ASP A C 1
ATOM 2398 O O . ASP A 1 304 ? 6.274 -7.898 -2.378 1.00 57.59 304 ASP A O 1
ATOM 2402 N N . ASP A 1 305 ? 7.914 -9.009 -1.307 1.00 62.41 305 ASP A N 1
ATOM 2403 C CA . ASP A 1 305 ? 9.008 -8.575 -2.180 1.00 62.41 305 ASP A CA 1
ATOM 2404 C C . ASP A 1 305 ? 9.077 -9.364 -3.495 1.00 62.41 305 ASP A C 1
ATOM 2406 O O . ASP A 1 305 ? 9.861 -9.031 -4.385 1.00 62.41 305 ASP A O 1
ATOM 2410 N N . LEU A 1 306 ? 8.209 -10.367 -3.688 1.00 68.75 306 LEU A N 1
ATOM 2411 C CA . LEU A 1 306 ? 8.195 -11.205 -4.892 1.00 68.75 306 LEU A CA 1
ATOM 2412 C C . LEU A 1 306 ? 8.038 -10.406 -6.198 1.00 68.75 306 LEU A C 1
ATOM 2414 O O . LEU A 1 306 ? 8.533 -10.854 -7.231 1.00 68.75 306 LEU A O 1
ATOM 2418 N N . LYS A 1 307 ? 7.386 -9.231 -6.182 1.00 68.75 307 LYS A N 1
ATOM 2419 C CA . LYS A 1 307 ? 7.284 -8.373 -7.383 1.00 68.75 307 LYS A CA 1
ATOM 2420 C C . LYS A 1 307 ? 8.621 -7.728 -7.743 1.00 68.75 307 LYS A C 1
ATOM 2422 O O . LYS A 1 307 ? 8.986 -7.715 -8.914 1.00 68.75 307 LYS A O 1
ATOM 2427 N N . LEU A 1 308 ? 9.337 -7.204 -6.747 1.00 70.00 308 LEU A N 1
ATOM 2428 C CA . LEU A 1 308 ? 10.631 -6.554 -6.951 1.00 70.00 308 LEU A CA 1
ATOM 2429 C C . LEU A 1 308 ? 11.693 -7.593 -7.312 1.00 70.00 308 LEU A C 1
ATOM 2431 O O . LEU A 1 308 ? 12.419 -7.409 -8.280 1.00 70.00 308 LEU A O 1
ATOM 2435 N N . VAL A 1 309 ? 11.693 -8.734 -6.618 1.00 72.94 309 VAL A N 1
ATOM 2436 C CA . VAL A 1 309 ? 12.513 -9.899 -6.974 1.00 72.94 309 VAL A CA 1
ATOM 2437 C C . VAL A 1 309 ? 12.214 -10.354 -8.404 1.00 72.94 309 VAL A C 1
ATOM 2439 O O . VAL A 1 309 ? 13.142 -10.563 -9.177 1.00 72.94 309 VAL A O 1
ATOM 2442 N N . GLY A 1 310 ? 10.937 -10.438 -8.791 1.00 77.88 310 GLY A N 1
ATOM 2443 C CA . GLY A 1 310 ? 10.535 -10.783 -10.154 1.00 77.88 310 GLY A CA 1
ATOM 2444 C C . GLY A 1 310 ? 11.094 -9.820 -11.205 1.00 77.88 310 GLY A C 1
ATOM 2445 O O . GLY A 1 310 ? 11.669 -10.273 -12.188 1.00 77.88 310 GLY A O 1
ATOM 2446 N N . LEU A 1 311 ? 10.992 -8.505 -10.987 1.00 78.69 311 LEU A N 1
ATOM 2447 C CA . LEU A 1 311 ? 11.535 -7.493 -11.904 1.00 78.69 311 LEU A CA 1
ATOM 2448 C C . LEU A 1 311 ? 13.069 -7.512 -11.972 1.00 78.69 311 LEU A C 1
ATOM 2450 O O . LEU A 1 311 ? 13.627 -7.403 -13.061 1.00 78.69 311 LEU A O 1
ATOM 2454 N N . SER A 1 312 ? 13.755 -7.707 -10.846 1.00 76.06 312 SER A N 1
ATOM 2455 C CA . SER A 1 312 ? 15.213 -7.868 -10.832 1.00 76.06 312 SER A CA 1
ATOM 2456 C C . SER A 1 312 ? 15.646 -9.116 -11.603 1.00 76.06 312 SER A C 1
ATOM 2458 O O . SER A 1 312 ? 16.604 -9.065 -12.368 1.00 76.06 312 SER A O 1
ATOM 2460 N N . ILE A 1 313 ? 14.916 -10.228 -11.462 1.00 80.69 313 ILE A N 1
ATOM 2461 C CA . ILE A 1 313 ? 15.179 -11.460 -12.218 1.00 80.69 313 ILE A CA 1
ATOM 2462 C C . ILE A 1 313 ? 14.913 -11.251 -13.710 1.00 80.69 313 ILE A C 1
ATOM 2464 O O . ILE A 1 313 ? 15.706 -11.727 -14.516 1.00 80.69 313 ILE A O 1
ATOM 2468 N N . VAL A 1 314 ? 13.857 -10.518 -14.089 1.00 84.62 314 VAL A N 1
ATOM 2469 C CA . VAL A 1 314 ? 13.622 -10.112 -15.487 1.00 84.62 314 VAL A CA 1
ATOM 2470 C C . VAL A 1 314 ? 14.844 -9.366 -16.021 1.00 84.62 314 VAL A C 1
ATOM 2472 O O . VAL A 1 314 ? 15.395 -9.769 -17.039 1.00 84.62 314 VAL A O 1
ATOM 2475 N N . ALA A 1 315 ? 15.310 -8.338 -15.309 1.00 82.94 315 ALA A N 1
ATOM 2476 C CA . ALA A 1 315 ? 16.440 -7.524 -15.748 1.00 82.94 315 ALA A CA 1
ATOM 2477 C C . ALA A 1 315 ? 17.728 -8.334 -15.924 1.00 82.94 315 ALA A C 1
ATOM 2479 O O . ALA A 1 315 ? 18.392 -8.233 -16.953 1.00 82.94 315 ALA A O 1
ATOM 2480 N N . ILE A 1 316 ? 18.045 -9.181 -14.941 1.00 77.75 316 ILE A N 1
ATOM 2481 C CA . ILE A 1 316 ? 19.204 -10.077 -14.993 1.00 77.75 316 ILE A CA 1
ATOM 2482 C C . ILE A 1 316 ? 19.067 -11.068 -16.154 1.00 77.75 316 ILE A C 1
ATOM 2484 O O . ILE A 1 316 ? 20.042 -11.319 -16.853 1.00 77.75 316 ILE A O 1
ATOM 2488 N N . SER A 1 317 ? 17.870 -11.613 -16.388 1.00 81.94 317 SER A N 1
ATOM 2489 C CA . SER A 1 317 ? 17.635 -12.582 -17.466 1.00 81.94 317 SER A CA 1
ATOM 2490 C C . SER A 1 317 ? 17.845 -11.958 -18.844 1.00 81.94 317 SER A C 1
ATOM 2492 O O . SER A 1 317 ? 18.501 -12.572 -19.679 1.00 81.94 317 SER A O 1
ATOM 2494 N N . ILE A 1 318 ? 17.338 -10.740 -19.069 1.00 87.19 318 ILE A N 1
ATOM 2495 C CA . ILE A 1 318 ? 17.538 -10.013 -20.332 1.00 87.19 318 ILE A CA 1
ATOM 2496 C C . ILE A 1 318 ? 19.037 -9.780 -20.559 1.00 87.19 318 ILE A C 1
ATOM 2498 O O . ILE A 1 318 ? 19.570 -10.189 -21.589 1.00 87.19 318 ILE A O 1
ATOM 2502 N N . LEU A 1 319 ? 19.730 -9.230 -19.556 1.00 83.94 319 LEU A N 1
ATOM 2503 C CA . LEU A 1 319 ? 21.157 -8.929 -19.648 1.00 83.94 319 LEU A CA 1
ATOM 2504 C C . LEU A 1 319 ? 21.998 -10.185 -19.926 1.00 83.94 319 LEU A C 1
ATOM 2506 O O . LEU A 1 319 ? 22.881 -10.161 -20.779 1.00 83.94 319 LEU A O 1
ATOM 2510 N N . LEU A 1 320 ? 21.725 -11.293 -19.230 1.00 81.88 320 LEU A N 1
ATOM 2511 C CA . LEU A 1 320 ? 22.446 -12.553 -19.432 1.00 81.88 320 LEU A CA 1
ATOM 2512 C C . LEU A 1 320 ? 22.193 -13.154 -20.818 1.00 81.88 320 LEU A C 1
ATOM 2514 O O . LEU A 1 320 ? 23.126 -13.690 -21.408 1.00 81.88 320 LEU A O 1
ATOM 2518 N N . LEU A 1 321 ? 20.965 -13.071 -21.341 1.00 89.81 321 LEU A N 1
ATOM 2519 C CA . LEU A 1 321 ? 20.643 -13.562 -22.684 1.00 89.81 321 LEU A CA 1
ATOM 2520 C C . LEU A 1 321 ? 21.360 -12.752 -23.767 1.00 89.81 321 LEU A C 1
ATOM 2522 O O . LEU A 1 321 ? 21.883 -13.338 -24.712 1.00 89.81 321 LEU A O 1
ATOM 2526 N N . GLU A 1 322 ? 21.433 -11.430 -23.620 1.00 88.44 322 GLU A N 1
ATOM 2527 C CA . GLU A 1 322 ? 22.157 -10.581 -24.569 1.00 88.44 322 GLU A CA 1
ATOM 2528 C C . GLU A 1 322 ? 23.669 -10.792 -24.505 1.00 88.44 322 GLU A C 1
ATOM 2530 O O . GLU A 1 322 ? 24.306 -10.938 -25.547 1.00 88.44 322 GLU A O 1
ATOM 2535 N N . LEU A 1 323 ? 24.243 -10.886 -23.301 1.00 84.00 323 LEU A N 1
ATOM 2536 C CA . LEU A 1 323 ? 25.662 -11.206 -23.132 1.00 84.00 323 LEU A CA 1
ATOM 2537 C C . LEU A 1 323 ? 25.996 -12.585 -23.710 1.00 84.00 323 LEU A C 1
ATOM 2539 O O . LEU A 1 323 ? 26.974 -12.719 -24.440 1.00 84.00 323 LEU A O 1
ATOM 2543 N N . ALA A 1 324 ? 25.163 -13.596 -23.452 1.00 87.56 324 ALA A N 1
ATOM 2544 C CA . ALA A 1 324 ? 25.341 -14.919 -24.038 1.00 87.56 324 ALA A CA 1
ATOM 2545 C C . ALA A 1 324 ? 25.272 -14.869 -25.571 1.00 87.56 324 ALA A C 1
ATOM 2547 O O . ALA A 1 324 ? 26.096 -15.490 -26.234 1.00 87.56 324 ALA A O 1
ATOM 2548 N N . ALA A 1 325 ? 24.336 -14.111 -26.148 1.00 89.31 325 ALA A N 1
ATOM 2549 C CA . ALA A 1 325 ? 24.234 -13.966 -27.596 1.00 89.31 325 ALA A CA 1
ATOM 2550 C C . ALA A 1 325 ? 25.491 -13.314 -28.204 1.00 89.31 325 ALA A C 1
ATOM 2552 O O . ALA A 1 325 ? 25.976 -13.786 -29.229 1.00 89.31 325 ALA A O 1
ATOM 2553 N N . ILE A 1 326 ? 26.052 -12.288 -27.554 1.00 87.50 326 ILE A N 1
ATOM 2554 C CA . ILE A 1 326 ? 27.312 -11.647 -27.972 1.00 87.50 326 ILE A CA 1
ATOM 2555 C C . ILE A 1 326 ? 28.485 -12.630 -27.921 1.00 87.50 326 ILE A C 1
ATOM 2557 O O . ILE A 1 326 ? 29.242 -12.728 -28.885 1.00 87.50 326 ILE A O 1
ATOM 2561 N N . GLU A 1 327 ? 28.620 -13.392 -26.837 1.00 85.81 327 GLU A N 1
ATOM 2562 C CA . GLU A 1 327 ? 29.683 -14.395 -26.706 1.00 85.81 327 GLU A CA 1
ATOM 2563 C C . GLU A 1 327 ? 29.573 -15.479 -27.787 1.00 85.81 327 GLU A C 1
ATOM 2565 O O . GLU A 1 327 ? 30.563 -15.851 -28.412 1.00 85.81 327 GLU A O 1
ATOM 2570 N N . LEU A 1 328 ? 28.363 -15.961 -28.082 1.00 88.62 328 LEU A N 1
ATOM 2571 C CA . LEU A 1 328 ? 28.156 -16.964 -29.129 1.00 88.62 328 LEU A CA 1
ATOM 2572 C C . LEU A 1 328 ? 28.517 -16.437 -30.535 1.00 88.62 328 LEU A C 1
ATOM 2574 O O . LEU A 1 328 ? 29.063 -17.195 -31.343 1.00 88.62 328 LEU A O 1
ATOM 2578 N N . VAL A 1 329 ? 28.279 -15.148 -30.814 1.00 88.38 329 VAL A N 1
ATOM 2579 C CA . VAL A 1 329 ? 28.781 -14.476 -32.029 1.00 88.38 329 VAL A CA 1
ATOM 2580 C C . VAL A 1 329 ? 30.306 -14.442 -32.039 1.00 88.38 329 VAL A C 1
ATOM 2582 O O . VAL A 1 329 ? 30.917 -14.759 -33.060 1.00 88.38 329 VAL A O 1
ATOM 2585 N N . PHE A 1 330 ? 30.934 -14.108 -30.910 1.00 87.06 330 PHE A N 1
ATOM 2586 C CA . PHE A 1 330 ? 32.392 -14.074 -30.785 1.00 87.06 330 PHE A CA 1
ATOM 2587 C C . PHE A 1 330 ? 33.032 -15.453 -31.024 1.00 87.06 330 PHE A C 1
ATOM 2589 O O . PHE A 1 330 ? 34.085 -15.548 -31.654 1.00 87.06 330 PHE A O 1
ATOM 2596 N N . PHE A 1 331 ? 32.359 -16.535 -30.620 1.00 91.69 331 PHE A N 1
ATOM 2597 C CA . PHE A 1 331 ? 32.760 -17.911 -30.936 1.00 91.69 331 PHE A CA 1
ATOM 2598 C C . PHE A 1 331 ? 32.522 -18.325 -32.401 1.00 91.69 331 PHE A C 1
ATOM 2600 O O . PHE A 1 331 ? 32.857 -19.449 -32.777 1.00 91.69 331 PHE A O 1
ATOM 2607 N N . GLY A 1 332 ? 31.968 -17.446 -33.240 1.00 90.56 332 GLY A N 1
ATOM 2608 C CA . GLY A 1 332 ? 31.759 -17.694 -34.666 1.00 90.56 332 GLY A CA 1
ATOM 2609 C C . GLY A 1 332 ? 30.627 -18.676 -34.969 1.00 90.56 332 GLY A C 1
ATOM 2610 O O . GLY A 1 332 ? 30.630 -19.296 -36.032 1.00 90.56 332 GLY A O 1
ATOM 2611 N N . LEU A 1 333 ? 29.664 -18.841 -34.054 1.00 91.25 333 LEU A N 1
ATOM 2612 C CA . LEU A 1 333 ? 28.540 -19.765 -34.249 1.00 91.25 333 LEU A CA 1
ATOM 2613 C C . LEU A 1 333 ? 27.544 -19.280 -35.313 1.00 91.25 333 LEU A C 1
ATOM 2615 O O . LEU A 1 333 ? 26.850 -20.104 -35.909 1.00 91.25 333 LEU A O 1
ATOM 2619 N N . TRP A 1 334 ? 27.481 -17.972 -35.575 1.00 92.06 334 TRP A N 1
ATOM 2620 C CA . TRP A 1 334 ? 26.775 -17.392 -36.719 1.00 92.06 334 TRP A CA 1
ATOM 2621 C C . TRP A 1 334 ? 27.358 -16.027 -37.106 1.00 92.06 334 TRP A C 1
ATOM 2623 O O . TRP A 1 334 ? 28.134 -15.427 -36.362 1.00 92.06 334 TRP A O 1
ATOM 2633 N N . THR A 1 335 ? 26.982 -15.533 -38.286 1.00 91.25 335 THR A N 1
ATOM 2634 C CA . THR A 1 335 ? 27.339 -14.186 -38.751 1.00 91.25 335 THR A CA 1
ATOM 2635 C C . THR A 1 335 ? 26.298 -13.179 -38.253 1.00 91.25 335 THR A C 1
ATOM 2637 O O . THR A 1 335 ? 25.128 -13.334 -38.612 1.00 91.25 335 THR A O 1
ATOM 2640 N N . PRO A 1 336 ? 26.680 -12.173 -37.443 1.00 92.62 336 PRO A N 1
ATOM 2641 C CA . PRO A 1 336 ? 25.731 -11.212 -36.890 1.00 92.62 336 PRO A CA 1
ATOM 2642 C C . PRO A 1 336 ? 25.163 -10.304 -37.986 1.00 92.62 336 PRO A C 1
ATOM 2644 O O . PRO A 1 336 ? 25.868 -9.925 -38.925 1.00 92.62 336 PRO A O 1
ATOM 2647 N N . SER A 1 337 ? 23.890 -9.935 -37.859 1.00 92.44 337 SER A N 1
ATOM 2648 C CA . SER A 1 337 ? 23.281 -8.890 -38.688 1.00 92.44 337 SER A CA 1
ATOM 2649 C C . SER A 1 337 ? 23.882 -7.506 -38.392 1.00 92.44 337 SER A C 1
ATOM 2651 O O . SER A 1 337 ? 24.440 -7.288 -37.314 1.00 92.44 337 SER A O 1
ATOM 2653 N N . PRO A 1 338 ? 23.727 -6.517 -39.296 1.00 89.19 338 PRO A N 1
ATOM 2654 C CA . PRO A 1 338 ? 24.219 -5.147 -39.078 1.00 89.19 338 PRO A CA 1
ATOM 2655 C C . PRO A 1 338 ? 23.552 -4.402 -37.907 1.00 89.19 338 PRO A C 1
ATOM 2657 O O . PRO A 1 338 ? 23.929 -3.275 -37.601 1.00 89.19 338 PRO A O 1
ATOM 2660 N N . VAL A 1 339 ? 22.529 -4.988 -37.282 1.00 87.69 339 VAL A N 1
ATOM 2661 C CA . VAL A 1 339 ? 21.807 -4.419 -36.132 1.00 87.69 339 VAL A CA 1
ATOM 2662 C C . VAL A 1 339 ? 22.129 -5.143 -34.824 1.00 87.69 339 VAL A C 1
ATOM 2664 O O . VAL A 1 339 ? 21.513 -4.862 -33.793 1.00 87.69 339 VAL A O 1
ATOM 2667 N N . PHE A 1 340 ? 23.062 -6.097 -34.855 1.00 88.12 340 PHE A N 1
ATOM 2668 C CA . PHE A 1 340 ? 23.487 -6.822 -33.669 1.00 88.12 340 PHE A CA 1
ATOM 2669 C C . PHE A 1 340 ? 24.326 -5.915 -32.747 1.00 88.12 340 PHE A C 1
ATOM 2671 O O . PHE A 1 340 ? 25.047 -5.045 -33.240 1.00 88.12 340 PHE A O 1
ATOM 2678 N N . PRO A 1 341 ? 24.257 -6.077 -31.413 1.00 83.69 341 PRO A N 1
ATOM 2679 C CA . PRO A 1 341 ? 25.060 -5.285 -30.485 1.00 83.69 341 PRO A CA 1
ATOM 2680 C C . PRO A 1 341 ? 26.574 -5.334 -30.773 1.00 83.69 341 PRO A C 1
ATOM 2682 O O . PRO A 1 341 ? 27.222 -6.351 -30.548 1.00 83.69 341 PRO A O 1
ATOM 2685 N N . GLU A 1 342 ? 27.153 -4.217 -31.224 1.00 81.12 342 GLU A N 1
ATOM 2686 C CA . GLU A 1 342 ? 28.606 -4.093 -31.464 1.00 81.12 342 GLU A CA 1
ATOM 2687 C C . GLU A 1 342 ? 29.370 -3.527 -30.256 1.00 81.12 342 GLU A C 1
ATOM 2689 O O . GLU A 1 342 ? 30.579 -3.712 -30.118 1.00 81.12 342 GLU A O 1
ATOM 2694 N N . LYS A 1 343 ? 28.677 -2.793 -29.377 1.00 81.81 343 LYS A N 1
ATOM 2695 C CA . LYS A 1 343 ? 29.289 -2.072 -28.253 1.00 81.81 343 LYS A CA 1
ATOM 2696 C C . LYS A 1 343 ? 29.058 -2.806 -26.938 1.00 81.81 343 LYS A C 1
ATOM 2698 O O . LYS A 1 343 ? 27.950 -3.255 -26.664 1.00 81.81 343 LYS A O 1
ATOM 2703 N N . PHE A 1 344 ? 30.066 -2.809 -26.064 1.00 75.50 344 PHE A N 1
ATOM 2704 C CA . PHE A 1 344 ? 30.001 -3.496 -24.765 1.00 75.50 344 PHE A CA 1
ATOM 2705 C C . PHE A 1 344 ? 28.862 -3.004 -23.851 1.00 75.50 344 PHE A C 1
ATOM 2707 O O . PHE A 1 344 ? 28.370 -3.760 -23.019 1.00 75.50 344 PHE A O 1
ATOM 2714 N N . TYR A 1 345 ? 28.443 -1.738 -23.982 1.00 74.88 345 TYR A N 1
ATOM 2715 C CA . TYR A 1 345 ? 27.374 -1.155 -23.167 1.00 74.88 345 TYR A CA 1
ATOM 2716 C C . TYR A 1 345 ? 25.973 -1.324 -23.771 1.00 74.88 345 TYR A C 1
ATOM 2718 O O . TYR A 1 345 ? 24.983 -1.033 -23.101 1.00 74.88 345 TYR A O 1
ATOM 2726 N N . GLN A 1 346 ? 25.873 -1.777 -25.024 1.00 83.31 346 GLN A N 1
ATOM 2727 C CA . GLN A 1 346 ? 24.600 -1.911 -25.730 1.00 83.31 346 GLN A CA 1
ATOM 2728 C C . GLN A 1 346 ? 23.610 -2.847 -25.006 1.00 83.31 346 GLN A C 1
ATOM 2730 O O . GLN A 1 346 ? 22.459 -2.438 -24.866 1.00 83.31 346 GLN A O 1
ATOM 2735 N N . PRO A 1 347 ? 24.027 -3.991 -24.416 1.00 83.06 347 PRO A N 1
ATOM 2736 C CA . PRO A 1 347 ? 23.118 -4.844 -23.644 1.00 83.06 347 PRO A CA 1
ATOM 2737 C C . PRO A 1 347 ? 22.426 -4.134 -22.477 1.00 83.06 347 PRO A C 1
ATOM 2739 O O . PRO A 1 347 ? 21.276 -4.401 -22.151 1.00 83.06 347 PRO A O 1
ATOM 2742 N N . PHE A 1 348 ? 23.093 -3.175 -21.833 1.00 79.19 348 PHE A N 1
ATOM 2743 C CA . PHE A 1 348 ? 22.476 -2.420 -20.740 1.00 79.19 348 PHE A CA 1
ATOM 2744 C C . PHE A 1 348 ? 21.386 -1.477 -21.257 1.00 79.19 348 PHE A C 1
ATOM 2746 O O . PHE A 1 348 ? 20.337 -1.332 -20.627 1.00 79.19 348 PHE A O 1
ATOM 2753 N N . ILE A 1 349 ? 21.624 -0.854 -22.415 1.00 84.12 349 ILE A N 1
ATOM 2754 C CA . ILE A 1 349 ? 20.657 0.022 -23.083 1.00 84.12 349 ILE A CA 1
ATOM 2755 C C . ILE A 1 349 ? 19.458 -0.793 -23.562 1.00 84.12 349 ILE A C 1
ATOM 2757 O O . ILE A 1 349 ? 18.316 -0.391 -23.339 1.00 84.12 349 ILE A O 1
ATOM 2761 N N . ASP A 1 350 ? 19.703 -1.942 -24.178 1.00 87.50 350 ASP A N 1
ATOM 2762 C CA . ASP A 1 350 ? 18.665 -2.825 -24.698 1.00 87.50 350 ASP A CA 1
ATOM 2763 C C . ASP A 1 350 ? 17.843 -3.444 -23.561 1.00 87.50 350 ASP A C 1
ATOM 2765 O O . ASP A 1 350 ? 16.611 -3.434 -23.608 1.00 87.50 350 ASP A O 1
ATOM 2769 N N . THR A 1 351 ? 18.501 -3.851 -22.471 1.00 86.56 351 THR A N 1
ATOM 2770 C CA . THR A 1 351 ? 17.843 -4.291 -21.235 1.00 86.56 351 THR A CA 1
ATOM 2771 C C . THR A 1 351 ? 16.917 -3.207 -20.683 1.00 86.56 351 THR A C 1
ATOM 2773 O O . THR A 1 351 ? 15.744 -3.470 -20.413 1.00 86.56 351 THR A O 1
ATOM 2776 N N . ALA A 1 352 ? 17.397 -1.968 -20.548 1.00 84.31 352 ALA A N 1
ATOM 2777 C CA . ALA A 1 352 ? 16.571 -0.863 -20.066 1.00 84.31 352 ALA A CA 1
ATOM 2778 C C . ALA A 1 352 ? 15.411 -0.540 -21.027 1.00 84.31 352 ALA A C 1
ATOM 2780 O O . ALA A 1 352 ? 14.279 -0.337 -20.579 1.00 84.31 352 ALA A O 1
ATOM 2781 N N . SER A 1 353 ? 15.662 -0.568 -22.340 1.00 88.31 353 SER A N 1
ATOM 2782 C CA . SER A 1 353 ? 14.642 -0.373 -23.381 1.00 88.31 353 SER A CA 1
ATOM 2783 C C . SER A 1 353 ? 13.548 -1.436 -23.303 1.00 88.31 353 SER A C 1
ATOM 2785 O O . SER A 1 353 ? 12.369 -1.106 -23.391 1.00 88.31 353 SER A O 1
ATOM 2787 N N . THR A 1 354 ? 13.933 -2.689 -23.060 1.00 89.62 354 THR A N 1
ATOM 2788 C CA . THR A 1 354 ? 13.022 -3.834 -22.949 1.00 89.62 354 THR A CA 1
ATOM 2789 C C . THR A 1 354 ? 12.204 -3.774 -21.659 1.00 89.62 354 THR A C 1
ATOM 2791 O O . THR A 1 354 ? 10.992 -3.955 -21.682 1.00 89.62 354 THR A O 1
ATOM 2794 N N . ILE A 1 355 ? 12.820 -3.456 -20.515 1.00 88.69 355 ILE A N 1
ATOM 2795 C CA . ILE A 1 355 ? 12.120 -3.405 -19.216 1.00 88.69 355 ILE A CA 1
ATOM 2796 C C . ILE A 1 355 ? 11.124 -2.246 -19.144 1.00 88.69 355 ILE A C 1
ATOM 2798 O O . ILE A 1 355 ? 10.058 -2.392 -18.540 1.00 88.69 355 ILE A O 1
ATOM 2802 N N . THR A 1 356 ? 11.461 -1.096 -19.730 1.00 88.62 356 THR A N 1
ATOM 2803 C CA . THR A 1 356 ? 10.664 0.139 -19.648 1.00 88.62 356 THR A CA 1
ATOM 2804 C C . THR A 1 356 ? 9.170 -0.068 -19.953 1.00 88.62 356 THR A C 1
ATOM 2806 O O . THR A 1 356 ? 8.352 0.255 -19.084 1.00 88.62 356 THR A O 1
ATOM 2809 N N . PRO A 1 357 ? 8.757 -0.638 -21.104 1.00 92.12 357 PRO A N 1
ATOM 2810 C CA . PRO A 1 357 ? 7.343 -0.850 -21.412 1.00 92.12 357 PRO A CA 1
ATOM 2811 C C . PRO A 1 357 ? 6.652 -1.780 -20.407 1.00 92.12 357 PRO A C 1
ATOM 2813 O O . PRO A 1 357 ? 5.502 -1.530 -20.044 1.00 92.12 357 PRO A O 1
ATOM 2816 N N . HIS A 1 358 ? 7.337 -2.811 -19.901 1.00 91.31 358 HIS A N 1
ATOM 2817 C CA . HIS A 1 358 ? 6.784 -3.719 -18.891 1.00 91.31 358 HIS A CA 1
ATOM 2818 C C . HIS A 1 358 ? 6.576 -3.028 -17.540 1.00 91.31 358 HIS A C 1
ATOM 2820 O O . HIS A 1 358 ? 5.519 -3.180 -16.923 1.00 91.31 358 HIS A O 1
ATOM 2826 N N . LEU A 1 359 ? 7.559 -2.245 -17.090 1.00 87.88 359 LEU A N 1
ATOM 2827 C CA . LEU A 1 359 ? 7.490 -1.507 -15.831 1.00 87.88 359 LEU A CA 1
ATOM 2828 C C . LEU A 1 359 ? 6.350 -0.483 -15.860 1.00 87.88 359 LEU A C 1
ATOM 2830 O O . LEU A 1 359 ? 5.508 -0.467 -14.958 1.00 87.88 359 LEU A O 1
ATOM 2834 N N . VAL A 1 360 ? 6.282 0.319 -16.928 1.00 89.94 360 VAL A N 1
ATOM 2835 C CA . VAL A 1 360 ? 5.214 1.307 -17.126 1.00 89.94 360 VAL A CA 1
ATOM 2836 C C . VAL A 1 360 ? 3.852 0.617 -17.182 1.00 89.94 360 VAL A C 1
ATOM 2838 O O . VAL A 1 360 ? 2.916 1.054 -16.511 1.00 89.94 360 VAL A O 1
ATOM 2841 N N . ALA A 1 361 ? 3.740 -0.499 -17.911 1.00 93.69 361 ALA A N 1
ATOM 2842 C CA . ALA A 1 361 ? 2.504 -1.267 -17.990 1.00 93.69 361 ALA A CA 1
ATOM 2843 C C . ALA A 1 361 ? 2.031 -1.759 -16.618 1.00 93.69 361 ALA A C 1
ATOM 2845 O O . ALA A 1 361 ? 0.856 -1.588 -16.301 1.00 93.69 361 ALA A O 1
ATOM 2846 N N . ILE A 1 362 ? 2.920 -2.321 -15.791 1.00 90.31 362 ILE A N 1
ATOM 2847 C CA . ILE A 1 362 ? 2.583 -2.804 -14.443 1.00 90.31 362 ILE A CA 1
ATOM 2848 C C . ILE A 1 362 ? 2.083 -1.655 -13.559 1.00 90.31 362 ILE A C 1
ATOM 2850 O O . ILE A 1 362 ? 1.050 -1.797 -12.904 1.00 90.31 362 ILE A O 1
ATOM 2854 N N . MET A 1 363 ? 2.769 -0.507 -13.561 1.00 86.56 363 MET A N 1
ATOM 2855 C CA . MET A 1 363 ? 2.373 0.657 -12.758 1.00 86.56 363 MET A CA 1
ATOM 2856 C C . MET A 1 363 ? 1.010 1.213 -13.184 1.00 86.56 363 MET A C 1
ATOM 2858 O O . MET A 1 363 ? 0.142 1.462 -12.347 1.00 86.56 363 MET A O 1
ATOM 2862 N N . VAL A 1 364 ? 0.797 1.378 -14.491 1.00 91.19 364 VAL A N 1
ATOM 2863 C CA . VAL A 1 364 ? -0.461 1.898 -15.045 1.00 91.19 364 VAL A CA 1
ATOM 2864 C C . VAL A 1 364 ? -1.608 0.923 -14.800 1.00 91.19 364 VAL A C 1
ATOM 2866 O O . VAL A 1 364 ? -2.696 1.342 -14.401 1.00 91.19 364 VAL A O 1
ATOM 2869 N N . ALA A 1 365 ? -1.365 -0.376 -14.974 1.00 93.69 365 ALA A N 1
ATOM 2870 C CA . ALA A 1 365 ? -2.342 -1.416 -14.695 1.00 93.69 365 ALA A CA 1
ATOM 2871 C C . ALA A 1 365 ? -2.778 -1.404 -13.224 1.00 93.69 365 ALA A C 1
ATOM 2873 O O . ALA A 1 365 ? -3.977 -1.427 -12.939 1.00 93.69 365 ALA A O 1
ATOM 2874 N N . ASP A 1 366 ? -1.822 -1.309 -12.294 1.00 88.00 366 ASP A N 1
ATOM 2875 C CA . ASP A 1 366 ? -2.089 -1.240 -10.855 1.00 88.00 366 ASP A CA 1
ATOM 2876 C C . ASP A 1 366 ? -2.886 0.020 -10.483 1.00 88.00 366 ASP A C 1
ATOM 2878 O O . ASP A 1 366 ? -3.862 -0.064 -9.734 1.00 88.00 366 ASP A O 1
ATOM 2882 N N . LEU A 1 367 ? -2.538 1.171 -11.069 1.00 86.38 367 LEU A N 1
ATOM 2883 C CA . LEU A 1 367 ? -3.233 2.440 -10.855 1.00 86.38 367 LEU A CA 1
ATOM 2884 C C . LEU A 1 367 ? -4.686 2.394 -11.350 1.00 86.38 367 LEU A C 1
ATOM 2886 O O . LEU A 1 367 ? -5.607 2.755 -10.610 1.00 86.38 367 LEU A O 1
ATOM 2890 N N . ILE A 1 368 ? -4.903 1.949 -12.593 1.00 91.94 368 ILE A N 1
ATOM 2891 C CA . ILE A 1 368 ? -6.240 1.870 -13.199 1.00 91.94 368 ILE A CA 1
ATOM 2892 C C . ILE A 1 368 ? -7.112 0.894 -12.410 1.00 91.94 368 ILE A C 1
ATOM 2894 O O . ILE A 1 368 ? -8.243 1.236 -12.048 1.00 91.94 368 ILE A O 1
ATOM 2898 N N . ARG A 1 369 ? -6.577 -0.294 -12.101 1.00 91.25 369 ARG A N 1
ATOM 2899 C CA . ARG A 1 369 ? -7.272 -1.320 -11.321 1.00 91.25 369 ARG A CA 1
ATOM 2900 C C . ARG A 1 369 ? -7.641 -0.805 -9.935 1.00 91.25 369 ARG A C 1
ATOM 2902 O O . ARG A 1 369 ? -8.814 -0.833 -9.571 1.00 91.25 369 ARG A O 1
ATOM 2909 N N . SER A 1 370 ? -6.677 -0.267 -9.190 1.00 82.12 370 SER A N 1
ATOM 2910 C CA . SER A 1 370 ? -6.902 0.237 -7.830 1.00 82.12 370 SER A CA 1
ATOM 2911 C C . SER A 1 370 ? -7.948 1.350 -7.803 1.00 82.12 370 SER A C 1
ATOM 2913 O O . SER A 1 370 ? -8.831 1.351 -6.948 1.00 82.12 370 SER A O 1
ATOM 2915 N N . ARG A 1 371 ? -7.918 2.273 -8.774 1.00 85.44 371 ARG A N 1
ATOM 2916 C CA . ARG A 1 371 ? -8.928 3.335 -8.893 1.00 85.44 371 ARG A CA 1
ATOM 2917 C C . ARG A 1 371 ? -10.317 2.778 -9.204 1.00 85.44 371 ARG A C 1
ATOM 2919 O O . ARG A 1 371 ? -11.301 3.228 -8.622 1.00 85.44 371 ARG A O 1
ATOM 2926 N N . ALA A 1 372 ? -10.417 1.801 -10.100 1.00 87.12 372 ALA A N 1
ATOM 2927 C CA . ALA A 1 372 ? -11.688 1.174 -10.446 1.00 87.12 372 ALA A CA 1
ATOM 2928 C C . ALA A 1 372 ? -12.268 0.326 -9.298 1.00 87.12 372 ALA A C 1
ATOM 2930 O O . ALA A 1 372 ? -13.488 0.301 -9.121 1.00 87.12 372 ALA A O 1
ATOM 2931 N N . ILE A 1 373 ? -11.418 -0.323 -8.494 1.00 83.69 373 ILE A N 1
ATOM 2932 C CA . ILE A 1 373 ? -11.824 -1.023 -7.266 1.00 83.69 373 ILE A CA 1
ATOM 2933 C C . ILE A 1 373 ? -12.320 -0.019 -6.225 1.00 83.69 373 ILE A C 1
ATOM 2935 O O . ILE A 1 373 ? -13.427 -0.190 -5.721 1.00 83.69 373 ILE A O 1
ATOM 2939 N N . LYS A 1 374 ? -11.569 1.065 -5.969 1.00 73.56 374 LYS A N 1
ATOM 2940 C CA . LYS A 1 374 ? -11.988 2.152 -5.059 1.00 73.56 374 LYS A CA 1
ATOM 2941 C C . LYS A 1 374 ? -13.351 2.738 -5.470 1.00 73.56 374 LYS A C 1
ATOM 2943 O O . LYS A 1 374 ? -14.182 3.019 -4.616 1.00 73.56 374 LYS A O 1
ATOM 2948 N N . ASN A 1 375 ? -13.618 2.842 -6.773 1.00 81.75 375 ASN A N 1
ATOM 2949 C CA . ASN A 1 375 ? -14.902 3.310 -7.309 1.00 81.75 375 ASN A CA 1
ATOM 2950 C C . ASN A 1 375 ? -15.999 2.225 -7.363 1.00 81.75 375 ASN A C 1
ATOM 2952 O O . ASN A 1 375 ? -17.111 2.497 -7.818 1.00 81.75 375 ASN A O 1
ATOM 2956 N N . GLY A 1 376 ? -15.699 0.982 -6.975 1.00 82.56 376 GLY A N 1
ATOM 2957 C CA . GLY A 1 376 ? -16.625 -0.150 -7.028 1.00 82.56 376 GLY A CA 1
ATOM 2958 C C . GLY A 1 376 ? -17.061 -0.552 -8.441 1.00 82.56 376 GLY A C 1
ATOM 2959 O O . GLY A 1 376 ? -18.055 -1.259 -8.593 1.00 82.56 376 GLY A O 1
ATOM 2960 N N . THR A 1 377 ? -16.371 -0.101 -9.493 1.00 87.69 377 THR A N 1
ATOM 2961 C CA . THR A 1 377 ? -16.743 -0.368 -10.894 1.00 87.69 377 THR A CA 1
ATOM 2962 C C . THR A 1 377 ? -16.034 -1.582 -11.482 1.00 87.69 377 THR A C 1
ATOM 2964 O O . THR A 1 377 ? -16.495 -2.113 -12.495 1.00 87.69 377 THR A O 1
ATOM 2967 N N . TRP A 1 378 ? -14.950 -2.042 -10.850 1.00 90.50 378 TRP A N 1
ATOM 2968 C CA . TRP A 1 378 ? -14.095 -3.104 -11.382 1.00 90.50 378 TRP A CA 1
ATOM 2969 C C . TRP A 1 378 ? -14.832 -4.435 -11.594 1.00 90.50 378 TRP A C 1
ATOM 2971 O O . TRP A 1 378 ? -14.765 -5.002 -12.679 1.00 90.50 378 TRP A O 1
ATOM 2981 N N . PHE A 1 379 ? -15.622 -4.889 -10.618 1.00 85.75 379 PHE A N 1
ATOM 2982 C CA . PHE A 1 379 ? -16.336 -6.174 -10.702 1.00 85.75 379 PHE A CA 1
ATOM 2983 C C . PHE A 1 379 ? -17.799 -6.062 -11.176 1.00 85.75 379 PHE A C 1
ATOM 2985 O O . PHE A 1 379 ? -18.497 -7.066 -11.258 1.00 85.75 379 PHE A O 1
ATOM 2992 N N . ARG A 1 380 ? -18.295 -4.856 -11.500 1.00 75.94 380 ARG A N 1
ATOM 2993 C CA . ARG A 1 380 ? -19.710 -4.634 -11.882 1.00 75.94 380 ARG A CA 1
ATOM 2994 C C . ARG A 1 380 ? -20.031 -4.920 -13.354 1.00 75.94 380 ARG A C 1
ATOM 2996 O O . ARG A 1 380 ? -21.197 -5.080 -13.697 1.00 75.94 380 ARG A O 1
ATOM 3003 N N . ARG A 1 381 ? -19.036 -4.905 -14.244 1.00 66.25 381 ARG A N 1
ATOM 3004 C CA . ARG A 1 381 ? -19.190 -5.138 -15.697 1.00 66.25 381 ARG A CA 1
ATOM 3005 C C . ARG A 1 381 ? -18.467 -6.424 -16.096 1.00 66.25 381 ARG A C 1
ATOM 3007 O O . ARG A 1 381 ? -17.670 -6.927 -15.314 1.00 66.25 381 ARG A O 1
ATOM 3014 N N . ALA A 1 382 ? -18.718 -6.926 -17.312 1.00 76.38 382 ALA A N 1
ATOM 3015 C CA . ALA A 1 382 ? -18.001 -8.072 -17.876 1.00 76.38 382 ALA A CA 1
ATOM 3016 C C . ALA A 1 382 ? -16.486 -7.913 -17.658 1.00 76.38 382 ALA A C 1
ATOM 3018 O O . ALA A 1 382 ? -15.861 -7.027 -18.244 1.00 76.38 382 ALA A O 1
ATOM 3019 N N . ILE A 1 383 ? -15.932 -8.745 -16.773 1.00 81.69 383 ILE A N 1
ATOM 3020 C CA . ILE A 1 383 ? -14.580 -8.604 -16.214 1.00 81.69 383 ILE A CA 1
ATOM 3021 C C . ILE A 1 383 ? -13.527 -8.557 -17.338 1.00 81.69 383 ILE A C 1
ATOM 3023 O O . ILE A 1 383 ? -12.606 -7.742 -17.311 1.00 81.69 383 ILE A O 1
ATOM 3027 N N . SER A 1 384 ? -13.743 -9.333 -18.402 1.00 87.75 384 SER A N 1
ATOM 3028 C CA . SER A 1 384 ? -12.903 -9.356 -19.604 1.00 87.75 384 SER A CA 1
ATOM 3029 C C . SER A 1 384 ? -12.755 -7.992 -20.289 1.00 87.75 384 SER A C 1
ATOM 3031 O O . SER A 1 384 ? -11.667 -7.651 -20.749 1.00 87.75 384 SER A O 1
ATOM 3033 N N . ALA A 1 385 ? -13.805 -7.166 -20.321 1.00 91.06 385 ALA A N 1
ATOM 3034 C CA . ALA A 1 385 ? -13.740 -5.838 -20.932 1.00 91.06 385 ALA A CA 1
ATOM 3035 C C . ALA A 1 385 ? -12.814 -4.891 -20.154 1.00 91.06 385 ALA A C 1
ATOM 3037 O O . ALA A 1 385 ? -12.191 -4.008 -20.746 1.00 91.06 385 ALA A O 1
ATOM 3038 N N . ASN A 1 386 ? -12.697 -5.069 -18.835 1.00 93.12 386 ASN A N 1
ATOM 3039 C CA . ASN A 1 386 ? -11.770 -4.285 -18.023 1.00 93.12 386 ASN A CA 1
ATOM 3040 C C . ASN A 1 386 ? -10.314 -4.690 -18.290 1.00 93.12 386 ASN A C 1
ATOM 3042 O O . ASN A 1 386 ? -9.464 -3.806 -18.371 1.00 93.12 386 ASN A O 1
ATOM 3046 N N . TYR A 1 387 ? -10.040 -5.975 -18.543 1.00 94.81 387 TYR A N 1
ATOM 3047 C CA . TYR A 1 387 ? -8.706 -6.441 -18.948 1.00 94.81 387 TYR A CA 1
ATOM 3048 C C . TYR A 1 387 ? -8.258 -5.830 -20.270 1.00 94.81 387 TYR A C 1
ATOM 3050 O O . TYR A 1 387 ? -7.144 -5.322 -20.358 1.00 94.81 387 TYR A O 1
ATOM 3058 N N . VAL A 1 388 ? -9.145 -5.788 -21.269 1.00 95.19 388 VAL A N 1
ATOM 3059 C CA . VAL A 1 388 ? -8.843 -5.159 -22.565 1.00 95.19 388 VAL A CA 1
ATOM 3060 C C . VAL A 1 388 ? -8.595 -3.657 -22.408 1.00 95.19 388 VAL A C 1
ATOM 3062 O O . VAL A 1 388 ? -7.635 -3.135 -22.966 1.00 95.19 388 VAL A O 1
ATOM 3065 N N . ARG A 1 389 ? -9.413 -2.951 -21.614 1.00 94.94 389 ARG A N 1
ATOM 3066 C CA . ARG A 1 389 ? -9.207 -1.514 -21.350 1.00 94.94 389 ARG A CA 1
ATOM 3067 C C . ARG A 1 389 ? -7.866 -1.236 -20.684 1.00 94.94 389 ARG A C 1
ATOM 3069 O O . ARG A 1 389 ? -7.183 -0.299 -21.090 1.00 94.94 389 ARG A O 1
ATOM 3076 N N . VAL A 1 390 ? -7.498 -2.035 -19.679 1.00 96.06 390 VAL A N 1
ATOM 3077 C CA . VAL A 1 390 ? -6.191 -1.911 -19.025 1.00 96.06 390 VAL A CA 1
ATOM 3078 C C . VAL A 1 390 ? -5.074 -2.210 -20.013 1.00 96.06 390 VAL A C 1
ATOM 3080 O O . VAL A 1 390 ? -4.163 -1.401 -20.119 1.00 96.06 390 VAL A O 1
ATOM 3083 N N . ALA A 1 391 ? -5.172 -3.292 -20.789 1.00 97.38 391 ALA A N 1
ATOM 3084 C CA . ALA A 1 391 ? -4.181 -3.625 -21.805 1.00 97.38 391 ALA A CA 1
ATOM 3085 C C . ALA A 1 391 ? -3.961 -2.457 -22.781 1.00 97.38 391 ALA A C 1
ATOM 3087 O O . ALA A 1 391 ? -2.830 -2.016 -22.948 1.00 97.38 391 ALA A O 1
ATOM 3088 N N . VAL A 1 392 ? -5.024 -1.882 -23.353 1.00 97.50 392 VAL A N 1
ATOM 3089 C CA . VAL A 1 392 ? -4.919 -0.735 -24.276 1.00 97.50 392 VAL A CA 1
ATOM 3090 C C . VAL A 1 392 ? -4.279 0.483 -23.604 1.00 97.50 392 VAL A C 1
ATOM 3092 O O . VAL A 1 392 ? -3.374 1.090 -24.174 1.00 97.50 392 VAL A O 1
ATOM 3095 N N . ALA A 1 393 ? -4.700 0.831 -22.385 1.00 97.06 393 ALA A N 1
ATOM 3096 C CA . ALA A 1 393 ? -4.119 1.954 -21.651 1.00 97.06 393 ALA A CA 1
ATOM 3097 C C . ALA A 1 393 ? -2.628 1.733 -21.336 1.00 97.06 393 ALA A C 1
ATOM 3099 O O . ALA A 1 393 ? -1.826 2.654 -21.479 1.00 97.06 393 ALA A O 1
ATOM 3100 N N . CYS A 1 394 ? -2.247 0.508 -20.964 1.00 97.56 394 CYS A N 1
ATOM 3101 C CA . CYS A 1 394 ? -0.856 0.112 -20.772 1.00 97.56 394 CYS A CA 1
ATOM 3102 C C . CYS A 1 394 ? -0.062 0.169 -22.079 1.00 97.56 394 CYS A C 1
ATOM 3104 O O . CYS A 1 394 ? 1.079 0.605 -22.045 1.00 97.56 394 CYS A O 1
ATOM 3106 N N . GLY A 1 395 ? -0.656 -0.193 -23.220 1.00 97.25 395 GLY A N 1
ATOM 3107 C CA . GLY A 1 395 ? -0.046 -0.031 -24.543 1.00 97.25 395 GLY A CA 1
ATOM 3108 C C . GLY A 1 395 ? 0.304 1.421 -24.853 1.00 97.25 395 GLY A C 1
ATOM 3109 O O . GLY A 1 395 ? 1.449 1.725 -25.174 1.00 97.25 395 GLY A O 1
ATOM 3110 N N . LEU A 1 396 ? -0.662 2.330 -24.678 1.00 96.56 396 LEU A N 1
ATOM 3111 C CA . LEU A 1 396 ? -0.458 3.769 -24.886 1.00 96.56 396 LEU A CA 1
ATOM 3112 C C . LEU A 1 396 ? 0.606 4.341 -23.942 1.00 96.56 396 LEU A C 1
ATOM 3114 O O . LEU A 1 396 ? 1.483 5.088 -24.371 1.00 96.56 396 LEU A O 1
ATOM 3118 N N . ALA A 1 397 ? 0.545 3.982 -22.659 1.00 93.06 397 ALA A N 1
ATOM 3119 C CA . ALA A 1 397 ? 1.502 4.466 -21.674 1.00 93.06 397 ALA A CA 1
ATOM 3120 C C . ALA A 1 397 ? 2.902 3.870 -21.877 1.00 93.06 397 ALA A C 1
ATOM 3122 O O . ALA A 1 397 ? 3.888 4.589 -21.763 1.00 93.06 397 ALA A O 1
ATOM 3123 N N . GLY A 1 398 ? 2.998 2.582 -22.210 1.00 94.06 398 GLY A N 1
ATOM 3124 C CA . GLY A 1 398 ? 4.257 1.909 -22.522 1.00 94.06 398 GLY A CA 1
ATOM 3125 C C . GLY A 1 398 ? 4.918 2.494 -23.766 1.00 94.06 398 GLY A C 1
ATOM 3126 O O . GLY A 1 398 ? 6.116 2.751 -23.740 1.00 94.06 398 GLY A O 1
ATOM 3127 N N . TYR A 1 399 ? 4.134 2.804 -24.804 1.00 94.56 399 TYR A N 1
ATOM 3128 C CA . TYR A 1 399 ? 4.617 3.539 -25.973 1.00 94.56 399 TYR A CA 1
ATOM 3129 C C . TYR A 1 399 ? 5.143 4.926 -25.598 1.00 94.56 399 TYR A C 1
ATOM 3131 O O . TYR A 1 399 ? 6.263 5.274 -25.958 1.00 94.56 399 TYR A O 1
ATOM 3139 N N . ALA A 1 400 ? 4.390 5.699 -24.809 1.00 90.25 400 ALA A N 1
ATOM 3140 C CA . ALA A 1 400 ? 4.871 6.987 -24.312 1.00 90.25 400 ALA A CA 1
ATOM 3141 C C . ALA A 1 400 ? 6.168 6.837 -23.494 1.00 90.25 400 ALA A C 1
ATOM 3143 O O . ALA A 1 400 ? 7.086 7.637 -23.649 1.00 90.25 400 ALA A O 1
ATOM 3144 N N . GLY A 1 401 ? 6.275 5.788 -22.672 1.00 88.69 401 GLY A N 1
ATOM 3145 C CA . GLY A 1 401 ? 7.488 5.444 -21.931 1.00 88.69 401 GLY A CA 1
ATOM 3146 C C . GLY A 1 401 ? 8.681 5.155 -22.843 1.00 88.69 401 GLY A C 1
ATOM 3147 O O . GLY A 1 401 ? 9.767 5.667 -22.588 1.00 88.69 401 GLY A O 1
ATOM 3148 N N . LEU A 1 402 ? 8.476 4.406 -23.930 1.00 89.06 402 LEU A N 1
ATOM 3149 C CA . LEU A 1 402 ? 9.501 4.145 -24.946 1.00 89.06 402 LEU A CA 1
ATOM 3150 C C . LEU A 1 402 ? 9.921 5.416 -25.684 1.00 89.06 402 LEU A C 1
ATOM 3152 O O . LEU A 1 402 ? 11.112 5.641 -25.852 1.00 89.06 402 LEU A O 1
ATOM 3156 N N . VAL A 1 403 ? 8.976 6.284 -26.052 1.00 87.88 403 VAL A N 1
ATOM 3157 C CA . VAL A 1 403 ? 9.285 7.579 -26.679 1.00 87.88 403 VAL A CA 1
ATOM 3158 C C . VAL A 1 403 ? 10.121 8.450 -25.741 1.00 87.88 403 VAL A C 1
ATOM 3160 O O . VAL A 1 403 ? 11.134 9.011 -26.154 1.00 87.88 403 VAL A O 1
ATOM 3163 N N . LEU A 1 404 ? 9.742 8.535 -24.462 1.00 82.81 404 LEU A N 1
ATOM 3164 C CA . LEU A 1 404 ? 10.507 9.266 -23.446 1.00 82.81 404 LEU A CA 1
ATOM 3165 C C . LEU A 1 404 ? 11.901 8.662 -23.235 1.00 82.81 404 LEU A C 1
ATOM 3167 O O . LEU A 1 404 ? 12.877 9.395 -23.090 1.00 82.81 404 LEU A O 1
ATOM 3171 N N . TRP A 1 405 ? 12.009 7.335 -23.260 1.00 85.06 405 TRP A N 1
ATOM 3172 C CA . TRP A 1 405 ? 13.283 6.631 -23.179 1.00 85.06 405 TRP A CA 1
ATOM 3173 C C . TRP A 1 405 ? 14.159 6.862 -24.422 1.00 85.06 405 TRP A C 1
ATOM 3175 O O . TRP A 1 405 ? 15.351 7.127 -24.292 1.00 85.06 405 TRP A O 1
ATOM 3185 N N . GLY A 1 406 ? 13.581 6.869 -25.624 1.00 82.94 406 GLY A N 1
ATOM 3186 C CA . GLY A 1 406 ? 14.278 7.199 -26.869 1.00 82.94 406 GLY A CA 1
ATOM 3187 C C . GLY A 1 406 ? 14.775 8.647 -26.899 1.00 82.94 406 GLY A C 1
ATOM 3188 O O . GLY A 1 406 ? 15.904 8.905 -27.323 1.00 82.94 406 GLY A O 1
ATOM 3189 N N . LEU A 1 407 ? 13.988 9.586 -26.363 1.00 75.50 407 LEU A N 1
ATOM 3190 C CA . LEU A 1 407 ? 14.433 10.964 -26.127 1.00 75.50 407 LEU A CA 1
ATOM 3191 C C . LEU A 1 407 ? 15.624 11.012 -25.158 1.00 75.50 407 LEU A C 1
ATOM 3193 O O . LEU A 1 407 ? 16.561 11.778 -25.383 1.00 75.50 407 LEU A O 1
ATOM 3197 N N . ALA A 1 408 ? 15.634 10.155 -24.129 1.00 68.50 408 ALA A N 1
ATOM 3198 C CA . ALA A 1 408 ? 16.772 10.015 -23.222 1.00 68.50 408 ALA A CA 1
ATOM 3199 C C . ALA A 1 408 ? 18.027 9.448 -23.900 1.00 68.50 408 ALA A C 1
ATOM 3201 O O . ALA A 1 408 ? 19.134 9.715 -23.453 1.00 68.50 408 ALA A O 1
ATOM 3202 N N . GLN A 1 409 ? 17.889 8.740 -25.018 1.00 72.31 409 GLN A N 1
ATOM 3203 C CA . GLN A 1 409 ? 19.019 8.274 -25.825 1.00 72.31 409 GLN A CA 1
ATOM 3204 C C . GLN A 1 409 ? 19.469 9.283 -26.895 1.00 72.31 409 GLN A C 1
ATOM 3206 O O . GLN A 1 409 ? 20.296 8.952 -27.743 1.00 72.31 409 GLN A O 1
ATOM 3211 N N . VAL A 1 410 ? 18.941 10.514 -26.875 1.00 61.09 410 VAL A N 1
ATOM 3212 C CA . VAL A 1 410 ? 19.228 11.567 -27.872 1.00 61.09 410 VAL A CA 1
ATOM 3213 C C . VAL A 1 410 ? 18.795 11.157 -29.284 1.00 61.09 410 VAL A C 1
ATOM 3215 O O . VAL A 1 410 ? 19.336 11.596 -30.300 1.00 61.09 410 VAL A O 1
ATOM 3218 N N . ARG A 1 411 ? 17.753 10.325 -29.378 1.00 66.94 411 ARG A N 1
ATOM 3219 C CA . ARG A 1 411 ? 17.062 10.102 -30.643 1.00 66.94 411 ARG A CA 1
ATOM 3220 C C . ARG A 1 411 ? 16.177 11.318 -30.901 1.00 66.94 411 ARG A C 1
ATOM 3222 O O . ARG A 1 411 ? 15.274 11.612 -30.120 1.00 66.94 411 ARG A O 1
ATOM 3229 N N . ALA A 1 412 ? 16.441 12.043 -31.988 1.00 70.38 412 ALA A N 1
ATOM 3230 C CA . ALA A 1 412 ? 15.539 13.099 -32.430 1.00 70.38 412 ALA A CA 1
ATOM 3231 C C . ALA A 1 412 ? 14.132 12.511 -32.623 1.00 70.38 412 ALA A C 1
ATOM 3233 O O . ALA A 1 412 ? 13.993 11.415 -33.179 1.00 70.38 412 ALA A O 1
ATOM 3234 N N . LEU A 1 413 ? 13.107 13.237 -32.164 1.00 80.06 413 LEU A N 1
ATOM 3235 C CA . LEU A 1 413 ? 11.710 12.841 -32.326 1.00 80.06 413 LEU A CA 1
ATOM 3236 C C . LEU A 1 413 ? 11.343 12.927 -33.815 1.00 80.06 413 LEU A C 1
ATOM 3238 O O . LEU A 1 413 ? 10.902 13.959 -34.314 1.00 80.06 413 LEU A O 1
ATOM 3242 N N . THR A 1 414 ? 11.606 11.846 -34.539 1.00 87.50 414 THR A N 1
ATOM 3243 C CA . THR A 1 414 ? 11.350 11.717 -35.974 1.00 87.50 414 THR A CA 1
ATOM 3244 C C . THR A 1 414 ? 10.097 10.872 -36.189 1.00 87.50 414 THR A C 1
ATOM 3246 O O . THR A 1 414 ? 9.856 9.950 -35.403 1.00 87.50 414 THR A O 1
ATOM 3249 N N . PRO A 1 415 ? 9.300 11.141 -37.241 1.00 88.81 415 PRO A N 1
ATOM 3250 C CA . PRO A 1 415 ? 8.162 10.294 -37.592 1.00 88.81 415 PRO A CA 1
ATOM 3251 C C . PRO A 1 415 ? 8.550 8.815 -37.713 1.00 88.81 415 PRO A C 1
ATOM 3253 O O . PRO A 1 415 ? 7.853 7.955 -37.184 1.00 88.81 415 PRO A O 1
ATOM 3256 N N . ASP A 1 416 ? 9.712 8.530 -38.306 1.00 87.75 416 ASP A N 1
ATOM 3257 C CA . ASP A 1 416 ? 10.214 7.164 -38.472 1.00 87.75 416 ASP A CA 1
ATOM 3258 C C . ASP A 1 416 ? 10.552 6.512 -37.129 1.00 87.75 416 ASP A C 1
ATOM 3260 O O . ASP A 1 416 ? 10.188 5.365 -36.892 1.00 87.75 416 ASP A O 1
ATOM 3264 N N . GLY A 1 417 ? 11.185 7.243 -36.203 1.00 85.94 417 GLY A N 1
ATOM 3265 C CA . GLY A 1 417 ? 11.448 6.740 -34.853 1.00 85.94 417 GLY A CA 1
ATOM 3266 C C . GLY A 1 417 ? 10.166 6.387 -34.098 1.00 85.94 417 GLY A C 1
ATOM 3267 O O . GLY A 1 417 ? 10.075 5.317 -33.502 1.00 85.94 417 GLY A O 1
ATOM 3268 N N . LEU A 1 418 ? 9.147 7.245 -34.197 1.00 90.75 418 LEU A N 1
ATOM 3269 C CA . LEU A 1 418 ? 7.833 7.004 -33.601 1.00 90.75 418 LEU A CA 1
ATOM 3270 C C . LEU A 1 418 ? 7.145 5.763 -34.188 1.00 90.75 418 LEU A C 1
ATOM 3272 O O . LEU A 1 418 ? 6.502 5.025 -33.440 1.00 90.75 418 LEU A O 1
ATOM 3276 N N . LEU A 1 419 ? 7.282 5.532 -35.498 1.00 92.81 419 LEU A N 1
ATOM 3277 C CA . LEU A 1 419 ? 6.748 4.349 -36.178 1.00 92.81 419 LEU A CA 1
ATOM 3278 C C . LEU A 1 419 ? 7.512 3.073 -35.810 1.00 92.81 419 LEU A C 1
ATOM 3280 O O . LEU A 1 419 ? 6.885 2.033 -35.624 1.00 92.81 419 LEU A O 1
ATOM 3284 N N . ILE A 1 420 ? 8.836 3.154 -35.658 1.00 91.31 420 ILE A N 1
ATOM 3285 C CA . ILE A 1 420 ? 9.692 2.029 -35.256 1.00 91.31 420 ILE A CA 1
ATOM 3286 C C . ILE A 1 420 ? 9.347 1.543 -33.845 1.00 91.31 420 ILE A C 1
ATOM 3288 O O . ILE A 1 420 ? 9.355 0.337 -33.608 1.00 91.31 420 ILE A O 1
ATOM 3292 N N . ASP A 1 421 ? 9.020 2.450 -32.924 1.00 91.44 421 ASP A N 1
ATOM 3293 C CA . ASP A 1 421 ? 8.763 2.099 -31.522 1.00 91.44 421 ASP A CA 1
ATOM 3294 C C . ASP A 1 421 ? 7.297 1.672 -31.280 1.00 91.44 421 ASP A C 1
ATOM 3296 O O . ASP A 1 421 ? 6.984 1.024 -30.280 1.00 91.44 421 ASP A O 1
ATOM 3300 N N . ALA A 1 422 ? 6.376 2.000 -32.197 1.00 94.44 422 ALA A N 1
ATOM 3301 C CA . ALA A 1 422 ? 4.942 1.734 -32.044 1.00 94.44 422 ALA A CA 1
ATOM 3302 C C . ALA A 1 422 ? 4.579 0.243 -31.862 1.00 94.44 422 ALA A C 1
ATOM 3304 O O . ALA A 1 422 ? 3.751 -0.053 -30.994 1.00 94.44 422 ALA A O 1
ATOM 3305 N N . PRO A 1 423 ? 5.183 -0.720 -32.589 1.00 96.31 423 PRO A N 1
ATOM 3306 C CA . PRO A 1 423 ? 4.888 -2.142 -32.412 1.00 96.31 423 PRO A CA 1
ATOM 3307 C C . PRO A 1 423 ? 5.194 -2.667 -31.002 1.00 96.31 423 PRO A C 1
ATOM 3309 O O . PRO A 1 423 ? 4.482 -3.538 -30.500 1.00 96.31 423 PRO A O 1
ATOM 3312 N N . TYR A 1 424 ? 6.190 -2.100 -30.314 1.00 94.56 424 TYR A N 1
ATOM 3313 C CA . TYR A 1 424 ? 6.555 -2.497 -28.950 1.00 94.56 424 TYR A CA 1
ATOM 3314 C C . TYR A 1 424 ? 5.491 -2.127 -27.902 1.00 94.56 424 TYR A C 1
ATOM 3316 O O . TYR A 1 424 ? 5.500 -2.664 -26.791 1.00 94.56 424 TYR A O 1
ATOM 3324 N N . ALA A 1 425 ? 4.492 -1.306 -28.255 1.00 96.06 425 ALA A N 1
ATOM 3325 C CA . ALA A 1 425 ? 3.304 -1.102 -27.426 1.00 96.06 425 ALA A CA 1
ATOM 3326 C C . ALA A 1 425 ? 2.570 -2.425 -27.123 1.00 96.06 425 ALA A C 1
ATOM 3328 O O . ALA A 1 425 ? 1.974 -2.565 -26.053 1.00 96.06 425 ALA A O 1
ATOM 3329 N N . LEU A 1 426 ? 2.657 -3.422 -28.016 1.00 96.25 426 LEU A N 1
ATOM 3330 C CA . LEU A 1 426 ? 2.056 -4.747 -27.830 1.00 96.25 426 LEU A CA 1
ATOM 3331 C C . LEU A 1 426 ? 2.603 -5.478 -26.593 1.00 96.25 426 LEU A C 1
ATOM 3333 O O . LEU A 1 426 ? 1.845 -6.168 -25.905 1.00 96.25 426 LEU A O 1
ATOM 3337 N N . LEU A 1 427 ? 3.888 -5.296 -26.262 1.00 96.19 427 LEU A N 1
ATOM 3338 C CA . LEU A 1 427 ? 4.497 -5.872 -25.057 1.00 96.19 427 LEU A CA 1
ATOM 3339 C C . LEU A 1 427 ? 3.879 -5.281 -23.786 1.00 96.19 427 LEU A C 1
ATOM 3341 O O . LEU A 1 427 ? 3.523 -6.014 -22.856 1.00 96.19 427 LEU A O 1
ATOM 3345 N N . ALA A 1 428 ? 3.690 -3.960 -23.765 1.00 96.69 428 ALA A N 1
ATOM 3346 C CA . ALA A 1 428 ? 3.045 -3.263 -22.660 1.00 96.69 428 ALA A CA 1
ATOM 3347 C C . ALA A 1 428 ? 1.560 -3.652 -22.531 1.00 96.69 428 ALA A C 1
ATOM 3349 O O . ALA A 1 428 ? 1.076 -3.867 -21.416 1.00 96.69 428 ALA A O 1
ATOM 3350 N N . MET A 1 429 ? 0.851 -3.830 -23.655 1.00 97.88 429 MET A N 1
ATOM 3351 C CA . MET A 1 429 ? -0.533 -4.319 -23.664 1.00 97.88 429 MET A CA 1
ATOM 3352 C C . MET A 1 429 ? -0.653 -5.714 -23.051 1.00 97.88 429 MET A C 1
ATOM 3354 O O . MET A 1 429 ? -1.458 -5.915 -22.137 1.00 97.88 429 MET A O 1
ATOM 3358 N N . ALA A 1 430 ? 0.161 -6.663 -23.526 1.00 97.31 430 ALA A N 1
ATOM 3359 C CA . ALA A 1 430 ? 0.175 -8.029 -23.012 1.00 97.31 430 ALA A CA 1
ATOM 3360 C C . ALA A 1 430 ? 0.482 -8.037 -21.509 1.00 97.31 430 ALA A C 1
ATOM 3362 O O . ALA A 1 430 ? -0.254 -8.626 -20.719 1.00 97.31 430 ALA A O 1
ATOM 3363 N N . THR A 1 431 ? 1.515 -7.303 -21.098 1.00 95.62 431 THR A N 1
ATOM 3364 C CA . THR A 1 431 ? 1.951 -7.235 -19.698 1.00 95.62 431 THR A CA 1
ATOM 3365 C C . THR A 1 431 ? 0.879 -6.668 -18.782 1.00 95.62 431 THR A C 1
ATOM 3367 O O . THR A 1 431 ? 0.570 -7.277 -17.760 1.00 95.62 431 THR A O 1
ATOM 3370 N N . GLY A 1 432 ? 0.280 -5.531 -19.146 1.00 95.56 432 GLY A N 1
ATOM 3371 C CA . GLY A 1 432 ? -0.770 -4.901 -18.350 1.00 95.56 432 GLY A CA 1
ATOM 3372 C C . GLY A 1 432 ? -2.014 -5.780 -18.221 1.00 95.56 432 GLY A C 1
ATOM 3373 O O . GLY A 1 432 ? -2.552 -5.924 -17.123 1.00 95.56 432 GLY A O 1
ATOM 3374 N N . GLY A 1 433 ? -2.437 -6.414 -19.321 1.00 96.31 433 GLY A N 1
ATOM 3375 C CA . GLY A 1 433 ? -3.581 -7.328 -19.344 1.00 96.31 433 GLY A CA 1
ATOM 3376 C C . GLY A 1 433 ? -3.369 -8.576 -18.483 1.00 96.31 433 GLY A C 1
ATOM 3377 O O . GLY A 1 433 ? -4.202 -8.880 -17.627 1.00 96.31 433 GLY A O 1
ATOM 3378 N N . PHE A 1 434 ? -2.236 -9.268 -18.653 1.00 95.44 434 PHE A N 1
ATOM 3379 C CA . PHE A 1 434 ? -1.899 -10.439 -17.837 1.00 95.44 434 PHE A CA 1
ATOM 3380 C C . PHE A 1 434 ? -1.693 -10.070 -16.365 1.00 95.44 434 PHE A C 1
ATOM 3382 O O . PHE A 1 434 ? -2.155 -10.800 -15.491 1.00 95.44 434 PHE A O 1
ATOM 3389 N N . TYR A 1 435 ? -1.084 -8.917 -16.068 1.00 93.19 435 TYR A N 1
ATOM 3390 C CA . TYR A 1 435 ? -0.901 -8.445 -14.694 1.00 93.19 435 TYR A CA 1
ATOM 3391 C C . TYR A 1 435 ? -2.232 -8.376 -13.934 1.00 93.19 435 TYR A C 1
ATOM 3393 O O . TYR A 1 435 ? -2.366 -8.990 -12.874 1.00 93.19 435 TYR A O 1
ATOM 3401 N N . VAL A 1 436 ? -3.240 -7.687 -14.483 1.00 93.69 436 VAL A N 1
ATOM 3402 C CA . VAL A 1 436 ? -4.552 -7.583 -13.818 1.00 93.69 436 VAL A CA 1
ATOM 3403 C C . VAL A 1 436 ? -5.315 -8.903 -13.811 1.00 93.69 436 VAL A C 1
ATOM 3405 O O . VAL A 1 436 ? -5.975 -9.200 -12.820 1.00 93.69 436 VAL A O 1
ATOM 3408 N N . TYR A 1 437 ? -5.185 -9.719 -14.859 1.00 93.88 437 TYR A N 1
ATOM 3409 C CA . TYR A 1 437 ? -5.779 -11.055 -14.915 1.00 93.88 437 TYR A CA 1
ATOM 3410 C C . TYR A 1 437 ? -5.238 -11.966 -13.802 1.00 93.88 437 TYR A C 1
ATOM 3412 O O . TYR A 1 437 ? -6.004 -12.652 -13.125 1.00 93.88 437 TYR A O 1
ATOM 3420 N N . HIS A 1 438 ? -3.923 -11.965 -13.576 1.00 91.38 438 HIS A N 1
ATOM 3421 C CA . HIS A 1 438 ? -3.301 -12.757 -12.517 1.00 91.38 438 HIS A CA 1
ATOM 3422 C C . HIS A 1 438 ? -3.662 -12.249 -11.121 1.00 91.38 438 HIS A C 1
ATOM 3424 O O . HIS A 1 438 ? -3.950 -13.067 -10.247 1.00 91.38 438 HIS A O 1
ATOM 3430 N N . LEU A 1 439 ? -3.688 -10.924 -10.917 1.00 87.62 439 LEU A N 1
ATOM 3431 C CA . LEU A 1 439 ? -4.142 -10.325 -9.657 1.00 87.62 439 LEU A CA 1
ATOM 3432 C C . LEU A 1 439 ? -5.577 -10.741 -9.328 1.00 87.62 439 LEU A C 1
ATOM 3434 O O . LEU A 1 439 ? -5.841 -11.263 -8.250 1.00 87.62 439 LEU A O 1
ATOM 3438 N N . ASP A 1 440 ? -6.489 -10.554 -10.277 1.00 90.75 440 ASP A N 1
ATOM 3439 C CA . ASP A 1 440 ? -7.905 -10.846 -10.091 1.00 90.75 440 ASP A CA 1
ATOM 3440 C C . ASP A 1 440 ? -8.160 -12.332 -9.828 1.00 90.75 440 ASP A C 1
ATOM 3442 O O . ASP A 1 440 ? -8.939 -12.671 -8.944 1.00 90.75 440 ASP A O 1
ATOM 3446 N N . ASN A 1 441 ? -7.499 -13.239 -10.553 1.00 89.50 441 ASN A N 1
ATOM 3447 C CA . ASN A 1 441 ? -7.672 -14.673 -10.317 1.00 89.50 441 ASN A CA 1
ATOM 3448 C C . ASN A 1 441 ? -7.119 -15.126 -8.963 1.00 89.50 441 ASN A C 1
ATOM 3450 O O . ASN A 1 441 ? -7.671 -16.055 -8.371 1.00 89.50 441 ASN A O 1
ATOM 3454 N N . ALA A 1 442 ? -6.051 -14.492 -8.470 1.00 84.25 442 ALA A N 1
ATOM 3455 C CA . ALA A 1 442 ? -5.548 -14.743 -7.125 1.00 84.25 442 ALA A CA 1
ATOM 3456 C C . ALA A 1 442 ? -6.552 -14.264 -6.064 1.00 84.25 442 ALA A C 1
ATOM 3458 O O . ALA A 1 442 ? -6.949 -15.051 -5.203 1.00 84.25 442 ALA A O 1
ATOM 3459 N N . GLU A 1 443 ? -7.027 -13.022 -6.183 1.00 80.75 443 GLU A N 1
ATOM 3460 C CA . GLU A 1 443 ? -7.987 -12.425 -5.246 1.00 80.75 443 GLU A CA 1
ATOM 3461 C C . GLU A 1 443 ? -9.353 -13.133 -5.263 1.00 80.75 443 GLU A C 1
ATOM 3463 O O . GLU A 1 443 ? -9.947 -13.345 -4.215 1.00 80.75 443 GLU A O 1
ATOM 3468 N N . MET A 1 444 ? -9.838 -13.576 -6.428 1.00 83.25 444 MET A N 1
ATOM 3469 C CA . MET A 1 444 ? -11.101 -14.323 -6.548 1.00 83.25 444 MET A CA 1
ATOM 3470 C C . MET A 1 444 ? -10.967 -15.820 -6.239 1.00 83.25 444 MET A C 1
ATOM 3472 O O . MET A 1 444 ? -11.945 -16.554 -6.378 1.00 83.25 444 MET A O 1
ATOM 3476 N N . HIS A 1 445 ? -9.766 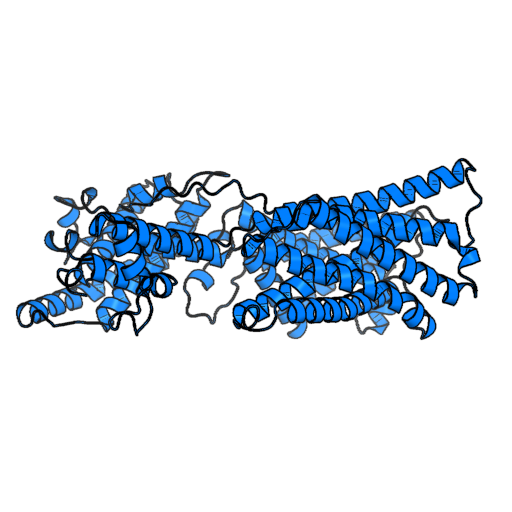-16.296 -5.896 1.00 82.19 445 HIS A N 1
ATOM 3477 C CA . HIS A 1 445 ? -9.464 -17.715 -5.669 1.00 82.19 445 HIS A CA 1
ATOM 3478 C C . HIS A 1 445 ? -9.845 -18.615 -6.862 1.00 82.19 445 HIS A C 1
ATOM 3480 O O . HIS A 1 445 ? -10.257 -19.763 -6.708 1.00 82.19 445 HIS A O 1
ATOM 3486 N N . ARG A 1 446 ? -9.688 -18.091 -8.084 1.00 87.81 446 ARG A N 1
ATOM 3487 C CA . ARG A 1 446 ? -9.987 -18.761 -9.365 1.00 87.81 446 ARG A CA 1
ATOM 3488 C C . ARG A 1 446 ? -8.728 -18.958 -10.201 1.00 87.81 446 ARG A C 1
ATOM 3490 O O . ARG A 1 446 ? -8.732 -18.776 -11.417 1.00 87.81 446 ARG A O 1
ATOM 3497 N N . ARG A 1 447 ? -7.614 -19.275 -9.545 1.00 86.62 447 ARG A N 1
ATOM 3498 C CA . ARG A 1 447 ? -6.328 -19.406 -10.231 1.00 86.62 447 ARG A CA 1
ATOM 3499 C C . ARG A 1 447 ? -6.355 -20.575 -11.218 1.00 86.62 447 ARG A C 1
ATOM 3501 O O . ARG A 1 447 ? -6.682 -21.692 -10.813 1.00 86.62 447 ARG A O 1
ATOM 3508 N N . PRO A 1 448 ? -6.006 -20.344 -12.495 1.00 90.94 448 PRO A N 1
ATOM 3509 C CA . PRO A 1 448 ? -5.839 -21.435 -13.441 1.00 90.94 448 PRO A CA 1
ATOM 3510 C C . PRO A 1 448 ? -4.590 -22.255 -13.088 1.00 90.94 448 PRO A C 1
ATOM 3512 O O . PRO A 1 448 ? -3.823 -21.916 -12.182 1.00 90.94 448 PRO A O 1
ATOM 3515 N N . SER A 1 449 ? -4.370 -23.355 -13.811 1.00 93.00 449 SER A N 1
ATOM 3516 C CA . SER A 1 449 ? -3.181 -24.179 -13.596 1.00 93.00 449 SER A CA 1
ATOM 3517 C C . SER A 1 449 ? -1.906 -23.354 -13.784 1.00 93.00 449 SER A C 1
ATOM 3519 O O . SER A 1 449 ? -1.833 -22.441 -14.611 1.00 93.00 449 SER A O 1
ATOM 3521 N N . ARG A 1 450 ? -0.858 -23.701 -13.034 1.00 90.75 450 ARG A N 1
ATOM 3522 C CA . ARG A 1 450 ? 0.411 -22.967 -13.092 1.00 90.75 450 ARG A CA 1
ATOM 3523 C C . ARG A 1 450 ? 1.037 -22.977 -14.488 1.00 90.75 450 ARG A C 1
ATOM 3525 O O . ARG A 1 450 ? 1.668 -22.004 -14.890 1.00 90.75 450 ARG A O 1
ATOM 3532 N N . LEU A 1 451 ? 0.843 -24.078 -15.212 1.00 93.31 451 LEU A N 1
ATOM 3533 C CA . LEU A 1 451 ? 1.295 -24.237 -16.589 1.00 93.31 451 LEU A CA 1
ATOM 3534 C C . LEU A 1 451 ? 0.548 -23.292 -17.536 1.00 93.31 451 LEU A C 1
ATOM 3536 O O . LEU A 1 451 ? 1.168 -22.739 -18.436 1.00 93.31 451 LEU A O 1
ATOM 3540 N N . TRP A 1 452 ? -0.744 -23.046 -17.298 1.00 94.25 452 TRP A N 1
ATOM 3541 C CA . TRP A 1 452 ? -1.492 -22.041 -18.049 1.00 94.25 452 TRP A CA 1
ATOM 3542 C C . TRP A 1 452 ? -1.005 -20.622 -17.746 1.00 94.25 452 TRP A C 1
ATOM 3544 O O . TRP A 1 452 ? -0.735 -19.876 -18.684 1.00 94.25 452 TRP A O 1
ATOM 3554 N N . GLU A 1 453 ? -0.857 -20.249 -16.466 1.00 92.06 453 GLU A N 1
ATOM 3555 C CA . GLU A 1 453 ? -0.420 -18.894 -16.076 1.00 92.06 453 GLU A CA 1
ATOM 3556 C C . GLU A 1 453 ? 0.912 -18.519 -16.737 1.00 92.06 453 GLU A C 1
ATOM 3558 O O . GLU A 1 453 ? 1.014 -17.481 -17.381 1.00 92.06 453 GLU A O 1
ATOM 3563 N N . VAL A 1 454 ? 1.909 -19.400 -16.625 1.00 94.50 454 VAL A N 1
ATOM 3564 C CA . VAL A 1 454 ? 3.242 -19.168 -17.193 1.00 94.50 454 VAL A CA 1
ATOM 3565 C C . VAL A 1 454 ? 3.224 -19.320 -18.703 1.00 94.50 454 VAL A C 1
ATOM 3567 O O . VAL A 1 454 ? 3.676 -18.430 -19.411 1.00 94.50 454 VAL A O 1
ATOM 3570 N N . GLY A 1 455 ? 2.693 -20.439 -19.202 1.00 96.56 455 GLY A N 1
ATOM 3571 C CA . GLY A 1 455 ? 2.759 -20.776 -20.618 1.00 96.56 455 GLY A CA 1
ATOM 3572 C C . GLY A 1 455 ? 2.030 -19.761 -21.488 1.00 96.56 455 GLY A C 1
ATOM 3573 O O . GLY A 1 455 ? 2.581 -19.330 -22.496 1.00 96.56 455 GLY A O 1
ATOM 3574 N N . SER A 1 456 ? 0.832 -19.319 -21.089 1.00 96.19 456 SER A N 1
ATOM 3575 C CA . SER A 1 456 ? 0.097 -18.324 -21.879 1.00 96.19 456 SER A CA 1
ATOM 3576 C C . SER A 1 456 ? 0.813 -16.972 -21.910 1.00 96.19 456 SER A C 1
ATOM 3578 O O . SER A 1 456 ? 0.937 -16.393 -22.987 1.00 96.19 456 SER A O 1
ATOM 3580 N N . GLN A 1 457 ? 1.348 -16.497 -20.778 1.00 96.19 457 GLN A N 1
ATOM 3581 C CA . GLN A 1 457 ? 2.080 -15.233 -20.750 1.00 96.19 457 GLN A CA 1
ATOM 3582 C C . GLN A 1 457 ? 3.392 -15.313 -21.548 1.00 96.19 457 GLN A C 1
ATOM 3584 O O . GLN A 1 457 ? 3.631 -14.426 -22.360 1.00 96.19 457 GLN A O 1
ATOM 3589 N N . THR A 1 458 ? 4.189 -16.380 -21.396 1.00 97.06 458 THR A N 1
ATOM 3590 C CA . THR A 1 458 ? 5.421 -16.624 -22.177 1.00 97.06 458 THR A CA 1
ATOM 3591 C C . THR A 1 458 ? 5.166 -16.607 -23.681 1.00 97.06 458 THR A C 1
ATOM 3593 O O . THR A 1 458 ? 5.887 -15.946 -24.424 1.00 97.06 458 THR A O 1
ATOM 3596 N N . ILE A 1 459 ? 4.139 -17.331 -24.138 1.00 97.88 459 ILE A N 1
ATOM 3597 C CA . ILE A 1 459 ? 3.822 -17.436 -25.566 1.00 97.88 459 ILE A CA 1
ATOM 3598 C C . ILE A 1 459 ? 3.359 -16.082 -26.106 1.00 97.88 459 ILE A C 1
ATOM 3600 O O . ILE A 1 459 ? 3.827 -15.651 -27.157 1.00 97.88 459 ILE A O 1
ATOM 3604 N N . VAL A 1 460 ? 2.466 -15.385 -25.395 1.00 97.81 460 VAL A N 1
ATOM 3605 C CA . VAL A 1 460 ? 1.939 -14.099 -25.870 1.00 97.81 460 VAL A CA 1
ATOM 3606 C C . VAL A 1 460 ? 3.019 -13.021 -25.890 1.00 97.81 460 VAL A C 1
ATOM 3608 O O . VAL A 1 460 ? 3.119 -12.314 -26.889 1.00 97.81 460 VAL A O 1
ATOM 3611 N N . THR A 1 461 ? 3.847 -12.889 -24.849 1.00 96.44 461 THR A N 1
ATOM 3612 C CA . THR A 1 461 ? 4.918 -11.879 -24.857 1.00 96.44 461 THR A CA 1
ATOM 3613 C C . THR A 1 461 ? 5.968 -12.186 -25.918 1.00 96.44 461 THR A C 1
ATOM 3615 O O . THR A 1 461 ? 6.351 -11.273 -26.640 1.00 96.44 461 THR A O 1
ATOM 3618 N N . GLY A 1 462 ? 6.355 -13.455 -26.095 1.00 97.38 462 GLY A N 1
ATOM 3619 C CA . GLY A 1 462 ? 7.273 -13.865 -27.161 1.00 97.38 462 GLY A CA 1
ATOM 3620 C C . GLY A 1 462 ? 6.732 -13.571 -28.564 1.00 97.38 462 GLY A C 1
ATOM 3621 O O . GLY A 1 462 ? 7.459 -13.050 -29.406 1.00 97.38 462 GLY A O 1
ATOM 3622 N N . MET A 1 463 ? 5.440 -13.824 -28.816 1.00 98.12 463 MET A N 1
ATOM 3623 C CA . MET A 1 463 ? 4.800 -13.462 -30.090 1.00 98.12 463 MET A CA 1
ATOM 3624 C C . MET A 1 463 ? 4.722 -11.946 -30.294 1.00 98.12 463 MET A C 1
ATOM 3626 O O . MET A 1 463 ? 4.984 -11.471 -31.396 1.00 98.12 463 MET A O 1
ATOM 3630 N N . CYS A 1 464 ? 4.392 -11.176 -29.252 1.00 97.62 464 CYS A N 1
ATOM 3631 C CA . CYS A 1 464 ? 4.407 -9.714 -29.324 1.00 97.62 464 CYS A CA 1
ATOM 3632 C C . CYS A 1 464 ? 5.812 -9.183 -29.640 1.00 97.62 464 CYS A C 1
ATOM 3634 O O . CYS A 1 464 ? 5.932 -8.302 -30.485 1.00 97.62 464 CYS A O 1
ATOM 3636 N N . GLY A 1 465 ? 6.853 -9.741 -29.016 1.00 96.50 465 GLY A N 1
ATOM 3637 C CA . GLY A 1 465 ? 8.253 -9.406 -29.281 1.00 96.50 465 GLY A CA 1
ATOM 3638 C C . GLY A 1 465 ? 8.676 -9.729 -30.708 1.00 96.50 465 GLY A C 1
ATOM 3639 O O . GLY A 1 465 ? 9.254 -8.891 -31.395 1.00 96.50 465 GLY A O 1
ATOM 3640 N N . LEU A 1 466 ? 8.294 -10.913 -31.196 1.00 97.62 466 LEU A N 1
ATOM 3641 C CA . LEU A 1 466 ? 8.532 -11.339 -32.574 1.00 97.62 466 LEU A CA 1
ATOM 3642 C C . LEU A 1 466 ? 7.888 -10.382 -33.586 1.00 97.62 466 LEU A C 1
ATOM 3644 O O . LEU A 1 466 ? 8.550 -9.945 -34.527 1.00 97.62 466 LEU A O 1
ATOM 3648 N N . ILE A 1 467 ? 6.606 -10.054 -33.394 1.00 97.44 467 ILE A N 1
ATOM 3649 C CA . ILE A 1 467 ? 5.869 -9.124 -34.261 1.00 97.44 467 ILE A CA 1
ATOM 3650 C C . ILE A 1 467 ? 6.513 -7.741 -34.199 1.00 97.44 467 ILE A C 1
ATOM 3652 O O . ILE A 1 467 ? 6.758 -7.142 -35.246 1.00 97.44 467 ILE A O 1
ATOM 3656 N N . ALA A 1 468 ? 6.805 -7.251 -32.992 1.00 96.06 468 ALA A N 1
ATOM 3657 C CA . ALA A 1 468 ? 7.377 -5.931 -32.800 1.00 96.06 468 ALA A CA 1
ATOM 3658 C C . ALA A 1 468 ? 8.727 -5.804 -33.507 1.00 96.06 468 ALA A C 1
ATOM 3660 O O . ALA A 1 468 ? 8.871 -4.950 -34.377 1.00 96.06 468 ALA A O 1
ATOM 3661 N N . ALA A 1 469 ? 9.659 -6.718 -33.233 1.00 95.62 469 ALA A N 1
ATOM 3662 C CA . ALA A 1 469 ? 10.970 -6.723 -33.867 1.00 95.62 469 ALA A CA 1
ATOM 3663 C C . ALA A 1 469 ? 10.872 -6.867 -35.393 1.00 95.62 469 ALA A C 1
ATOM 3665 O O . ALA A 1 469 ? 11.539 -6.132 -36.117 1.00 95.62 469 ALA A O 1
ATOM 3666 N N . SER A 1 470 ? 10.012 -7.759 -35.899 1.00 96.75 470 SER A N 1
ATOM 3667 C CA . SER A 1 470 ? 9.854 -7.960 -37.347 1.00 96.75 470 SER A CA 1
ATOM 3668 C C . SER A 1 470 ? 9.392 -6.686 -38.053 1.00 96.75 470 SER A C 1
ATOM 3670 O O . SER A 1 470 ? 9.984 -6.295 -39.054 1.00 96.75 470 SER A O 1
ATOM 3672 N N . VAL A 1 471 ? 8.371 -6.009 -37.516 1.00 96.25 471 VAL A N 1
ATOM 3673 C CA . VAL A 1 471 ? 7.858 -4.758 -38.094 1.00 96.25 471 VAL A CA 1
ATOM 3674 C C . VAL A 1 471 ? 8.894 -3.641 -37.977 1.00 96.25 471 VAL A C 1
ATOM 3676 O O . VAL A 1 471 ? 9.135 -2.928 -38.948 1.00 96.25 471 VAL A O 1
ATOM 3679 N N . SER A 1 472 ? 9.541 -3.497 -36.820 1.00 94.19 472 SER A N 1
ATOM 3680 C CA . SER A 1 472 ? 10.556 -2.465 -36.610 1.00 94.19 472 SER A CA 1
ATOM 3681 C C . SER A 1 472 ? 11.748 -2.639 -37.555 1.00 94.19 472 SER A C 1
ATOM 3683 O O . SER A 1 472 ? 12.187 -1.659 -38.152 1.00 94.19 472 SER A O 1
ATOM 3685 N N . PHE A 1 473 ? 12.245 -3.862 -37.763 1.00 94.12 473 PHE A N 1
ATOM 3686 C CA . PHE A 1 473 ? 13.363 -4.102 -38.681 1.00 94.12 473 PHE A CA 1
ATOM 3687 C C . PHE A 1 473 ? 12.969 -4.070 -40.160 1.00 94.12 473 PHE A C 1
ATOM 3689 O O . PHE A 1 473 ? 13.792 -3.662 -40.977 1.00 94.12 473 PHE A O 1
ATOM 3696 N N . GLU A 1 474 ? 11.723 -4.400 -40.511 1.00 95.06 474 GLU A N 1
ATOM 3697 C CA . GLU A 1 474 ? 11.188 -4.134 -41.852 1.00 95.06 474 GLU A CA 1
ATOM 3698 C C . GLU A 1 474 ? 11.249 -2.632 -42.168 1.00 95.06 474 GLU A C 1
ATOM 3700 O O . GLU A 1 474 ? 11.734 -2.240 -43.227 1.00 95.06 474 GLU A O 1
ATOM 3705 N N . LEU A 1 475 ? 10.846 -1.781 -41.217 1.00 92.44 475 LEU A N 1
ATOM 3706 C CA . LEU A 1 475 ? 10.898 -0.324 -41.366 1.00 92.44 475 LEU A CA 1
ATOM 3707 C C . LEU A 1 475 ? 12.332 0.226 -41.404 1.00 92.44 475 LEU A C 1
ATOM 3709 O O . LEU A 1 475 ? 12.597 1.173 -42.140 1.00 92.44 475 LEU A O 1
ATOM 3713 N N . ILE A 1 476 ? 13.255 -0.340 -40.617 1.00 90.50 476 ILE A N 1
ATOM 3714 C CA . ILE A 1 476 ? 14.645 0.145 -40.531 1.00 90.50 476 ILE A CA 1
ATOM 3715 C C . ILE A 1 476 ? 15.475 -0.278 -41.750 1.00 90.50 476 ILE A C 1
ATOM 3717 O O . ILE A 1 476 ? 16.252 0.524 -42.264 1.00 90.50 476 ILE A O 1
ATOM 3721 N N . LEU A 1 477 ? 15.357 -1.537 -42.182 1.00 92.50 477 LEU A N 1
ATOM 3722 C CA . LEU A 1 477 ? 16.250 -2.138 -43.182 1.00 92.50 477 LEU A CA 1
ATOM 3723 C C . LEU A 1 477 ? 15.588 -2.341 -44.551 1.00 92.50 477 LEU A C 1
ATOM 3725 O O . LEU A 1 477 ? 16.275 -2.713 -45.500 1.00 92.50 477 LEU A O 1
ATOM 3729 N N . GLY A 1 478 ? 14.274 -2.123 -44.670 1.00 93.00 478 GLY A N 1
ATOM 3730 C CA . GLY A 1 478 ? 13.511 -2.462 -45.877 1.00 93.00 478 GLY A CA 1
ATOM 3731 C C . GLY A 1 478 ? 13.368 -3.973 -46.101 1.00 93.00 478 GLY A C 1
ATOM 3732 O O . GLY A 1 478 ? 13.115 -4.398 -47.227 1.00 93.00 478 GLY A O 1
ATOM 3733 N N . GLY A 1 479 ? 13.590 -4.776 -45.054 1.00 92.38 479 GLY A N 1
ATOM 3734 C CA . GLY A 1 479 ? 13.477 -6.232 -45.093 1.00 92.38 479 GLY A CA 1
ATOM 3735 C C . GLY A 1 479 ? 13.849 -6.899 -43.766 1.00 92.38 479 GLY A C 1
ATOM 3736 O O . GLY A 1 479 ? 15.020 -6.947 -43.386 1.00 92.38 479 GLY A O 1
ATOM 3737 N N . ALA A 1 480 ? 12.873 -7.500 -43.084 1.00 92.00 480 ALA A N 1
ATOM 3738 C CA . ALA A 1 480 ? 13.054 -8.203 -41.810 1.00 92.00 480 ALA A CA 1
ATOM 3739 C C . ALA A 1 480 ? 14.050 -9.376 -41.905 1.00 92.00 480 ALA A C 1
ATOM 3741 O O . ALA A 1 480 ? 14.730 -9.708 -40.933 1.00 92.00 480 ALA A O 1
ATOM 3742 N N . SER A 1 481 ? 14.206 -9.971 -43.094 1.00 93.31 481 SER A N 1
ATOM 3743 C CA . SER A 1 481 ? 15.178 -11.042 -43.346 1.00 93.31 481 SER A CA 1
ATOM 3744 C C . SER A 1 481 ? 16.635 -10.615 -43.131 1.00 93.31 481 SER A C 1
ATOM 3746 O O . SER A 1 481 ? 17.503 -11.473 -43.000 1.00 93.31 481 SER A O 1
ATOM 3748 N N . MET A 1 482 ? 16.922 -9.311 -43.086 1.00 92.81 482 MET A N 1
ATOM 3749 C CA . MET A 1 482 ? 18.264 -8.788 -42.813 1.00 92.81 482 MET A CA 1
ATOM 3750 C C . MET A 1 482 ? 18.626 -8.766 -41.319 1.00 92.81 482 MET A C 1
ATOM 3752 O O . MET A 1 482 ? 19.783 -8.519 -40.993 1.00 92.81 482 MET A O 1
ATOM 3756 N N . ALA A 1 483 ? 17.667 -9.028 -40.424 1.00 94.38 483 ALA A N 1
ATOM 3757 C CA . ALA A 1 483 ? 17.831 -8.963 -38.968 1.00 94.38 483 ALA A CA 1
ATOM 3758 C C . ALA A 1 483 ? 17.261 -10.200 -38.246 1.00 94.38 483 ALA A C 1
ATOM 3760 O O . ALA A 1 483 ? 16.802 -10.104 -37.108 1.00 94.38 483 ALA A O 1
ATOM 3761 N N . VAL A 1 484 ? 17.241 -11.367 -38.908 1.00 94.69 484 VAL A N 1
ATOM 3762 C CA . VAL A 1 484 ? 16.601 -12.593 -38.381 1.00 94.69 484 VAL A CA 1
ATOM 3763 C C . VAL A 1 484 ? 17.145 -12.983 -37.007 1.00 94.69 484 VAL A C 1
ATOM 3765 O O . VAL A 1 484 ? 16.370 -13.328 -36.119 1.00 94.69 484 VAL A O 1
ATOM 3768 N N . ASP A 1 485 ? 18.458 -12.903 -36.812 1.00 93.00 485 ASP A N 1
ATOM 3769 C CA . ASP A 1 485 ? 19.118 -13.197 -35.538 1.00 93.00 485 ASP A CA 1
ATOM 3770 C C . ASP A 1 485 ? 18.619 -12.287 -34.404 1.00 93.00 485 ASP A C 1
ATOM 3772 O O . ASP A 1 485 ? 18.238 -12.777 -33.339 1.00 93.00 485 ASP A O 1
ATOM 3776 N N . ARG A 1 486 ? 18.535 -10.974 -34.642 1.00 92.69 486 ARG A N 1
ATOM 3777 C CA . ARG A 1 486 ? 18.056 -10.005 -33.653 1.00 92.69 486 ARG A CA 1
ATOM 3778 C C . ARG A 1 486 ? 16.558 -10.147 -33.393 1.00 92.69 486 ARG A C 1
ATOM 3780 O O . ARG A 1 486 ? 16.152 -10.072 -32.239 1.00 92.69 486 ARG A O 1
ATOM 3787 N N . ILE A 1 487 ? 15.754 -10.421 -34.421 1.00 95.62 487 ILE A N 1
ATOM 3788 C CA . ILE A 1 487 ? 14.314 -10.699 -34.286 1.00 95.62 487 ILE A CA 1
ATOM 3789 C C . ILE A 1 487 ? 14.081 -11.920 -33.388 1.00 95.62 487 ILE A C 1
ATOM 3791 O O . ILE A 1 487 ? 13.270 -11.864 -32.461 1.00 95.62 487 ILE A O 1
ATOM 3795 N N . VAL A 1 488 ? 14.808 -13.013 -33.639 1.00 95.25 488 VAL A N 1
ATOM 3796 C CA . VAL A 1 488 ? 14.719 -14.235 -32.828 1.00 95.25 488 VAL A CA 1
ATOM 3797 C C . VAL A 1 488 ? 15.176 -13.963 -31.397 1.00 95.25 488 VAL A C 1
ATOM 3799 O O . VAL A 1 488 ? 14.494 -14.374 -30.459 1.00 95.25 488 VAL A O 1
ATOM 3802 N N . LEU A 1 489 ? 16.282 -13.235 -31.213 1.00 93.69 489 LEU A N 1
ATOM 3803 C CA . LEU A 1 489 ? 16.780 -12.871 -29.889 1.00 93.69 489 LEU A CA 1
ATOM 3804 C C . LEU A 1 489 ? 15.749 -12.052 -29.099 1.00 93.69 489 LEU A C 1
ATOM 3806 O O . LEU A 1 489 ? 15.448 -12.410 -27.963 1.00 93.69 489 LEU A O 1
ATOM 3810 N N . THR A 1 490 ? 15.155 -11.014 -29.697 1.00 94.38 490 THR A N 1
ATOM 3811 C CA . THR A 1 490 ? 14.101 -10.213 -29.053 1.00 94.38 490 THR A CA 1
ATOM 3812 C C . THR A 1 490 ? 12.900 -11.078 -28.668 1.00 94.38 490 THR A C 1
ATOM 3814 O O . THR A 1 490 ? 12.452 -11.022 -27.527 1.00 94.38 490 THR A O 1
ATOM 3817 N N . ALA A 1 491 ? 12.433 -11.959 -29.559 1.00 96.81 491 ALA A N 1
ATOM 3818 C CA . ALA A 1 491 ? 11.326 -12.865 -29.256 1.00 96.81 491 ALA A CA 1
ATOM 3819 C C . ALA A 1 491 ? 11.631 -13.811 -28.076 1.00 96.81 491 ALA A C 1
ATOM 3821 O O . ALA A 1 491 ? 10.767 -14.045 -27.229 1.00 96.81 491 ALA A O 1
ATOM 3822 N N . VAL A 1 492 ? 12.857 -14.345 -27.996 1.00 96.25 492 VAL A N 1
ATOM 3823 C CA . VAL A 1 492 ? 13.302 -15.208 -26.886 1.00 96.25 492 VAL A CA 1
ATOM 3824 C C . VAL A 1 492 ? 13.400 -14.424 -25.579 1.00 96.25 492 VAL A C 1
ATOM 3826 O O . VAL A 1 492 ? 12.940 -14.910 -24.544 1.00 96.25 492 VAL A O 1
ATOM 3829 N N . ILE A 1 493 ? 13.960 -13.214 -25.622 1.00 94.38 493 ILE A N 1
ATOM 3830 C CA . ILE A 1 493 ? 14.039 -12.316 -24.468 1.00 94.38 493 ILE A CA 1
ATOM 3831 C C . ILE A 1 493 ? 12.630 -12.026 -23.944 1.00 94.38 493 ILE A C 1
ATOM 3833 O O . ILE A 1 493 ? 12.357 -12.273 -22.770 1.00 94.38 493 ILE A O 1
ATOM 3837 N N . ASP A 1 494 ? 11.706 -11.599 -24.803 1.00 95.81 494 ASP A N 1
ATOM 3838 C CA . ASP A 1 494 ? 10.339 -11.262 -24.399 1.00 95.81 494 ASP A CA 1
ATOM 3839 C C . ASP A 1 494 ? 9.553 -12.487 -23.909 1.00 95.81 494 ASP A C 1
ATOM 3841 O O . ASP A 1 494 ? 8.743 -12.387 -22.979 1.00 95.81 494 ASP A O 1
ATOM 3845 N N . ALA A 1 495 ? 9.813 -13.675 -24.462 1.00 96.69 495 ALA A N 1
ATOM 3846 C CA . ALA A 1 495 ? 9.281 -14.928 -23.930 1.00 96.69 495 ALA A CA 1
ATOM 3847 C C . ALA A 1 495 ? 9.806 -15.205 -22.508 1.00 96.69 495 ALA A C 1
ATOM 3849 O O . ALA A 1 495 ? 9.026 -15.562 -21.619 1.00 96.69 495 ALA A O 1
ATOM 3850 N N . ALA A 1 496 ? 11.103 -14.989 -22.260 1.00 94.19 496 ALA A N 1
ATOM 3851 C CA . ALA A 1 496 ? 11.702 -15.118 -20.933 1.00 94.19 496 ALA A CA 1
ATOM 3852 C C . ALA A 1 496 ? 11.121 -14.091 -19.945 1.00 94.19 496 ALA A C 1
ATOM 3854 O O . ALA A 1 496 ? 10.779 -14.457 -18.818 1.00 94.19 496 ALA A O 1
ATOM 3855 N N . VAL A 1 497 ? 10.906 -12.840 -20.371 1.00 93.19 497 VAL A N 1
ATOM 3856 C CA . VAL A 1 497 ? 10.205 -11.833 -19.559 1.00 93.19 497 VAL A CA 1
ATOM 3857 C C . VAL A 1 497 ? 8.804 -12.322 -19.194 1.00 93.19 497 VAL A C 1
ATOM 3859 O O . VAL A 1 497 ? 8.440 -12.325 -18.016 1.00 93.19 497 VAL A O 1
ATOM 3862 N N . GLY A 1 498 ? 8.030 -12.805 -20.171 1.00 94.81 498 GLY A N 1
ATOM 3863 C CA . GLY A 1 498 ? 6.698 -13.363 -19.928 1.00 94.81 498 GLY A CA 1
ATOM 3864 C C . GLY A 1 498 ? 6.705 -14.558 -18.981 1.00 94.81 498 GLY A C 1
ATOM 3865 O O . GLY A 1 498 ? 5.840 -14.644 -18.111 1.00 94.81 498 GLY A O 1
ATOM 3866 N N . PHE A 1 499 ? 7.709 -15.434 -19.086 1.00 94.44 499 PHE A N 1
ATOM 3867 C CA . PHE A 1 499 ? 7.903 -16.561 -18.172 1.00 94.44 499 PHE A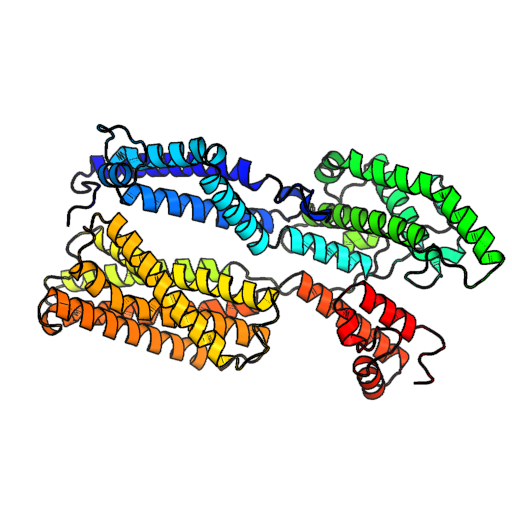 CA 1
ATOM 3868 C C . PHE A 1 499 ? 8.124 -16.093 -16.734 1.00 94.44 499 PHE A C 1
ATOM 3870 O O . PHE A 1 499 ? 7.434 -16.549 -15.820 1.00 94.44 499 PHE A O 1
ATOM 3877 N N . VAL A 1 500 ? 9.066 -15.169 -16.520 1.00 92.12 500 VAL A N 1
ATOM 3878 C CA . VAL A 1 500 ? 9.396 -14.662 -15.181 1.00 92.12 500 VAL A CA 1
ATOM 3879 C C . VAL A 1 500 ? 8.200 -13.916 -14.593 1.00 92.12 500 VAL A C 1
ATOM 3881 O O . VAL A 1 500 ? 7.810 -14.178 -13.454 1.00 92.12 500 VAL A O 1
ATOM 3884 N N . LEU A 1 501 ? 7.555 -13.043 -15.368 1.00 90.81 501 LEU A N 1
ATOM 3885 C CA . LEU A 1 501 ? 6.368 -12.318 -14.922 1.00 90.81 501 LEU A CA 1
ATOM 3886 C C . LEU A 1 501 ? 5.218 -13.277 -14.580 1.00 90.81 501 LEU A C 1
ATOM 3888 O O . LEU A 1 501 ? 4.694 -13.202 -13.468 1.00 90.81 501 LEU A O 1
ATOM 3892 N N . GLY A 1 502 ? 4.899 -14.237 -15.451 1.00 91.19 502 GLY A N 1
ATOM 3893 C CA . GLY A 1 502 ? 3.880 -15.263 -15.197 1.00 91.19 502 GLY A CA 1
ATOM 3894 C C . GLY A 1 502 ? 4.240 -16.185 -14.029 1.00 91.19 502 GLY A C 1
ATOM 3895 O O . GLY A 1 502 ? 3.366 -16.773 -13.389 1.00 91.19 502 GLY A O 1
ATOM 3896 N N . TRP A 1 503 ? 5.527 -16.286 -13.682 1.00 90.44 503 TRP A N 1
ATOM 3897 C CA . TRP A 1 503 ? 5.977 -17.030 -12.516 1.00 90.44 503 TRP A CA 1
ATOM 3898 C C . TRP A 1 503 ? 5.799 -16.253 -11.207 1.00 90.44 503 TRP A C 1
ATOM 3900 O O . TRP A 1 503 ? 5.224 -16.770 -10.239 1.00 90.44 503 TRP A O 1
ATOM 3910 N N . TYR A 1 504 ? 6.293 -15.023 -11.149 1.00 86.25 504 TYR A N 1
ATOM 3911 C CA . TYR A 1 504 ? 6.360 -14.266 -9.903 1.00 86.25 504 TYR A CA 1
ATOM 3912 C C . TYR A 1 504 ? 5.081 -13.485 -9.604 1.00 86.25 504 TYR A C 1
ATOM 3914 O O . TYR A 1 504 ? 4.662 -13.460 -8.445 1.00 86.25 504 TYR A O 1
ATOM 3922 N N . LEU A 1 505 ? 4.413 -12.913 -10.612 1.00 82.69 505 LEU A N 1
ATOM 3923 C CA . LEU A 1 505 ? 3.235 -12.066 -10.399 1.00 82.69 505 LEU A CA 1
ATOM 3924 C C . LEU A 1 505 ? 2.081 -12.790 -9.701 1.00 82.69 505 LEU A C 1
ATOM 3926 O O . LEU A 1 505 ? 1.616 -12.253 -8.698 1.00 82.69 505 LEU A O 1
ATOM 3930 N N . PRO A 1 506 ? 1.641 -13.997 -10.117 1.00 82.25 506 PRO A N 1
ATOM 3931 C CA . PRO A 1 506 ? 0.527 -14.671 -9.448 1.00 82.25 506 PRO A CA 1
ATOM 3932 C C . PRO A 1 506 ? 0.845 -15.052 -7.999 1.00 82.25 506 PRO A C 1
ATOM 3934 O O . PRO A 1 506 ? -0.032 -15.040 -7.139 1.00 82.25 506 PRO A O 1
ATOM 3937 N N . ARG A 1 507 ? 2.111 -15.385 -7.703 1.00 81.12 507 ARG A N 1
ATOM 3938 C CA . ARG A 1 507 ? 2.551 -15.686 -6.331 1.00 81.12 507 ARG A CA 1
ATOM 3939 C C . ARG A 1 507 ? 2.582 -14.429 -5.474 1.00 81.12 507 ARG A C 1
ATOM 3941 O O . ARG A 1 507 ? 2.071 -14.450 -4.364 1.00 81.12 507 ARG A O 1
ATOM 3948 N N . ALA A 1 508 ? 3.131 -13.341 -6.006 1.00 76.81 508 ALA A N 1
ATOM 3949 C CA . ALA A 1 508 ? 3.142 -12.054 -5.328 1.00 76.81 508 ALA A CA 1
ATOM 3950 C C . ALA A 1 508 ? 1.724 -11.499 -5.121 1.00 76.81 508 ALA A C 1
ATOM 3952 O O . ALA A 1 508 ? 1.464 -10.824 -4.135 1.00 76.81 508 ALA A O 1
ATOM 3953 N N . ALA A 1 509 ? 0.812 -11.779 -6.055 1.00 71.38 509 ALA A N 1
ATOM 3954 C CA . ALA A 1 509 ? -0.603 -11.449 -5.956 1.00 71.38 509 ALA A CA 1
ATOM 3955 C C . ALA A 1 509 ? -1.283 -12.215 -4.821 1.00 71.38 509 ALA A C 1
ATOM 3957 O O . ALA A 1 509 ? -1.930 -11.609 -3.980 1.00 71.38 509 ALA A O 1
ATOM 3958 N N . ALA A 1 510 ? -1.093 -13.535 -4.779 1.00 69.75 510 ALA A N 1
ATOM 3959 C CA . ALA A 1 510 ? -1.674 -14.393 -3.751 1.00 69.75 510 ALA A CA 1
ATOM 3960 C C . ALA A 1 510 ? -1.100 -14.126 -2.350 1.00 69.75 510 ALA A C 1
ATOM 3962 O O . ALA A 1 510 ? -1.773 -14.383 -1.362 1.00 69.75 510 ALA A O 1
ATOM 3963 N N . ALA A 1 511 ? 0.134 -13.623 -2.267 1.00 66.25 511 ALA A N 1
ATOM 3964 C CA . ALA A 1 511 ? 0.773 -13.249 -1.008 1.00 66.25 511 ALA A CA 1
ATOM 3965 C C . ALA A 1 511 ? 0.386 -11.843 -0.518 1.00 66.25 511 ALA A C 1
ATOM 3967 O O . ALA A 1 511 ? 0.745 -11.481 0.598 1.00 66.25 511 ALA A O 1
ATOM 3968 N N . LYS A 1 512 ? -0.307 -11.040 -1.341 1.00 67.75 512 LYS A N 1
ATOM 3969 C CA . LYS A 1 512 ? -0.676 -9.665 -1.001 1.00 67.75 512 LYS A CA 1
ATOM 3970 C C . LYS A 1 512 ? -1.834 -9.681 0.004 1.00 67.75 512 LYS A C 1
ATOM 3972 O O . LYS A 1 512 ? -2.991 -9.626 -0.395 1.00 67.75 512 LYS A O 1
ATOM 3977 N N . SER A 1 513 ? -1.504 -9.707 1.292 1.00 70.88 513 SER A N 1
ATOM 3978 C CA . SER A 1 513 ? -2.446 -9.382 2.368 1.00 70.88 513 SER A CA 1
ATOM 3979 C C . SER A 1 513 ? -2.768 -7.891 2.299 1.00 70.88 513 SER A C 1
ATOM 3981 O O . SER A 1 513 ? -1.856 -7.059 2.304 1.00 70.88 513 SER A O 1
ATOM 3983 N N . ASP A 1 514 ? -4.045 -7.533 2.186 1.00 79.94 514 ASP A N 1
ATOM 3984 C CA . ASP A 1 514 ? -4.499 -6.186 2.535 1.00 79.94 514 ASP A CA 1
ATOM 3985 C C . ASP A 1 514 ? -4.899 -6.235 4.012 1.00 79.94 514 ASP A C 1
ATOM 3987 O O . ASP A 1 514 ? -5.916 -6.857 4.323 1.00 79.94 514 ASP A O 1
ATOM 3991 N N . PRO A 1 515 ? -4.164 -5.570 4.926 1.00 84.75 515 PRO A N 1
ATOM 3992 C CA . PRO A 1 515 ? -4.456 -5.640 6.354 1.00 84.75 515 PRO A CA 1
ATOM 3993 C C . PRO A 1 515 ? -5.907 -5.285 6.701 1.00 84.75 515 PRO A C 1
ATOM 3995 O O . PRO A 1 515 ? -6.466 -5.814 7.656 1.00 84.75 515 PRO A O 1
ATOM 3998 N N . LEU A 1 516 ? -6.547 -4.388 5.941 1.00 86.81 516 LEU A N 1
ATOM 3999 C CA . LEU A 1 516 ? -7.947 -4.028 6.179 1.00 86.81 516 LEU A CA 1
ATOM 4000 C C . LEU A 1 516 ? -8.919 -5.112 5.703 1.00 86.81 516 LEU A C 1
ATOM 4002 O O . LEU A 1 516 ? -9.967 -5.295 6.327 1.00 86.81 516 LEU A O 1
ATOM 4006 N N . ALA A 1 517 ? -8.584 -5.812 4.618 1.00 84.50 517 ALA A N 1
ATOM 4007 C CA . ALA A 1 517 ? -9.341 -6.968 4.156 1.00 84.50 517 ALA A CA 1
ATOM 4008 C C . ALA A 1 517 ? -9.195 -8.135 5.139 1.00 84.50 517 ALA A C 1
ATOM 4010 O O . ALA A 1 517 ? -10.204 -8.715 5.521 1.00 84.50 517 ALA A O 1
ATOM 4011 N N . ASP A 1 518 ? -7.988 -8.386 5.647 1.00 85.44 518 ASP A N 1
ATOM 4012 C CA . ASP A 1 518 ? -7.732 -9.457 6.614 1.00 85.44 518 ASP A CA 1
ATOM 4013 C C . ASP A 1 518 ? -8.551 -9.266 7.896 1.00 85.44 518 ASP A C 1
ATOM 4015 O O . ASP A 1 518 ? -9.227 -10.183 8.352 1.00 85.44 518 ASP A O 1
ATOM 4019 N N . VAL A 1 519 ? -8.570 -8.047 8.451 1.00 88.75 519 VAL A N 1
ATOM 4020 C CA . VAL A 1 519 ? -9.367 -7.754 9.657 1.00 88.75 519 VAL A CA 1
ATOM 4021 C C . VAL A 1 519 ? -10.867 -7.788 9.351 1.00 88.75 519 VAL A C 1
ATOM 4023 O O . VAL A 1 519 ? -11.674 -8.143 10.210 1.00 88.75 519 VAL A O 1
ATOM 4026 N N . LYS A 1 520 ? -11.286 -7.438 8.130 1.00 89.94 520 LYS A N 1
ATOM 4027 C CA . LYS A 1 520 ? -12.677 -7.637 7.705 1.00 89.94 520 LYS A CA 1
ATOM 4028 C C . LYS A 1 520 ? -13.035 -9.124 7.695 1.00 89.94 520 LYS A C 1
ATOM 4030 O O . LYS A 1 520 ? -14.093 -9.478 8.213 1.00 89.94 520 LYS A O 1
ATOM 4035 N N . ASP A 1 521 ? -12.189 -9.965 7.122 1.00 88.06 521 ASP A N 1
ATOM 4036 C CA . ASP A 1 521 ? -12.434 -11.400 7.034 1.00 88.06 521 ASP A CA 1
ATOM 4037 C C . ASP A 1 521 ? -12.396 -12.041 8.429 1.00 88.06 521 ASP A C 1
ATOM 4039 O O . ASP A 1 521 ? -13.272 -12.839 8.749 1.00 88.06 521 ASP A O 1
ATOM 4043 N N . GLU A 1 522 ? -11.497 -11.598 9.316 1.00 88.75 522 GLU A N 1
ATOM 4044 C CA . GLU A 1 522 ? -11.467 -11.984 10.736 1.00 88.75 522 GLU A CA 1
ATOM 4045 C C . GLU A 1 522 ? -12.782 -11.631 11.450 1.00 88.75 522 GLU A C 1
ATOM 4047 O O . GLU A 1 522 ? -13.332 -12.453 12.188 1.00 88.75 522 GLU A O 1
ATOM 4052 N N . ARG A 1 523 ? -13.342 -10.436 11.209 1.00 91.88 523 ARG A N 1
ATOM 4053 C CA . ARG A 1 523 ? -14.658 -10.049 11.750 1.00 91.88 523 ARG A CA 1
ATOM 4054 C C . ARG A 1 523 ? -15.769 -10.954 11.230 1.00 91.88 523 ARG A C 1
ATOM 4056 O O . ARG A 1 523 ? -16.600 -11.405 12.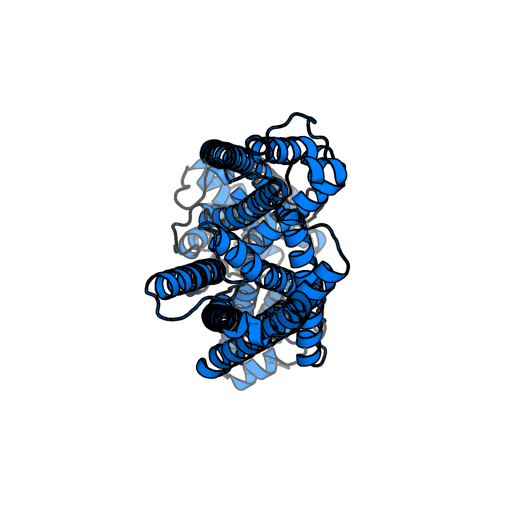013 1.00 91.88 523 ARG A O 1
ATOM 4063 N N . VAL A 1 524 ? -15.792 -11.232 9.927 1.00 91.31 524 VAL A N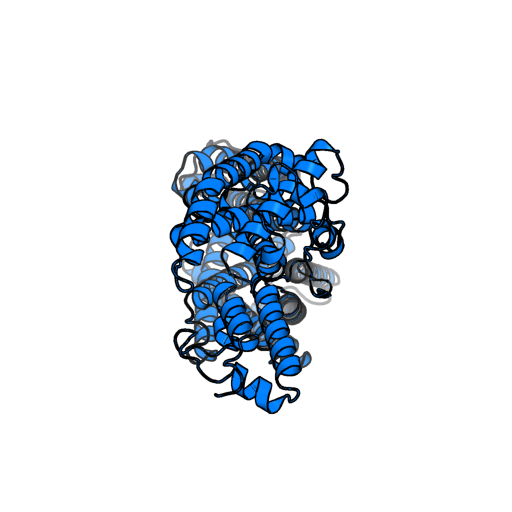 1
ATOM 4064 C CA . VAL A 1 524 ? -16.800 -12.119 9.325 1.00 91.31 524 VAL A CA 1
ATOM 4065 C C . VAL A 1 524 ? -16.694 -13.531 9.906 1.00 91.31 524 VAL A C 1
ATOM 4067 O O . VAL A 1 524 ? -17.705 -14.075 10.341 1.00 91.31 524 VAL A O 1
ATOM 4070 N N . GLN A 1 525 ? -15.484 -14.080 10.019 1.00 91.19 525 GLN A N 1
ATOM 4071 C CA . GLN A 1 525 ? -15.239 -15.390 10.630 1.00 91.19 525 GLN A CA 1
ATOM 4072 C C . GLN A 1 525 ? -15.632 -15.423 12.110 1.00 91.19 525 GLN A C 1
ATOM 4074 O O . GLN A 1 525 ? -16.224 -16.392 12.579 1.00 91.19 525 GLN A O 1
ATOM 4079 N N . THR A 1 526 ? -15.351 -14.351 12.855 1.00 90.88 526 THR A N 1
ATOM 4080 C CA . THR A 1 526 ? -15.759 -14.230 14.263 1.00 90.88 526 THR A CA 1
ATOM 4081 C C . THR A 1 526 ? -17.282 -14.210 14.386 1.00 90.88 526 THR A C 1
ATOM 4083 O O . THR A 1 526 ? -17.846 -14.892 15.244 1.00 90.88 526 THR A O 1
ATOM 4086 N N . LEU A 1 527 ? -17.968 -13.473 13.507 1.00 93.50 527 LEU A N 1
ATOM 4087 C CA . LEU A 1 527 ? -19.430 -13.435 13.470 1.00 93.50 527 LEU A CA 1
ATOM 4088 C C . LEU A 1 527 ? -20.014 -14.810 13.118 1.00 93.50 527 LEU A C 1
ATOM 4090 O O . LEU A 1 527 ? -20.968 -15.245 13.755 1.00 93.50 527 LEU A O 1
ATOM 4094 N N . GLU A 1 528 ? -19.414 -15.511 12.157 1.00 93.50 528 GLU A N 1
ATOM 4095 C CA . GLU A 1 528 ? -19.777 -16.876 11.768 1.00 93.50 528 GLU A CA 1
ATOM 4096 C C . GLU A 1 528 ? -19.621 -17.871 12.913 1.00 93.50 528 GLU A C 1
ATOM 4098 O O . GLU A 1 528 ? -20.557 -18.612 13.216 1.00 93.50 528 GLU A O 1
ATOM 4103 N N . ALA A 1 529 ? -18.475 -17.853 13.594 1.00 92.31 529 ALA A N 1
ATOM 4104 C CA . ALA A 1 529 ? -18.222 -18.702 14.750 1.00 92.31 529 ALA A CA 1
ATOM 4105 C C . ALA A 1 529 ? -19.215 -18.411 15.885 1.00 92.31 529 ALA A C 1
ATOM 4107 O O . ALA A 1 529 ? -19.748 -19.337 16.498 1.00 92.31 529 ALA A O 1
ATOM 4108 N N . THR A 1 530 ? -19.521 -17.132 16.126 1.00 91.38 530 THR A N 1
ATOM 4109 C CA . THR A 1 530 ? -20.501 -16.724 17.142 1.00 91.38 530 THR A CA 1
ATOM 4110 C C . THR A 1 530 ? -21.910 -17.185 16.761 1.00 91.38 530 THR A C 1
ATOM 4112 O O . THR A 1 530 ? -22.640 -17.697 17.611 1.00 91.38 530 THR A O 1
ATOM 4115 N N . ALA A 1 531 ? -22.301 -17.049 15.489 1.00 94.12 531 ALA A N 1
ATOM 4116 C CA . ALA A 1 531 ? -23.603 -17.495 14.995 1.00 94.12 531 ALA A CA 1
ATOM 4117 C C . ALA A 1 531 ? -23.739 -19.015 15.105 1.00 94.12 531 ALA A C 1
ATOM 4119 O O . ALA A 1 531 ? -24.730 -19.512 15.640 1.00 94.12 531 ALA A O 1
ATOM 4120 N N . LEU A 1 532 ? -22.711 -19.759 14.694 1.00 94.62 532 LEU A N 1
ATOM 4121 C CA . LEU A 1 532 ? -22.670 -21.211 14.829 1.00 94.62 532 LEU A CA 1
ATOM 4122 C C . LEU A 1 532 ? -22.792 -21.648 16.295 1.00 94.62 532 LEU A C 1
ATOM 4124 O O . LEU A 1 532 ? -23.592 -22.531 16.598 1.00 94.62 532 LEU A O 1
ATOM 4128 N N . ALA A 1 533 ? -22.056 -21.004 17.206 1.00 93.31 533 ALA A N 1
ATOM 4129 C CA . ALA A 1 533 ? -22.135 -21.287 18.638 1.00 93.31 533 ALA A CA 1
ATOM 4130 C C . ALA A 1 533 ? -23.530 -20.994 19.216 1.00 93.31 533 ALA A C 1
ATOM 4132 O O . ALA A 1 533 ? -24.007 -21.724 20.083 1.00 93.31 533 ALA A O 1
ATOM 4133 N N . ARG A 1 534 ? -24.202 -19.943 18.727 1.00 92.50 534 ARG A N 1
ATOM 4134 C CA . ARG A 1 534 ? -25.537 -19.542 19.185 1.00 92.50 534 ARG A CA 1
ATOM 4135 C C . ARG A 1 534 ? -26.642 -20.474 18.692 1.00 92.50 534 ARG A C 1
ATOM 4137 O O . ARG A 1 534 ? -27.513 -20.833 19.479 1.00 92.50 534 ARG A O 1
ATOM 4144 N N . PHE A 1 535 ? -26.631 -20.830 17.409 1.00 93.50 535 PHE A N 1
ATOM 4145 C CA . PHE A 1 535 ? -27.691 -21.636 16.795 1.00 93.50 535 PHE A CA 1
ATOM 4146 C C . PHE A 1 535 ? -27.453 -23.146 16.918 1.00 93.50 535 PHE A C 1
ATOM 4148 O O . PHE A 1 535 ? -28.389 -23.923 16.748 1.00 93.50 535 PHE A O 1
ATOM 4155 N N . GLY A 1 536 ? -26.213 -23.586 17.169 1.00 94.19 536 GLY A N 1
ATOM 4156 C CA . GLY A 1 536 ? -25.841 -25.005 17.239 1.00 94.19 536 GLY A CA 1
ATOM 4157 C C . GLY A 1 536 ? -25.959 -25.760 15.907 1.00 94.19 536 GLY A C 1
ATOM 4158 O O . GLY A 1 536 ? -25.740 -26.968 15.863 1.00 94.19 536 GLY A O 1
ATOM 4159 N N . ASN A 1 537 ? -26.309 -25.067 14.818 1.00 94.25 537 ASN A N 1
ATOM 4160 C CA . ASN A 1 537 ? -26.533 -25.628 13.491 1.00 94.25 537 ASN A CA 1
ATOM 4161 C C . ASN A 1 537 ? -25.952 -24.694 12.421 1.00 94.25 537 ASN A C 1
ATOM 4163 O O . ASN A 1 537 ? -26.319 -23.521 12.339 1.00 94.25 537 ASN A O 1
ATOM 4167 N N . SER A 1 538 ? -25.081 -25.240 11.567 1.00 95.19 538 SER A N 1
ATOM 4168 C CA . SER A 1 538 ? -24.434 -24.500 10.480 1.00 95.19 538 SER A CA 1
ATOM 4169 C C . SER A 1 538 ? -25.422 -23.937 9.457 1.00 95.19 538 SER A C 1
ATOM 4171 O O . SER A 1 538 ? -25.174 -22.853 8.935 1.00 95.19 538 SER A O 1
ATOM 4173 N N . ALA A 1 539 ? -26.530 -24.633 9.173 1.00 95.06 539 ALA A N 1
ATOM 4174 C CA . ALA A 1 539 ? -27.531 -24.159 8.215 1.00 95.06 539 ALA A CA 1
ATOM 4175 C C . ALA A 1 539 ? -28.262 -22.924 8.759 1.00 95.06 539 ALA A C 1
ATOM 4177 O O . ALA A 1 539 ? -28.251 -21.882 8.118 1.00 95.06 539 ALA A O 1
ATOM 4178 N N . ALA A 1 540 ? -28.770 -23.000 9.993 1.00 94.12 540 ALA A N 1
ATOM 4179 C CA . ALA A 1 540 ? -29.449 -21.880 10.648 1.00 94.12 540 ALA A CA 1
ATOM 4180 C C . ALA A 1 540 ? -28.530 -20.658 10.833 1.00 94.12 540 ALA A C 1
ATOM 4182 O O . ALA A 1 540 ? -28.947 -19.525 10.603 1.00 94.12 540 ALA A O 1
ATOM 4183 N N . ALA A 1 541 ? -27.260 -20.880 11.196 1.00 94.44 541 ALA A N 1
ATOM 4184 C CA . ALA A 1 541 ? -26.273 -19.807 11.271 1.00 94.44 541 ALA A CA 1
ATOM 4185 C C . ALA A 1 541 ? -26.039 -19.145 9.903 1.00 94.44 541 ALA A C 1
ATOM 4187 O O . ALA A 1 541 ? -26.019 -17.920 9.817 1.00 94.44 541 ALA A O 1
ATOM 4188 N N . THR A 1 542 ? -25.903 -19.939 8.836 1.00 95.38 542 THR A N 1
ATOM 4189 C CA . THR A 1 542 ? -25.721 -19.416 7.471 1.00 95.38 542 THR A CA 1
ATOM 4190 C C . THR A 1 542 ? -26.948 -18.637 7.003 1.00 95.38 542 THR A C 1
ATOM 4192 O O . THR A 1 542 ? -26.796 -17.528 6.495 1.00 95.38 542 THR A O 1
ATOM 4195 N N . ASP A 1 543 ? -28.151 -19.167 7.234 1.00 95.81 543 ASP A N 1
ATOM 4196 C CA . ASP A 1 543 ? -29.404 -18.504 6.869 1.00 95.81 543 ASP A CA 1
ATOM 4197 C C . ASP A 1 543 ? -29.521 -17.138 7.554 1.00 95.81 543 ASP A C 1
ATOM 4199 O O . ASP A 1 543 ? -29.791 -16.136 6.893 1.00 95.81 543 ASP A O 1
ATOM 4203 N N . TRP A 1 544 ? -29.224 -17.058 8.855 1.00 95.19 544 TRP A N 1
ATOM 4204 C CA . TRP A 1 544 ? -29.229 -15.789 9.584 1.00 95.19 544 TRP A CA 1
ATOM 4205 C C . TRP A 1 544 ? -28.186 -14.795 9.052 1.00 95.19 544 TRP A C 1
ATOM 4207 O O . TRP A 1 544 ? -28.471 -13.604 8.935 1.00 95.19 544 TRP A O 1
ATOM 4217 N N . LEU A 1 545 ? -26.981 -15.264 8.709 1.00 96.12 545 LEU A N 1
ATOM 4218 C CA . LEU A 1 545 ? -25.888 -14.413 8.222 1.00 96.12 545 LEU A CA 1
ATOM 4219 C C . LEU A 1 545 ? -26.148 -13.799 6.845 1.00 96.12 545 LEU A C 1
ATOM 4221 O O . LEU A 1 545 ? -25.625 -12.714 6.573 1.00 96.12 545 LEU A O 1
ATOM 4225 N N . GLU A 1 546 ? -26.913 -14.492 6.000 1.00 96.12 546 GLU A N 1
ATOM 4226 C CA . GLU A 1 546 ? -27.230 -14.094 4.625 1.00 96.12 546 GLU A CA 1
ATOM 4227 C C . GLU A 1 546 ? -28.551 -13.324 4.512 1.00 96.12 546 GLU A C 1
ATOM 4229 O O . GLU A 1 546 ? -28.715 -12.505 3.603 1.00 96.12 546 GLU A O 1
ATOM 4234 N N . GLN A 1 547 ? -29.495 -13.533 5.433 1.00 94.75 547 GLN A N 1
ATOM 4235 C CA . GLN A 1 547 ? -30.787 -12.857 5.380 1.00 94.75 547 GLN A CA 1
ATOM 4236 C C . GLN A 1 547 ? -30.674 -11.358 5.717 1.00 94.75 547 GLN A C 1
ATOM 4238 O O . GLN A 1 547 ? -30.084 -10.983 6.734 1.00 94.75 547 GLN A O 1
ATOM 4243 N N . PRO A 1 548 ? -31.258 -10.466 4.893 1.00 95.00 548 PRO A N 1
ATOM 4244 C CA . PRO A 1 548 ? -31.351 -9.043 5.201 1.00 95.00 548 PRO A CA 1
ATOM 4245 C C . PRO A 1 548 ? -32.033 -8.785 6.547 1.00 95.00 548 PRO A C 1
ATOM 4247 O O . PRO A 1 548 ? -33.102 -9.326 6.820 1.00 95.00 548 PRO A O 1
ATOM 4250 N N . ASN A 1 549 ? -31.453 -7.903 7.365 1.00 91.94 549 ASN A N 1
ATOM 4251 C CA . ASN A 1 549 ? -32.016 -7.538 8.661 1.00 91.94 549 ASN A CA 1
ATOM 4252 C C . ASN A 1 549 ? -32.359 -6.041 8.710 1.00 91.94 549 ASN A C 1
ATOM 4254 O O . ASN A 1 549 ? -31.508 -5.193 8.436 1.00 91.94 549 ASN A O 1
ATOM 4258 N N . LEU A 1 550 ? -33.595 -5.705 9.099 1.00 91.88 550 LEU A N 1
ATOM 4259 C CA . LEU A 1 550 ? -34.066 -4.316 9.214 1.00 91.88 550 LEU A CA 1
ATOM 4260 C C . LEU A 1 550 ? -33.232 -3.484 10.198 1.00 91.88 550 LEU A C 1
ATOM 4262 O O . LEU A 1 550 ? -33.016 -2.301 9.957 1.00 91.88 550 LEU A O 1
ATOM 4266 N N . ALA A 1 551 ? -32.725 -4.094 11.274 1.00 90.06 551 ALA A N 1
ATOM 4267 C CA . ALA A 1 551 ? -31.868 -3.407 12.240 1.00 90.06 551 ALA A CA 1
ATOM 4268 C C . ALA A 1 551 ? -30.478 -3.071 11.666 1.00 90.06 551 ALA A C 1
ATOM 4270 O O . ALA A 1 551 ? -29.786 -2.209 12.194 1.00 90.06 551 ALA A O 1
ATOM 4271 N N . LEU A 1 552 ? -30.079 -3.714 10.565 1.00 91.12 552 LEU A N 1
ATOM 4272 C CA . LEU A 1 552 ? -28.812 -3.486 9.869 1.00 91.12 552 LEU A CA 1
ATOM 4273 C C . LEU A 1 552 ? -29.018 -2.723 8.551 1.00 91.12 552 LEU A C 1
ATOM 4275 O O . LEU A 1 552 ? -28.305 -2.963 7.576 1.00 91.12 552 LEU A O 1
ATOM 4279 N N . ASP A 1 553 ? -30.014 -1.835 8.496 1.00 92.44 553 ASP A N 1
ATOM 4280 C CA . ASP A 1 553 ? -30.382 -1.066 7.299 1.00 92.44 553 ASP A CA 1
ATOM 4281 C C . ASP A 1 553 ? -30.670 -1.961 6.078 1.00 92.44 553 ASP A C 1
ATOM 4283 O O . ASP A 1 553 ? -30.233 -1.675 4.960 1.00 92.44 553 ASP A O 1
ATOM 4287 N N . ASN A 1 554 ? -31.367 -3.084 6.292 1.00 92.31 554 ASN A N 1
ATOM 4288 C CA . ASN A 1 554 ? -31.641 -4.117 5.281 1.00 92.31 554 ASN A CA 1
ATOM 4289 C C . ASN A 1 554 ? -30.389 -4.773 4.676 1.00 92.31 554 ASN A C 1
ATOM 4291 O O . ASN A 1 554 ? -30.450 -5.359 3.594 1.00 92.31 554 ASN A O 1
ATOM 4295 N N . LYS A 1 555 ? -29.246 -4.712 5.359 1.00 94.12 555 LYS A N 1
ATOM 4296 C CA . LYS A 1 555 ? -28.071 -5.515 5.007 1.00 94.12 555 LYS A CA 1
ATOM 4297 C C . LYS A 1 555 ? -28.138 -6.854 5.731 1.00 94.12 555 LYS A C 1
ATOM 4299 O O . LYS A 1 555 ? -28.633 -6.948 6.852 1.00 94.12 555 LYS A O 1
ATOM 4304 N N . SER A 1 556 ? -27.605 -7.891 5.097 1.00 95.44 556 SER A N 1
ATOM 4305 C CA . SER A 1 556 ? -27.308 -9.154 5.776 1.00 95.44 556 SER A CA 1
ATOM 4306 C C . SER A 1 556 ? -26.238 -8.927 6.859 1.00 95.44 556 SER A C 1
ATOM 4308 O O . SER A 1 556 ? -25.339 -8.108 6.609 1.00 95.44 556 SER A O 1
ATOM 4310 N N . PRO A 1 557 ? -26.237 -9.654 7.988 1.00 95.69 557 PRO A N 1
ATOM 4311 C CA . PRO A 1 557 ? -25.173 -9.577 8.991 1.00 95.69 557 PRO A CA 1
ATOM 4312 C C . PRO A 1 557 ? -23.753 -9.686 8.416 1.00 95.69 557 PRO A C 1
ATOM 4314 O O . PRO A 1 557 ? -22.889 -8.881 8.772 1.00 95.69 557 PRO A O 1
ATOM 4317 N N . ARG A 1 558 ? -23.522 -10.588 7.450 1.00 94.00 558 ARG A N 1
ATOM 4318 C CA . ARG A 1 558 ? -22.216 -10.732 6.779 1.00 94.00 558 ARG A CA 1
ATOM 4319 C C . ARG A 1 558 ? -21.803 -9.457 6.028 1.00 94.00 558 ARG A C 1
ATOM 4321 O O . ARG A 1 558 ? -20.681 -8.977 6.176 1.00 94.00 558 ARG A O 1
ATOM 4328 N N . ALA A 1 559 ? -22.717 -8.860 5.262 1.00 92.56 559 ALA A N 1
ATOM 4329 C CA . ALA A 1 559 ? -22.476 -7.588 4.571 1.00 92.56 559 ALA A CA 1
ATOM 4330 C C . ALA A 1 559 ? -22.328 -6.385 5.524 1.00 92.56 559 ALA A C 1
ATOM 4332 O O . ALA A 1 559 ? -21.585 -5.451 5.221 1.00 92.56 559 ALA A O 1
ATOM 4333 N N . ALA A 1 560 ? -23.011 -6.385 6.672 1.00 92.62 560 ALA A N 1
ATOM 4334 C CA . ALA A 1 560 ? -22.863 -5.344 7.687 1.00 92.62 560 ALA A CA 1
ATOM 4335 C C . ALA A 1 560 ? -21.486 -5.412 8.376 1.00 92.62 560 ALA A C 1
ATOM 4337 O O . ALA A 1 560 ? -20.875 -4.372 8.623 1.00 92.62 560 ALA A O 1
ATOM 4338 N N . ALA A 1 561 ? -20.949 -6.620 8.589 1.00 92.88 561 ALA A N 1
ATOM 4339 C CA . ALA A 1 561 ? -19.644 -6.857 9.216 1.00 92.88 561 ALA A CA 1
ATOM 4340 C C . ALA A 1 561 ? -18.426 -6.331 8.428 1.00 92.88 561 ALA A C 1
ATOM 4342 O O . ALA A 1 561 ? -17.294 -6.353 8.924 1.00 92.88 561 ALA A O 1
ATOM 4343 N N . VAL A 1 562 ? -18.650 -5.792 7.222 1.00 88.25 562 VAL A N 1
ATOM 4344 C CA . VAL A 1 562 ? -17.629 -5.095 6.427 1.00 88.25 562 VAL A CA 1
ATOM 4345 C C . VAL A 1 562 ? -16.972 -3.968 7.226 1.00 88.25 562 VAL A C 1
ATOM 4347 O O . VAL A 1 562 ? -15.759 -3.786 7.123 1.00 88.25 562 VAL A O 1
ATOM 4350 N N . ASN A 1 563 ? -17.736 -3.245 8.048 1.00 91.12 563 ASN A N 1
ATOM 4351 C CA . ASN A 1 563 ? -17.208 -2.238 8.965 1.00 91.12 563 ASN A CA 1
ATOM 4352 C C . ASN A 1 563 ? -17.416 -2.666 10.428 1.00 91.12 563 ASN A C 1
ATOM 4354 O O . ASN A 1 563 ? -18.244 -3.524 10.734 1.00 91.12 563 ASN A O 1
ATOM 4358 N N . VAL A 1 564 ? -16.643 -2.065 11.338 1.00 90.00 564 VAL A N 1
ATOM 4359 C CA . VAL A 1 564 ? -16.720 -2.373 12.777 1.00 90.00 564 VAL A CA 1
ATOM 4360 C C . VAL A 1 564 ? -18.119 -2.071 13.324 1.00 90.00 564 VAL A C 1
ATOM 4362 O O . VAL A 1 564 ? -18.607 -2.789 14.191 1.00 90.00 564 VAL A O 1
ATOM 4365 N N . ASP A 1 565 ? -18.794 -1.049 12.786 1.00 89.25 565 ASP A N 1
ATOM 4366 C CA . ASP A 1 565 ? -20.126 -0.662 13.239 1.00 89.25 565 ASP A CA 1
ATOM 4367 C C . ASP A 1 565 ? -21.207 -1.710 13.012 1.00 89.25 565 ASP A C 1
ATOM 4369 O O . ASP A 1 565 ? -21.943 -2.053 13.940 1.00 89.25 565 ASP A O 1
ATOM 4373 N N . GLY A 1 566 ? -21.277 -2.232 11.797 1.00 91.75 566 GLY A N 1
ATOM 4374 C CA . GLY A 1 566 ? -22.211 -3.268 11.410 1.00 91.75 566 GLY A CA 1
ATOM 4375 C C . GLY A 1 566 ? -21.825 -4.631 11.971 1.00 91.75 566 GLY A C 1
ATOM 4376 O O . GLY A 1 566 ? -22.726 -5.378 12.333 1.00 91.75 566 GLY A O 1
ATOM 4377 N N . PHE A 1 567 ? -20.528 -4.935 12.123 1.00 93.62 567 PHE A N 1
ATOM 4378 C CA . PHE A 1 567 ? -20.073 -6.162 12.794 1.00 93.62 567 PHE A CA 1
ATOM 4379 C C . PHE A 1 567 ? -20.601 -6.227 14.227 1.00 93.62 567 PHE A C 1
ATOM 4381 O O . PHE A 1 567 ? -21.290 -7.168 14.601 1.00 93.62 567 PHE A O 1
ATOM 4388 N N . GLU A 1 568 ? -20.340 -5.193 15.015 1.00 89.25 568 GLU A N 1
ATOM 4389 C CA . GLU A 1 568 ? -20.767 -5.151 16.410 1.00 89.25 568 GLU A CA 1
ATOM 4390 C C . GLU A 1 568 ? -22.296 -5.082 16.558 1.00 89.25 568 GLU A C 1
ATOM 4392 O O . GLU A 1 568 ? -22.851 -5.664 17.487 1.00 89.25 568 GLU A O 1
ATOM 4397 N N . HIS A 1 569 ? -23.002 -4.397 15.647 1.00 89.94 569 HIS A N 1
ATOM 4398 C CA . HIS A 1 569 ? -24.470 -4.407 15.642 1.00 89.94 569 HIS A CA 1
ATOM 4399 C C . HIS A 1 569 ? -25.014 -5.807 15.309 1.00 89.94 569 HIS A C 1
ATOM 4401 O O . HIS A 1 569 ? -25.965 -6.269 15.930 1.00 89.94 569 HIS A O 1
ATOM 4407 N N . ALA A 1 570 ? -24.383 -6.533 14.385 1.00 92.56 570 ALA A N 1
ATOM 4408 C CA . ALA A 1 570 ? -24.739 -7.920 14.115 1.00 92.56 570 ALA A CA 1
ATOM 4409 C C . ALA A 1 570 ? -24.489 -8.822 15.339 1.00 92.56 570 ALA A C 1
ATOM 4411 O O . ALA A 1 570 ? -25.365 -9.606 15.706 1.00 92.56 570 ALA A O 1
ATOM 4412 N N . VAL A 1 571 ? -23.345 -8.677 16.018 1.00 91.06 571 VAL A N 1
ATOM 4413 C CA . VAL A 1 571 ? -23.038 -9.424 17.252 1.00 91.06 571 VAL A CA 1
ATOM 4414 C C . VAL A 1 571 ? -24.058 -9.122 18.354 1.00 91.06 571 VAL A C 1
ATOM 4416 O O . VAL A 1 571 ? -24.547 -10.047 19.002 1.00 91.06 571 VAL A O 1
ATOM 4419 N N . SER A 1 572 ? -24.440 -7.856 18.549 1.00 88.06 572 SER A N 1
ATOM 4420 C CA . SER A 1 572 ? -25.418 -7.487 19.579 1.00 88.06 572 SER A CA 1
ATOM 4421 C C . SER A 1 572 ? -26.816 -8.043 19.289 1.00 88.06 572 SER A C 1
ATOM 4423 O O . SER A 1 572 ? -27.492 -8.503 20.211 1.00 88.06 572 SER A O 1
ATOM 4425 N N . LEU A 1 573 ? -27.233 -8.083 18.017 1.00 90.25 573 LEU A N 1
ATOM 4426 C CA . LEU A 1 573 ? -28.479 -8.736 17.603 1.00 90.25 573 LEU A CA 1
ATOM 4427 C C . LEU A 1 573 ? -28.453 -10.234 17.904 1.00 90.25 573 LEU A C 1
ATOM 4429 O O . LEU A 1 573 ? -29.439 -10.765 18.409 1.00 90.25 573 LEU A O 1
ATOM 4433 N N . LEU A 1 574 ? -27.325 -10.893 17.638 1.00 90.00 574 LEU A N 1
ATOM 4434 C CA . LEU A 1 574 ? -27.139 -12.325 17.853 1.00 90.00 574 LEU A CA 1
ATOM 4435 C C . LEU A 1 574 ? -27.145 -12.711 19.345 1.00 90.00 574 LEU A C 1
ATOM 4437 O O . LEU A 1 574 ? -27.691 -13.750 19.726 1.00 90.00 574 LEU A O 1
ATOM 4441 N N . GLN A 1 575 ? -26.558 -11.863 20.193 1.00 84.81 575 GLN A N 1
ATOM 4442 C CA . GLN A 1 575 ? -26.526 -12.035 21.650 1.00 84.81 575 GLN A CA 1
ATOM 4443 C C . GLN A 1 575 ? -27.838 -11.609 22.330 1.00 84.81 575 GLN A C 1
ATOM 4445 O O . GLN A 1 575 ? -28.125 -12.031 23.452 1.00 84.81 575 GLN A O 1
ATOM 4450 N N . GLY A 1 576 ? -28.652 -10.788 21.664 1.00 79.19 576 GLY A N 1
ATOM 4451 C CA . GLY A 1 576 ? -29.919 -10.297 22.188 1.00 79.19 576 GLY A CA 1
ATOM 4452 C C . GLY A 1 576 ? -31.004 -11.381 22.316 1.00 79.19 576 GLY A C 1
ATOM 4453 O O . GLY A 1 576 ? -31.009 -12.380 21.591 1.00 79.19 576 GLY A O 1
ATOM 4454 N N . PRO A 1 577 ? -32.006 -11.175 23.192 1.00 63.97 577 PRO A N 1
ATOM 4455 C CA . PRO A 1 577 ? -33.106 -12.125 23.396 1.00 63.97 577 PRO A CA 1
ATOM 4456 C C . PRO A 1 577 ? -34.005 -12.309 22.158 1.00 63.97 577 PRO A C 1
ATOM 4458 O O . PRO A 1 577 ? -34.736 -13.291 22.076 1.00 63.97 577 PRO A O 1
ATOM 4461 N N . ARG A 1 578 ? -33.950 -11.390 21.181 1.00 54.88 578 ARG A N 1
ATOM 4462 C CA . ARG A 1 578 ? -34.788 -11.397 19.967 1.00 54.88 578 ARG A CA 1
ATOM 4463 C C . ARG A 1 578 ? -34.259 -12.264 18.815 1.00 54.88 578 ARG A C 1
ATOM 4465 O O . ARG A 1 578 ? -34.990 -12.441 17.849 1.00 54.88 578 ARG A O 1
ATOM 4472 N N . ALA A 1 579 ? -33.052 -12.827 18.904 1.00 53.59 579 ALA A N 1
ATOM 4473 C CA . ALA A 1 579 ? -32.463 -13.623 17.816 1.00 53.59 579 ALA A CA 1
ATOM 4474 C C . ALA A 1 579 ? -33.215 -14.934 17.493 1.00 53.59 579 ALA A C 1
ATOM 4476 O O . ALA A 1 579 ? -32.962 -15.533 16.458 1.00 53.59 579 ALA A O 1
ATOM 4477 N N . LEU A 1 580 ? -34.116 -15.390 18.371 1.00 45.97 580 LEU A N 1
ATOM 4478 C CA . LEU A 1 580 ? -34.810 -16.682 18.260 1.00 45.97 580 LEU A CA 1
ATOM 4479 C C . LEU A 1 580 ? -36.161 -16.631 17.520 1.00 45.97 580 LEU A C 1
ATOM 4481 O O . LEU A 1 580 ? -36.790 -17.674 17.378 1.00 45.97 580 LEU A O 1
ATOM 4485 N N . ILE A 1 581 ? -36.645 -15.449 17.116 1.00 43.88 581 ILE A N 1
ATOM 4486 C CA . ILE A 1 581 ? -38.027 -15.270 16.611 1.00 43.88 581 ILE A CA 1
ATOM 4487 C C . ILE A 1 581 ? -38.077 -14.929 15.104 1.00 43.88 581 ILE A C 1
ATOM 4489 O O . ILE A 1 581 ? -39.166 -14.818 14.548 1.00 43.88 581 ILE A O 1
ATOM 4493 N N . ALA A 1 582 ? -36.931 -14.777 14.433 1.00 39.97 582 ALA A N 1
ATOM 4494 C CA . ALA A 1 582 ? -36.872 -14.520 12.990 1.00 39.97 582 ALA A CA 1
ATOM 4495 C C . ALA A 1 582 ? -36.664 -15.815 12.201 1.00 39.97 582 ALA A C 1
ATOM 4497 O O . ALA A 1 582 ? -35.715 -16.550 12.559 1.00 39.97 582 ALA A O 1
#

Radius of gyration: 29.7 Å; chains: 1; bounding box: 75×52×90 Å

Foldseek 3Di:
DQFLQNVVDVVSVVLLVVLLVVLLVLLLVLLVVVLQDALDPPDPDPLSVDTLLLLAAPVLSVQLSCQLSVVVSVVLVLQLRLFDVNCVVVVNDDDPPDRSSNSSNVSSCCLSPCLVVDVVSVVVSSVSSVVSSVLSCRSLLLLLQLQLQLLFDFACPVCPDPNCVDPLNQLQDPVLSVDARLDLSVLLNLLSLLLSVVVVCLVVVVLLQFQPVLCVVCVVVSVVLSVLNVVCSVVSVVQVVVCVVPVPDDDVVSSVSSVVSSSSSSSSRSSGNNHSADVLRDSVVSVVVSGTDGDDDPQDPQPLCLVVVLLVVLLVLQLVLLVVLVVCVVVVVDPAFPPRDPDPCVSVLVSCLLSQLLVQLLVQLCVLQVVCVVVVNCPVDDNLVNLQVSLVVSLVRSLVSNQSSCSSSVNPPDPLVSQLSNLVSQLSSLNSSLLVVLLVCLVVVNDDDLCCLQVVQLQSQLVSQLRSQQSNCCSVPVHSVSHVVVSNSSSNSSSVSSNSCSNRSNVSSNSDDSSLVVSLVVLLVVQLVLLCVLVVDNVRSVCQQCAQDVQLVRHRLSRLSSGSVSSSSSSCCSVDPPVPPD

Secondary structure (DSSP, 8-state):
---SS-TTSHHHHHHHHHHHHHHHHHHHHHHHHHHTS-S-SS-S-HHHHS-HHHHS-HHHHHHHHHHHHHHHHHHHHHHHHH-HHHHHHTT----TT--GGGHHHHHHHHHHHHTTTSHHHHHHHHHHHHHHHHHTTHHHHHHHHHHHHHHSEE--GGGSGGGGGSGGGTT--GGGGGSPTTSHHHHHHHHHHHHHHHHHHHHHT--TTS-HHHHHHTHHHHHHHHHHHHHHHHHHHHHHHHHHH-TT---HHHHHHHHHHHHHHHHHHHHHHHHH--TT--SHHHHHTTTEE----------TTHHHHHHHHHHHHHHHHHHHHHHHHHTTSSPPPTTS--STTHHHHHHHHHHHHHHHHHHHHHHHHHHHHHTT-TTTS-HHHHHHHHHHHHHHHHHHHHHHHHHHTT----HHHHHHHGGGHHHHHHHHHHHHHHHHHHHTT----HHHHHHHHHHHHHHHHHHHHHHHHHHHHS-GGGGHHHHHHHHHHHHHHHHHHHHHHHHHHHT---HHHHHHHHHHHHHHHHHHHHHS-HHHHHHHHHS-BGGGTTB-HHHHTTSHHHHHHHHHHHHSGGGG--

Sequence (582 aa):
MQLGLPFDDLWSFVLFIACLSAAIGLVYLFCGQKFAERISTGTDDYADQLLPRQLATHEEYSKGFLVYFGTMVATVLVLSLIGPNNLVALGVPLPKDLSPGAVPIAVALILVGLMPTVPLLLDVEKWLRRYAHERAYIPSAARATAQRLAAADFDFTAYEGDVLHQPEMRGVEAADFTRPRRSLEHDWARLSCLVYEQKYRRTAGLMDWLDADLLRDYAKDLDTIETAKKSMESDVATYRAEKAKDSSYANEPLRRAIRDNLYKLYILLGCAVRLKKRPNGDIDPALRQFGFKLSHTTLPPGNDDLKLVGLSIVAISILLLELAAIELVFFGLWTPSPVFPEKFYQPFIDTASTITPHLVAIMVADLIRSRAIKNGTWFRRAISANYVRVAVACGLAGYAGLVLWGLAQVRALTPDGLLIDAPYALLAMATGGFYVYHLDNAEMHRRPSRLWEVGSQTIVTGMCGLIAASVSFELILGGASMAVDRIVLTAVIDAAVGFVLGWYLPRAAAAKSDPLADVKDERVQTLEATALARFGNSAAATDWLEQPNLALDNKSPRAAAVNVDGFEHAVSLLQGPRALIA

pLDDT: mean 88.38, std 9.68, range [36.53, 98.12]